Protein AF-A0A397UMQ7-F1 (afdb_monomer_lite)

Sequence (629 aa):
MADESGVLRRAVSSATINDVPNPTQEELSNIGLAVQKLWELDKNRLEAGVDYTLNVFIAHGKDNSTPKPLFNHVDNKVNQLPTYKYFYALLDNYIPQTGIPEVVNDGEKKENERFLKACLQTGPMLYAFKYLKAKGAVKGSITDFENELNKIWFHMYRRQGHEEDSSSFEHVFLGEVGNGKAMAFHNWITFYFYEKVGRITFESLIPLKEGHNKHKNPSGNEHVINLRFSFEGAKKPYSTSFVGTSPEFELAMYSMLFLLKHSDTHVVLDDANLNLKIYPFDQDGMRYIVEAEMARTQKNKATSYHLGTLKAKLAKLLGFDVAKTGVARIGFVGFPSVGKSTLMSKLTGTFSAVAAYEFTTLTTVPGVLQYKGAKIQILDLPGIVEGAKDGRGRGRQVIAVARTCSLIYLVLDVLKPLTHKKIIETELEGFGIRLNKKPPNIYFKKKEKGGINMTNTVPLTYLDLDQVKAVLSEYKIHNADVNFKCDATVDDLIDVIEGRIYIPAIYVLNKIDQISIEELDLVYKIPHAVPISAHHEWNFDELLEKMWEYLNLIRIYTKPKGQLPDYSAPVVLRSSLCTVEDFCNSIHRGIVKKFKYALVWGSSAKHQPQKVGLSHVLADEDVVQLVKQ

Foldseek 3Di:
DDDPPDPDDPDQQQADLVNADFDDPVCLVAVQVLLQQLVVQQPQFDAFPPQWFADAFADPDDDFFDPDDRTPDGHPCLCVHQLSVLVVVQQVQDDQAFPDARDDDPVNVVSLLSNLVSLCRGRLQSRLVSSCCVVVLDVDDSVVVSVVLCCAFPNFDDDDDDHGTDGQVCQQDQFHDDPLATGNHAEVSNVVVCVVVVQKGWGHWDFADDEPPDTHRDPRRDQWTWGWIDGNNHTDRIAIYGPRGTPSSVSSSLVSCVSVVNQWDFHDHPNFTKTWGWDWDDDPNDIYTNHIGIDGDHPYVVVCVVCVVVVVVCCVVVVCPPPDDWAFEEEEAFDPPLCRQLLLCVQQVHNPPPPNDQPPDPRWDWGWHQDQQTTYIYTYQPDLQPDLLVVPDDSVSSLVNVLRGQEYEYRAALVPRVVGVVRSCVSCVSSQEAEPDDQFPKDKDADPDDFEAEEEPDDAPADDPVLVCVLCVVVVGGGMYIYHDDNDHSVSSVSVVVVGHYHYYAHEHEDCVPDDPVVVVVQVVDPSYDYAYSVVGPCVVVVSVSVCVSQQKAWEWEDEVPGDTDSPNTQIHGQVQAFLLSVQVSVPNCLLVFFDWKFKADDLDPDRTDTHDRRRGDGHPIYIYTDGD

Radius of gyration: 32.79 Å; chains: 1; bounding box: 70×93×83 Å

InterPro domains:
  IPR004095 TGS [PF02824] (554-628)
  IPR004095 TGS [PS51880] (552-628)
  IPR005225 Small GTP-binding domain [TIGR00231] (328-479)
  IPR006073 GTP binding domain [PF01926] (329-446)
  IPR006073 GTP binding domain [PR00326] (330-350)
  IPR006073 GTP binding domain [PR00326] (351-369)
  IPR006073 GTP binding domain [PR00326] (378-393)
  IPR006073 GTP binding domain [PR00326] (395-413)
  IPR006074 GTP1/OBG, conserved site [PS00905] (380-393)
  IPR012675 Beta-grasp domain superfamily [G3DSA:3.10.20.30] (548-629)
  IPR012676 TGS-like [SSF81271] (548-628)
  IPR018998 EndoU ribonuclease, C-terminal [PF09412] (34-290)
  IPR018998 EndoU ribonuclease, C-terminal [PS51959] (27-298)
  IPR018998 EndoU ribonuclease, C-terminal [cd21159] (24-289)
  IPR027417 P-loop containing nucleoside triphosphate hydrolase [G3DSA:3.40.50.300] (319-457)
  IPR027417 P-loop containing nucleoside triphosphate hydrolase [G3DSA:3.40.50.300] (464-547)
  IPR027417 P-loop containing nucleoside triphosphate hydrolase [SSF52540] (329-566)
  IPR031167 OBG-type guanine nucleotide-binding (G) domain [PS51710] (328-552)
  IPR031662 GTP binding protein, second domain [PF16897] (449-553)
  IPR037227 Endoribonuclease EndoU-like [SSF142877] (34-284)

Structure (mmCIF, N/CA/C/O backbone):
data_AF-A0A397UMQ7-F1
#
_entry.id   AF-A0A397UMQ7-F1
#
loop_
_atom_site.group_PDB
_atom_site.id
_atom_site.type_symbol
_atom_site.label_atom_id
_atom_site.label_alt_id
_atom_site.label_comp_id
_atom_site.label_asym_id
_atom_site.label_entity_id
_atom_site.label_seq_id
_atom_site.pdbx_PDB_ins_code
_atom_site.Cartn_x
_atom_site.Cartn_y
_atom_site.Cartn_z
_atom_site.occupancy
_atom_site.B_iso_or_equiv
_atom_site.auth_seq_id
_atom_site.auth_comp_id
_atom_site.auth_asym_id
_atom_site.auth_atom_id
_atom_site.pdbx_PDB_model_num
ATOM 1 N N . MET A 1 1 ? 28.407 -9.306 -46.186 1.00 34.91 1 MET A N 1
ATOM 2 C CA . MET A 1 1 ? 28.919 -8.177 -45.382 1.00 34.91 1 MET A CA 1
ATOM 3 C C . MET A 1 1 ? 27.746 -7.259 -45.118 1.00 34.91 1 MET A C 1
ATOM 5 O O . MET A 1 1 ? 26.953 -7.063 -46.028 1.00 34.91 1 MET A O 1
ATOM 9 N N . ALA A 1 2 ? 27.558 -6.921 -43.847 1.00 31.64 2 ALA A N 1
ATOM 10 C CA . ALA A 1 2 ? 26.287 -6.539 -43.248 1.00 31.64 2 ALA A CA 1
ATOM 11 C C . ALA A 1 2 ? 25.788 -5.143 -43.655 1.00 31.64 2 ALA A C 1
ATOM 13 O O . ALA A 1 2 ? 26.565 -4.260 -43.998 1.00 31.64 2 ALA A O 1
ATOM 14 N N . ASP A 1 3 ? 24.468 -5.029 -43.598 1.00 27.86 3 ASP A N 1
ATOM 15 C CA . ASP A 1 3 ? 23.584 -3.922 -43.940 1.00 27.86 3 ASP A CA 1
ATOM 16 C C . ASP A 1 3 ? 23.689 -2.752 -42.933 1.00 27.86 3 ASP A C 1
ATOM 18 O O . ASP A 1 3 ? 23.314 -2.886 -41.768 1.00 27.86 3 ASP A O 1
ATOM 22 N N . GLU A 1 4 ? 24.199 -1.602 -43.392 1.00 31.45 4 GLU A N 1
ATOM 23 C CA . GLU A 1 4 ? 24.220 -0.305 -42.691 1.00 31.45 4 GLU A CA 1
ATOM 24 C C . GLU A 1 4 ? 22.930 0.512 -42.941 1.00 31.45 4 GLU A C 1
ATOM 26 O O . GLU A 1 4 ? 22.978 1.672 -43.347 1.00 31.45 4 GLU A O 1
ATOM 31 N N . SER A 1 5 ? 21.745 -0.060 -42.698 1.00 30.03 5 SER A N 1
ATOM 32 C CA . SER A 1 5 ? 20.465 0.682 -42.776 1.00 30.03 5 SER A CA 1
ATOM 33 C C . SER A 1 5 ? 19.663 0.745 -41.463 1.00 30.03 5 SER A C 1
ATOM 35 O O . SER A 1 5 ? 18.521 1.203 -41.439 1.00 30.03 5 SER A O 1
ATOM 37 N N . GLY A 1 6 ? 20.265 0.365 -40.330 1.00 30.19 6 GLY A N 1
ATOM 38 C CA . GLY A 1 6 ? 19.563 0.210 -39.046 1.00 30.19 6 GLY A CA 1
ATOM 39 C C . GLY A 1 6 ? 19.478 1.426 -38.108 1.00 30.19 6 GLY A C 1
ATOM 40 O O . GLY A 1 6 ? 18.840 1.320 -37.062 1.00 30.19 6 GLY A O 1
ATOM 41 N N . VAL A 1 7 ? 20.091 2.574 -38.416 1.00 35.97 7 VAL A N 1
ATOM 42 C CA . VAL A 1 7 ? 20.155 3.714 -37.476 1.00 35.97 7 VAL A CA 1
ATOM 43 C C . VAL A 1 7 ? 19.856 5.021 -38.202 1.00 35.97 7 VAL A C 1
ATOM 45 O O . VAL A 1 7 ? 20.783 5.681 -38.643 1.00 35.97 7 VAL A O 1
ATOM 48 N N . LEU A 1 8 ? 18.567 5.362 -38.366 1.00 34.19 8 LEU A N 1
ATOM 49 C CA . LEU A 1 8 ? 18.019 6.732 -38.536 1.00 34.19 8 LEU A CA 1
ATOM 50 C C . LEU A 1 8 ? 16.546 6.708 -39.004 1.00 34.19 8 LEU A C 1
ATOM 52 O O . LEU A 1 8 ? 16.217 7.249 -40.051 1.00 34.19 8 LEU A O 1
ATOM 56 N N . ARG A 1 9 ? 15.623 6.109 -38.233 1.00 32.09 9 ARG A N 1
ATOM 57 C CA . ARG A 1 9 ? 14.171 6.414 -38.305 1.00 32.09 9 ARG A CA 1
ATOM 58 C C . ARG A 1 9 ? 13.471 6.129 -36.966 1.00 32.09 9 ARG A C 1
ATOM 60 O O . ARG A 1 9 ? 12.688 5.192 -36.861 1.00 32.09 9 ARG A O 1
ATOM 67 N N . ARG A 1 10 ? 13.709 6.941 -35.929 1.00 35.47 10 ARG A N 1
ATOM 68 C CA . ARG A 1 10 ? 12.690 7.133 -34.876 1.00 35.47 10 ARG A CA 1
ATOM 69 C C . ARG A 1 10 ? 11.854 8.338 -35.292 1.00 35.47 10 ARG A C 1
ATOM 71 O O . ARG A 1 10 ? 12.347 9.458 -35.327 1.00 35.47 10 ARG A O 1
ATOM 78 N N . ALA A 1 11 ? 10.635 8.052 -35.736 1.00 37.91 11 ALA A N 1
ATOM 79 C CA . ALA A 1 11 ? 9.690 9.020 -36.266 1.00 37.91 11 ALA A CA 1
ATOM 80 C C . ALA A 1 11 ? 9.374 10.130 -35.251 1.00 37.91 11 ALA A C 1
ATOM 82 O O . ALA A 1 11 ? 9.219 9.871 -34.058 1.00 37.91 11 ALA A O 1
ATOM 83 N N . VAL A 1 12 ? 9.239 11.352 -35.768 1.00 48.34 12 VAL A N 1
ATOM 84 C CA . VAL A 1 12 ? 8.600 12.503 -35.117 1.00 48.34 12 VAL A CA 1
ATOM 85 C C . VAL A 1 12 ? 7.275 12.039 -34.494 1.00 48.34 12 VAL A C 1
ATOM 87 O O . VAL A 1 12 ? 6.451 11.451 -35.194 1.00 48.34 12 VAL A O 1
ATOM 90 N N . SER A 1 13 ? 7.072 12.252 -33.191 1.00 55.12 13 SER A N 1
ATOM 91 C CA . SER A 1 13 ? 5.941 11.699 -32.426 1.00 55.12 13 SER A CA 1
ATOM 92 C C . SER A 1 13 ? 4.626 12.468 -32.642 1.00 55.12 13 SER A C 1
ATOM 94 O O . SER A 1 13 ? 3.965 12.890 -31.700 1.00 55.12 13 SER A O 1
ATOM 96 N N . SER A 1 14 ? 4.214 12.645 -33.897 1.00 65.81 14 SER A N 1
ATOM 97 C CA . SER A 1 14 ? 2.853 13.099 -34.189 1.00 65.81 14 SER A CA 1
ATOM 98 C C . SER A 1 14 ? 1.881 11.957 -33.880 1.00 65.81 14 SER A C 1
ATOM 100 O O . SER A 1 14 ? 1.959 10.887 -34.483 1.00 65.81 14 SER A O 1
ATOM 102 N N . ALA A 1 15 ? 1.009 12.162 -32.897 1.00 74.94 15 ALA A N 1
ATOM 103 C CA . ALA A 1 15 ? -0.086 11.272 -32.544 1.00 74.94 15 ALA A CA 1
ATOM 104 C C . ALA A 1 15 ? -1.412 11.900 -32.979 1.00 74.94 15 ALA A C 1
ATOM 106 O O . ALA A 1 15 ? -1.620 13.109 -32.860 1.00 74.94 15 ALA A O 1
ATOM 107 N N . THR A 1 16 ? -2.339 11.073 -33.449 1.00 79.81 16 THR A N 1
ATOM 108 C CA . THR A 1 16 ? -3.726 11.480 -33.658 1.00 79.81 16 THR A CA 1
ATOM 109 C C . THR A 1 16 ? -4.563 11.159 -32.425 1.00 79.81 16 THR A C 1
ATOM 111 O O . THR A 1 16 ? -4.215 10.311 -31.602 1.00 79.81 16 THR A O 1
ATOM 114 N N . ILE A 1 17 ? -5.725 11.803 -32.298 1.00 76.31 17 ILE A N 1
ATOM 115 C CA . ILE A 1 17 ? -6.646 11.558 -31.178 1.00 76.31 17 ILE A CA 1
ATOM 116 C C . ILE A 1 17 ? -7.079 10.086 -31.063 1.00 76.31 17 ILE A C 1
ATOM 118 O O . ILE A 1 17 ? -7.433 9.636 -29.974 1.00 76.31 17 ILE A O 1
ATOM 122 N N . ASN A 1 18 ? -7.042 9.325 -32.159 1.00 80.38 18 ASN A N 1
ATOM 123 C CA . ASN A 1 18 ? -7.398 7.907 -32.171 1.00 80.38 18 ASN A CA 1
ATOM 124 C C . ASN A 1 18 ? -6.264 7.008 -31.658 1.00 80.38 18 ASN A C 1
ATOM 126 O O . ASN A 1 18 ? -6.546 5.927 -31.150 1.00 80.38 18 ASN A O 1
ATOM 130 N N . ASP A 1 19 ? -5.013 7.472 -31.721 1.00 82.06 19 ASP A N 1
ATOM 131 C CA . ASP A 1 19 ? -3.831 6.713 -31.286 1.00 82.06 19 ASP A CA 1
ATOM 132 C C . ASP A 1 19 ? -3.651 6.719 -29.762 1.00 82.06 19 ASP A C 1
ATOM 134 O O . ASP A 1 19 ? -2.894 5.923 -29.205 1.00 82.06 19 ASP A O 1
ATOM 138 N N . VAL A 1 20 ? -4.335 7.633 -29.070 1.00 89.75 20 VAL A N 1
ATOM 139 C CA . VAL A 1 20 ? -4.237 7.810 -27.619 1.00 89.75 20 VAL A CA 1
ATOM 140 C C . VAL A 1 20 ? -5.404 7.101 -26.935 1.00 89.75 20 VAL A C 1
ATOM 142 O O . VAL A 1 20 ? -6.551 7.303 -27.340 1.00 89.75 20 VAL A O 1
ATOM 145 N N . PRO A 1 21 ? -5.177 6.290 -25.888 1.00 89.50 21 PRO A N 1
ATOM 146 C CA . PRO A 1 21 ? -6.258 5.583 -25.209 1.00 89.50 21 PRO A CA 1
ATOM 147 C C . PRO A 1 21 ? -7.255 6.551 -24.558 1.00 89.50 21 PRO A C 1
ATOM 149 O O . PRO A 1 21 ? -6.918 7.673 -24.177 1.00 89.50 21 PRO A O 1
ATOM 152 N N . ASN A 1 22 ? -8.507 6.112 -24.430 1.00 94.12 22 ASN A N 1
ATOM 153 C CA . ASN A 1 22 ? -9.482 6.814 -23.599 1.00 94.12 22 ASN A CA 1
ATOM 154 C C . ASN A 1 22 ? -9.156 6.580 -22.113 1.00 94.12 22 ASN A C 1
ATOM 156 O O . ASN A 1 22 ? -8.700 5.485 -21.776 1.00 94.12 22 ASN A O 1
ATOM 160 N N . PRO A 1 23 ? -9.412 7.564 -21.233 1.00 94.50 23 PRO A N 1
ATOM 161 C CA . PRO A 1 23 ? -9.194 7.407 -19.801 1.00 94.50 23 PRO A CA 1
ATOM 162 C C . PRO A 1 23 ? -10.086 6.295 -19.240 1.00 94.50 23 PRO A C 1
ATOM 164 O O . PRO A 1 23 ? -11.286 6.222 -19.519 1.00 94.50 23 PRO A O 1
ATOM 167 N N . THR A 1 24 ? -9.492 5.428 -18.436 1.00 91.62 24 THR A N 1
ATOM 168 C CA . THR A 1 24 ? -10.178 4.361 -17.706 1.00 91.62 24 THR A CA 1
ATOM 169 C C . THR A 1 24 ? -10.982 4.924 -16.533 1.00 91.62 24 THR A C 1
ATOM 171 O O . THR A 1 24 ? -10.752 6.040 -16.065 1.00 91.62 24 THR A O 1
ATOM 174 N N . GLN A 1 25 ? -11.923 4.138 -15.999 1.00 87.00 25 GLN A N 1
ATOM 175 C CA . GLN A 1 25 ? -12.673 4.542 -14.802 1.00 87.00 25 GLN A CA 1
ATOM 176 C C . GLN A 1 25 ? -11.768 4.723 -13.575 1.00 87.00 25 GLN A C 1
ATOM 178 O O . GLN A 1 25 ? -12.017 5.607 -12.756 1.00 87.00 25 GLN A O 1
ATOM 183 N N . GLU A 1 26 ? -10.693 3.940 -13.466 1.00 78.50 26 GLU A N 1
ATOM 184 C CA . GLU A 1 26 ? -9.713 4.077 -12.387 1.00 78.50 26 GLU A CA 1
ATOM 185 C C . GLU A 1 26 ? -8.947 5.397 -12.490 1.00 78.50 26 GLU A C 1
ATOM 187 O O . GLU A 1 26 ? -8.896 6.144 -11.510 1.00 78.50 26 GLU A O 1
ATOM 192 N N . GLU A 1 27 ? -8.436 5.732 -13.679 1.00 86.75 27 GLU A N 1
ATOM 193 C CA . GLU A 1 27 ? -7.775 7.015 -13.939 1.00 86.75 27 GLU A CA 1
ATOM 194 C C . GLU A 1 27 ? -8.729 8.179 -13.670 1.00 86.75 27 GLU A C 1
ATOM 196 O O . GLU A 1 27 ? -8.354 9.130 -12.991 1.00 86.75 27 GLU A O 1
ATOM 201 N N . LEU A 1 28 ? -9.990 8.090 -14.115 1.00 91.06 28 LEU A N 1
ATOM 202 C CA . LEU A 1 28 ? -11.000 9.101 -13.802 1.00 91.06 28 LEU A CA 1
ATOM 203 C C . LEU A 1 28 ? -11.226 9.210 -12.286 1.00 91.06 28 LEU A C 1
ATOM 205 O O . LEU A 1 28 ? -11.394 10.308 -11.766 1.00 91.06 28 LEU A O 1
ATOM 209 N N . SER A 1 29 ? -11.238 8.114 -11.534 1.00 87.12 29 SER A N 1
ATOM 210 C CA . SER A 1 29 ? -11.448 8.161 -10.080 1.00 87.12 29 SER A CA 1
ATOM 211 C C . SER A 1 29 ? -10.240 8.688 -9.289 1.00 87.12 29 SER A C 1
ATOM 213 O O . SER A 1 29 ? -10.405 9.116 -8.146 1.00 87.12 29 SER A O 1
ATOM 215 N N . ASN A 1 30 ? -9.040 8.694 -9.882 1.00 86.50 30 ASN A N 1
ATOM 216 C CA . ASN A 1 30 ? -7.796 9.046 -9.209 1.00 86.50 30 ASN A CA 1
ATOM 217 C C . ASN A 1 30 ? -6.889 9.907 -10.098 1.00 86.50 30 ASN A C 1
ATOM 219 O O . ASN A 1 30 ? -6.161 9.408 -10.956 1.00 86.50 30 ASN A O 1
ATOM 223 N N . ILE A 1 31 ? -6.850 11.204 -9.791 1.00 89.12 31 ILE A N 1
ATOM 224 C CA . ILE A 1 31 ? -6.042 12.185 -10.520 1.00 89.12 31 ILE A CA 1
ATOM 225 C C . ILE A 1 31 ? -4.546 11.830 -10.564 1.00 89.12 31 ILE A C 1
ATOM 227 O O . ILE A 1 31 ? -3.884 12.119 -11.554 1.00 89.12 31 ILE A O 1
ATOM 231 N N . GLY A 1 32 ? -4.010 11.145 -9.547 1.00 86.69 32 GLY A N 1
ATOM 232 C CA . GLY A 1 32 ? -2.615 10.701 -9.539 1.00 86.69 32 GLY A CA 1
ATOM 233 C C . GLY A 1 32 ? -2.316 9.650 -10.610 1.00 86.69 32 GLY A C 1
ATOM 234 O O . GLY A 1 32 ? -1.253 9.703 -11.222 1.00 86.69 32 GLY A O 1
ATOM 235 N N . LEU A 1 33 ? -3.264 8.748 -10.892 1.00 87.75 33 LEU A N 1
ATOM 236 C CA . LEU A 1 33 ? -3.139 7.776 -11.987 1.00 87.75 33 LEU A CA 1
ATOM 237 C C . LEU A 1 33 ? -3.232 8.465 -13.348 1.00 87.75 33 LEU A C 1
ATOM 239 O O . LEU A 1 33 ? -2.486 8.123 -14.257 1.00 87.75 33 LEU A O 1
ATOM 243 N N . ALA A 1 34 ? -4.085 9.482 -13.480 1.00 91.38 34 ALA A N 1
ATOM 244 C CA . ALA A 1 34 ? -4.150 10.279 -14.700 1.00 91.38 34 ALA A CA 1
ATOM 245 C C . ALA A 1 34 ? -2.834 11.031 -14.971 1.00 91.38 34 ALA A C 1
ATOM 247 O O . ALA A 1 34 ? -2.367 11.052 -16.106 1.00 91.38 34 ALA A O 1
ATOM 248 N N . VAL A 1 35 ? -2.198 11.597 -13.936 1.00 92.25 35 VAL A N 1
ATOM 249 C CA . VAL A 1 35 ? -0.882 12.252 -14.060 1.00 92.25 35 VAL A CA 1
ATOM 250 C C . VAL A 1 35 ? 0.225 11.233 -14.370 1.00 92.25 35 VAL A C 1
ATOM 252 O O . VAL A 1 35 ? 1.080 11.500 -15.211 1.00 92.25 35 VAL A O 1
ATOM 255 N N . GLN A 1 36 ? 0.179 10.033 -13.781 1.00 89.94 36 GLN A N 1
ATOM 256 C CA . GLN A 1 36 ? 1.066 8.931 -14.169 1.00 89.94 36 GLN A CA 1
ATOM 257 C C . GLN A 1 36 ? 0.841 8.511 -15.631 1.00 89.94 36 GLN A C 1
ATOM 259 O O . GLN A 1 36 ? 1.794 8.213 -16.345 1.00 89.94 36 GLN A O 1
ATOM 264 N N . LYS A 1 37 ? -0.399 8.553 -16.126 1.00 93.81 37 LYS A N 1
ATOM 265 C CA . LYS A 1 37 ? -0.678 8.235 -17.526 1.00 93.81 37 LYS A CA 1
ATOM 266 C C . LYS A 1 37 ? -0.084 9.256 -18.492 1.00 93.81 37 LYS A C 1
ATOM 268 O O . LYS A 1 37 ? 0.455 8.871 -19.527 1.00 93.81 37 LYS A O 1
ATOM 273 N N . LEU A 1 38 ? -0.119 10.543 -18.137 1.00 94.94 38 LEU A N 1
ATOM 274 C CA . LEU A 1 38 ? 0.598 11.586 -18.880 1.00 94.94 38 LEU A CA 1
ATOM 275 C C . LEU A 1 38 ? 2.099 11.274 -18.961 1.00 94.94 38 LEU A C 1
ATOM 277 O O . LEU A 1 38 ? 2.689 11.425 -20.026 1.00 94.94 38 LEU A O 1
ATOM 281 N N . TRP A 1 39 ? 2.692 10.783 -17.867 1.00 93.00 39 TRP A N 1
ATOM 282 C CA . TRP A 1 39 ? 4.100 10.379 -17.815 1.00 93.00 39 TRP A CA 1
ATOM 283 C C . TRP A 1 39 ? 4.404 9.198 -18.744 1.00 93.00 39 TRP A C 1
ATOM 285 O O . TRP A 1 39 ? 5.382 9.223 -19.485 1.00 93.00 39 TRP A O 1
ATOM 295 N N . GLU A 1 40 ? 3.560 8.170 -18.771 1.00 92.12 40 GLU A N 1
ATOM 296 C CA . GLU A 1 40 ? 3.730 7.025 -19.680 1.00 92.12 40 GLU A CA 1
ATOM 297 C C . GLU A 1 40 ? 3.621 7.415 -21.161 1.00 92.12 40 GLU A C 1
ATOM 299 O O . GLU A 1 40 ? 4.275 6.819 -22.016 1.00 92.12 40 GLU A O 1
ATOM 304 N N . LEU A 1 41 ? 2.782 8.406 -21.472 1.00 94.94 41 LEU A N 1
ATOM 305 C CA . LEU A 1 41 ? 2.525 8.863 -22.839 1.00 94.94 41 LEU A CA 1
ATOM 306 C C . LEU A 1 41 ? 3.545 9.888 -23.351 1.00 94.94 41 LEU A C 1
ATOM 308 O O . LEU A 1 41 ? 3.544 10.196 -24.546 1.00 94.94 41 LEU A O 1
ATOM 312 N N . ASP A 1 42 ? 4.411 10.404 -22.481 1.00 94.81 42 ASP A N 1
ATOM 313 C CA . ASP A 1 42 ? 5.430 11.394 -22.816 1.00 94.81 42 ASP A CA 1
ATOM 314 C C . ASP A 1 42 ? 6.629 10.756 -23.543 1.00 94.81 42 ASP A C 1
ATOM 316 O O . ASP A 1 42 ? 7.684 10.485 -22.972 1.00 94.81 42 ASP A O 1
ATOM 320 N N . LYS A 1 43 ? 6.440 10.506 -24.843 1.00 92.38 43 LYS A N 1
ATOM 321 C CA . LYS A 1 43 ? 7.453 9.923 -25.742 1.00 92.38 43 LYS A CA 1
ATOM 322 C C . LYS A 1 43 ? 8.605 10.871 -26.081 1.00 92.38 43 LYS A C 1
ATOM 324 O O . LYS A 1 43 ? 9.611 10.412 -26.616 1.00 92.38 43 LYS A O 1
ATOM 329 N N . ASN A 1 44 ? 8.431 12.167 -25.837 1.00 93.00 44 ASN A N 1
ATOM 330 C CA . ASN A 1 44 ? 9.441 13.182 -26.118 1.00 93.00 44 ASN A CA 1
ATOM 331 C C . ASN A 1 44 ? 10.345 13.447 -24.906 1.00 93.00 44 ASN A C 1
ATOM 333 O O . ASN A 1 44 ? 11.344 14.146 -25.061 1.00 93.00 44 ASN A O 1
ATOM 337 N N . ARG A 1 45 ? 10.041 12.852 -23.739 1.00 93.44 45 ARG A N 1
ATOM 338 C CA . ARG A 1 45 ? 10.914 12.847 -22.561 1.00 93.44 45 ARG A CA 1
ATOM 339 C C . ARG A 1 45 ? 12.323 12.367 -22.914 1.00 93.44 45 ARG A C 1
ATOM 341 O O . ARG A 1 45 ? 12.505 11.385 -23.630 1.00 93.44 45 ARG A O 1
ATOM 348 N N . LEU A 1 46 ? 13.311 13.048 -22.352 1.00 91.50 46 LEU A N 1
ATOM 349 C CA . LEU A 1 46 ? 14.724 12.715 -22.448 1.00 91.50 46 LEU A CA 1
ATOM 350 C C . LEU A 1 46 ? 15.137 11.736 -21.351 1.00 91.50 46 LEU A C 1
ATOM 352 O O . LEU A 1 46 ? 14.769 11.916 -20.192 1.00 91.50 46 LEU A O 1
ATOM 356 N N . GLU A 1 47 ? 15.953 10.749 -21.700 1.00 89.12 47 GLU A N 1
ATOM 357 C CA . GLU A 1 47 ? 16.511 9.756 -20.782 1.00 89.12 47 GLU A CA 1
ATOM 358 C C . GLU A 1 47 ? 17.829 10.243 -20.155 1.00 89.12 47 GLU A C 1
ATOM 360 O O . GLU A 1 47 ? 18.764 10.656 -20.847 1.00 89.12 47 GLU A O 1
ATOM 365 N N . ALA A 1 48 ? 17.934 10.171 -18.825 1.00 88.12 48 ALA A N 1
ATOM 366 C CA . ALA A 1 48 ? 19.147 10.561 -18.111 1.00 88.12 48 ALA A CA 1
ATOM 367 C C . ALA A 1 48 ? 20.321 9.619 -18.430 1.00 88.12 48 ALA A C 1
ATOM 369 O O . ALA A 1 48 ? 20.165 8.400 -18.466 1.00 88.12 48 ALA A O 1
ATOM 370 N N . GLY A 1 49 ? 21.510 10.178 -18.651 1.00 84.31 49 GLY A N 1
ATOM 371 C CA . GLY A 1 49 ? 22.707 9.419 -19.026 1.00 84.31 49 GLY A CA 1
ATOM 372 C C . GLY A 1 49 ? 22.783 9.043 -20.509 1.00 84.31 49 GLY A C 1
ATOM 373 O O . GLY A 1 49 ? 23.850 8.634 -20.962 1.00 84.31 49 GLY A O 1
ATOM 374 N N . VAL A 1 50 ? 21.691 9.215 -21.259 1.00 87.44 50 VAL A N 1
ATOM 375 C CA . VAL A 1 50 ? 21.626 8.985 -22.710 1.00 87.44 50 VAL A CA 1
ATOM 376 C C . VAL A 1 50 ? 21.464 10.319 -23.426 1.00 87.44 50 VAL A C 1
ATOM 378 O O . VAL A 1 50 ? 22.346 10.742 -24.164 1.00 87.44 50 VAL A O 1
ATOM 381 N N . ASP A 1 51 ? 20.366 11.012 -23.141 1.00 90.44 51 ASP A N 1
ATOM 382 C CA . ASP A 1 51 ? 19.966 12.237 -23.825 1.00 90.44 51 ASP A CA 1
ATOM 383 C C . ASP A 1 51 ? 20.415 13.501 -23.095 1.00 90.44 51 ASP A C 1
ATOM 385 O O . ASP A 1 51 ? 20.435 14.585 -23.666 1.00 90.44 51 ASP A O 1
ATOM 389 N N . TYR A 1 52 ? 20.750 13.397 -21.811 1.00 93.19 52 TYR A N 1
ATOM 390 C CA . TYR A 1 52 ? 21.382 14.477 -21.065 1.00 93.19 52 TYR A CA 1
ATOM 391 C C . TYR A 1 52 ? 22.259 13.926 -19.946 1.00 93.19 52 TYR A C 1
ATOM 393 O O . TYR A 1 52 ? 22.032 12.831 -19.433 1.00 93.19 52 TYR A O 1
ATOM 401 N N . THR A 1 53 ? 23.257 14.703 -19.527 1.00 92.81 53 THR A N 1
ATOM 402 C CA . THR A 1 53 ? 24.063 14.399 -18.338 1.00 92.81 53 THR A CA 1
ATOM 403 C C . THR A 1 53 ? 24.174 15.620 -17.443 1.00 92.81 53 THR A C 1
ATOM 405 O O . THR A 1 53 ? 24.386 16.743 -17.910 1.00 92.81 53 THR A O 1
ATOM 408 N N . LEU A 1 54 ? 24.033 15.387 -16.138 1.00 93.62 54 LEU A N 1
ATOM 409 C CA . LEU A 1 54 ? 24.129 16.427 -15.124 1.00 93.62 54 LEU A CA 1
ATOM 410 C C . LEU A 1 54 ? 25.500 16.413 -14.458 1.00 93.62 54 LEU A C 1
ATOM 412 O O . LEU A 1 54 ? 26.063 15.365 -14.141 1.00 93.62 54 LEU A O 1
ATOM 416 N N . ASN A 1 55 ? 26.005 17.601 -14.174 1.00 91.31 55 ASN A N 1
ATOM 417 C CA . ASN A 1 55 ? 27.123 17.812 -13.284 1.00 91.31 55 ASN A CA 1
ATOM 418 C C . ASN A 1 55 ? 26.643 17.709 -11.829 1.00 91.31 55 ASN A C 1
ATOM 420 O O . ASN A 1 55 ? 26.056 18.637 -11.265 1.00 91.31 55 ASN A O 1
ATOM 424 N N . VAL A 1 56 ? 26.891 16.555 -11.213 1.00 89.31 56 VAL A N 1
ATOM 425 C CA . VAL A 1 56 ? 26.486 16.271 -9.834 1.00 89.31 56 VAL A CA 1
ATOM 426 C C . VAL A 1 56 ? 27.447 16.954 -8.858 1.00 89.31 56 VAL A C 1
ATOM 428 O O . VAL A 1 56 ? 28.406 16.358 -8.371 1.00 89.31 56 VAL A O 1
ATOM 431 N N . PHE A 1 57 ? 27.181 18.225 -8.562 1.00 89.19 57 PHE A N 1
ATOM 432 C CA . PHE A 1 57 ? 27.919 18.998 -7.564 1.00 89.19 57 PHE A CA 1
ATOM 433 C C . PHE A 1 57 ? 27.063 19.265 -6.325 1.00 89.19 57 PHE A C 1
ATOM 435 O O . PHE A 1 57 ? 25.939 19.752 -6.430 1.00 89.19 57 PHE A O 1
ATOM 442 N N . ILE A 1 58 ? 27.603 18.977 -5.140 1.00 86.00 58 ILE A N 1
ATOM 443 C CA . ILE A 1 58 ? 26.944 19.194 -3.847 1.00 86.00 58 ILE A CA 1
ATOM 444 C C . ILE A 1 58 ? 27.844 20.097 -3.005 1.00 86.00 58 ILE A C 1
ATOM 446 O O . ILE A 1 58 ? 28.980 19.740 -2.700 1.00 86.00 58 ILE A O 1
ATOM 450 N N . ALA A 1 59 ? 27.335 21.260 -2.601 1.00 81.06 59 ALA A N 1
ATOM 451 C CA . ALA A 1 59 ? 28.093 22.200 -1.785 1.00 81.06 59 ALA A CA 1
ATOM 452 C C . ALA A 1 59 ? 28.174 21.745 -0.315 1.00 81.06 59 ALA A C 1
ATOM 454 O O . ALA A 1 59 ? 27.156 21.517 0.345 1.00 81.06 59 ALA A O 1
ATOM 455 N N . HIS A 1 60 ? 29.389 21.691 0.236 1.00 66.69 60 HIS A N 1
ATOM 456 C CA . HIS A 1 60 ? 29.636 21.534 1.672 1.00 66.69 60 HIS A CA 1
ATOM 457 C C . HIS A 1 60 ? 29.750 22.915 2.345 1.00 66.69 60 HIS A C 1
ATOM 459 O O . HIS A 1 60 ? 30.847 23.422 2.542 1.00 66.69 60 HIS A O 1
ATOM 465 N N . GLY A 1 61 ? 28.617 23.554 2.657 1.00 57.19 61 GLY A N 1
ATOM 466 C CA . GLY A 1 61 ? 28.576 24.890 3.279 1.00 57.19 61 GLY A CA 1
ATOM 467 C C . GLY A 1 61 ? 27.591 25.845 2.597 1.00 57.19 61 GLY A C 1
ATOM 468 O O . GLY A 1 61 ? 26.845 25.435 1.708 1.00 57.19 61 GLY A O 1
ATOM 469 N N . LYS A 1 62 ? 27.536 27.111 3.042 1.00 51.41 62 LYS A N 1
ATOM 470 C CA . LYS A 1 62 ? 26.623 28.127 2.476 1.00 51.41 62 LYS A CA 1
ATOM 471 C C . LYS A 1 62 ? 27.177 28.871 1.250 1.00 51.41 62 LYS A C 1
ATOM 473 O O . LYS A 1 62 ? 26.359 29.415 0.520 1.00 51.41 62 LYS A O 1
ATOM 478 N N . ASP A 1 63 ? 28.487 28.815 0.987 1.00 52.44 63 ASP A N 1
ATOM 479 C CA . ASP A 1 63 ? 29.155 29.725 0.033 1.00 52.44 63 ASP A CA 1
ATOM 480 C C . ASP A 1 63 ? 30.023 29.041 -1.045 1.00 52.44 63 ASP A C 1
ATOM 482 O O . ASP A 1 63 ? 30.859 29.689 -1.665 1.00 52.44 63 ASP A O 1
ATOM 486 N N . ASN A 1 64 ? 29.824 27.747 -1.319 1.00 59.22 64 ASN A N 1
ATOM 487 C CA . ASN A 1 64 ? 30.542 27.071 -2.407 1.00 59.22 64 ASN A CA 1
ATOM 488 C C . ASN A 1 64 ? 29.665 27.010 -3.665 1.00 59.22 64 ASN A C 1
ATOM 490 O O . ASN A 1 64 ? 28.777 26.161 -3.747 1.00 59.22 64 ASN A O 1
ATOM 494 N N . SER A 1 65 ? 29.915 27.897 -4.631 1.00 62.97 65 SER A N 1
ATOM 495 C CA . SER A 1 65 ? 29.422 27.768 -6.007 1.00 62.97 65 SER A CA 1
ATOM 496 C C . SER A 1 65 ? 30.411 26.958 -6.848 1.00 62.97 65 SER A C 1
ATOM 498 O O . SER A 1 65 ? 31.611 26.916 -6.564 1.00 62.97 65 SER A O 1
ATOM 500 N N . THR A 1 66 ? 29.912 26.284 -7.881 1.00 72.88 66 THR A N 1
ATOM 501 C CA . THR A 1 66 ? 30.756 25.630 -8.883 1.00 72.88 66 THR A CA 1
ATOM 502 C C . THR A 1 66 ? 30.837 26.511 -10.130 1.00 72.88 66 THR A C 1
ATOM 504 O O . THR A 1 66 ? 29.823 27.077 -10.528 1.00 72.88 66 THR A O 1
ATOM 507 N N . PRO A 1 67 ? 32.006 26.645 -10.782 1.00 71.31 67 PRO A N 1
ATOM 508 C CA . PRO A 1 67 ? 32.105 27.360 -12.056 1.00 71.31 67 PRO A CA 1
ATOM 509 C C . PRO A 1 67 ? 31.549 26.541 -13.232 1.00 71.31 67 PRO A C 1
ATOM 511 O O . PRO A 1 67 ? 31.550 27.007 -14.367 1.00 71.31 67 PRO A O 1
ATOM 514 N N . LYS A 1 68 ? 31.143 25.289 -12.991 1.00 86.69 68 LYS A N 1
ATOM 515 C CA . LYS A 1 68 ? 30.650 24.381 -14.025 1.00 86.69 68 LYS A CA 1
ATOM 516 C C . LYS A 1 68 ? 29.122 24.459 -14.126 1.00 86.69 68 LYS A C 1
ATOM 518 O O . LYS A 1 68 ? 28.474 24.446 -13.080 1.00 86.69 68 LYS A O 1
ATOM 523 N N . PRO A 1 69 ? 28.548 24.433 -15.340 1.00 92.56 69 PRO A N 1
ATOM 524 C CA . PRO A 1 69 ? 27.099 24.364 -15.520 1.00 92.56 69 PRO A CA 1
ATOM 525 C C . PRO A 1 69 ? 26.513 23.083 -14.903 1.00 92.56 69 PRO A C 1
ATOM 527 O O . PRO A 1 69 ? 27.230 22.094 -14.703 1.00 92.56 69 PRO A O 1
ATOM 530 N N . LEU A 1 70 ? 25.215 23.101 -14.599 1.00 94.00 70 LEU A N 1
ATOM 531 C CA . LEU A 1 70 ? 24.423 21.937 -14.214 1.00 94.00 70 LEU A CA 1
ATOM 532 C C . LEU A 1 70 ? 24.351 20.942 -15.370 1.00 94.00 70 LEU A C 1
ATOM 534 O O . LEU A 1 70 ? 24.572 19.752 -15.159 1.00 94.00 70 LEU A O 1
ATOM 538 N N . PHE A 1 71 ? 24.049 21.406 -16.580 1.00 93.44 71 PHE A N 1
ATOM 539 C CA . PHE A 1 71 ? 23.963 20.538 -17.749 1.00 93.44 71 PHE A CA 1
ATOM 540 C C . PHE A 1 71 ? 25.332 20.411 -18.410 1.00 93.44 71 PHE A C 1
ATOM 542 O O . PHE A 1 71 ? 25.831 21.338 -19.043 1.00 93.44 71 PHE A O 1
ATOM 549 N N . ASN A 1 72 ? 25.937 19.230 -18.290 1.00 90.44 72 ASN A N 1
ATOM 550 C CA . ASN A 1 72 ? 27.179 18.918 -18.992 1.00 90.44 72 ASN A CA 1
ATOM 551 C C . ASN A 1 72 ? 26.908 18.589 -20.469 1.00 90.44 72 ASN A C 1
ATOM 553 O O . ASN A 1 72 ? 27.675 18.956 -21.355 1.00 90.44 72 ASN A O 1
ATOM 557 N N . HIS A 1 73 ? 25.789 17.913 -20.738 1.00 90.62 73 HIS A N 1
ATOM 558 C CA . HIS A 1 73 ? 25.336 17.586 -22.084 1.00 90.62 73 HIS A CA 1
ATOM 559 C C . HIS A 1 73 ? 23.808 17.542 -22.138 1.00 90.62 73 HIS A C 1
ATOM 561 O O . HIS A 1 73 ? 23.181 17.062 -21.196 1.00 90.62 73 HIS A O 1
ATOM 567 N N . VAL A 1 74 ? 23.240 17.994 -23.255 1.00 89.75 74 VAL A N 1
ATOM 568 C CA . VAL A 1 74 ? 21.859 17.726 -23.681 1.00 89.75 74 VAL A CA 1
ATOM 569 C C . VAL A 1 74 ? 21.929 17.422 -25.174 1.00 89.75 74 VAL A C 1
ATOM 571 O O . VAL A 1 74 ? 22.579 18.160 -25.919 1.00 89.75 74 VAL A O 1
ATOM 574 N N . ASP A 1 75 ? 21.300 16.332 -25.591 1.00 89.38 75 ASP A N 1
ATOM 575 C CA . ASP A 1 75 ? 21.338 15.823 -26.953 1.00 89.38 75 ASP A CA 1
ATOM 576 C C . ASP A 1 75 ? 20.671 16.809 -27.921 1.00 89.38 75 ASP A C 1
ATOM 578 O O . ASP A 1 75 ? 19.612 17.379 -27.649 1.00 89.38 75 ASP A O 1
ATOM 582 N N . ASN A 1 76 ? 21.284 16.996 -29.090 1.00 79.75 76 ASN A N 1
ATOM 583 C CA . ASN A 1 76 ? 20.821 17.942 -30.104 1.00 79.75 76 ASN A CA 1
ATOM 584 C C . ASN A 1 76 ? 19.450 17.592 -30.705 1.00 79.75 76 ASN A C 1
ATOM 586 O O . ASN A 1 76 ? 18.849 18.446 -31.364 1.00 79.75 76 ASN A O 1
ATOM 590 N N . LYS A 1 77 ? 18.924 16.384 -30.476 1.00 78.12 77 LYS A N 1
ATOM 591 C CA . LYS A 1 77 ? 17.579 15.975 -30.889 1.00 78.12 77 LYS A CA 1
ATOM 592 C C . LYS A 1 77 ? 16.489 16.888 -30.330 1.00 78.12 77 LYS A C 1
ATOM 594 O O . LYS A 1 77 ? 15.462 17.042 -30.985 1.00 78.12 77 LYS A O 1
ATOM 599 N N . VAL A 1 78 ? 16.717 17.561 -29.195 1.00 80.62 78 VAL A N 1
ATOM 600 C CA . VAL A 1 78 ? 15.769 18.562 -28.664 1.00 80.62 78 VAL A CA 1
ATOM 601 C C . VAL A 1 78 ? 15.486 19.675 -29.674 1.00 80.62 78 VAL A C 1
ATOM 603 O O . VAL A 1 78 ? 14.359 20.134 -29.781 1.00 80.62 78 VAL A O 1
ATOM 606 N N . ASN A 1 79 ? 16.463 20.046 -30.506 1.00 73.94 79 ASN A N 1
ATOM 607 C CA . ASN A 1 79 ? 16.282 21.072 -31.539 1.00 73.94 79 ASN A CA 1
ATOM 608 C C . ASN A 1 79 ? 15.481 20.565 -32.751 1.00 73.94 79 ASN A C 1
ATOM 610 O O . ASN A 1 79 ? 15.028 21.356 -33.579 1.00 73.94 79 ASN A O 1
ATOM 614 N N . GLN A 1 80 ? 15.342 19.245 -32.883 1.00 78.25 80 GLN A N 1
ATOM 615 C CA . GLN A 1 80 ? 14.642 18.585 -33.984 1.00 78.25 80 GLN A CA 1
ATOM 616 C C . GLN A 1 80 ? 13.184 18.267 -33.629 1.00 78.25 80 GLN A C 1
ATOM 618 O O . GLN A 1 80 ? 12.354 18.113 -34.525 1.00 78.25 80 GLN A O 1
ATOM 623 N N . LEU A 1 81 ? 12.858 18.188 -32.335 1.00 85.31 81 LEU A N 1
ATOM 624 C CA . LEU A 1 81 ? 11.503 17.951 -31.852 1.00 85.31 81 LEU A CA 1
ATOM 625 C C . LEU A 1 81 ? 10.682 19.255 -31.893 1.00 85.31 81 LEU A C 1
ATOM 627 O O . LEU A 1 81 ? 11.089 20.245 -31.281 1.00 85.31 81 LEU A O 1
ATOM 631 N N . PRO A 1 82 ? 9.516 19.282 -32.573 1.00 89.06 82 PRO A N 1
ATOM 632 C CA . PRO A 1 82 ? 8.724 20.502 -32.725 1.00 89.06 82 PRO A CA 1
ATOM 633 C C . PRO A 1 82 ? 8.335 21.176 -31.404 1.00 89.06 82 PRO A C 1
ATOM 635 O O . PRO A 1 82 ? 8.418 22.396 -31.312 1.00 89.06 82 PRO A O 1
ATOM 638 N N . THR A 1 83 ? 7.952 20.410 -30.377 1.00 92.44 83 THR A N 1
ATOM 639 C CA . THR A 1 83 ? 7.495 20.975 -29.097 1.00 92.44 83 THR A CA 1
ATOM 640 C C . THR A 1 83 ? 8.608 21.708 -28.354 1.00 92.44 83 THR A C 1
ATOM 642 O O . THR A 1 83 ? 8.402 22.837 -27.925 1.00 92.44 83 THR A O 1
ATOM 645 N N . TYR A 1 84 ? 9.813 21.137 -28.293 1.00 89.12 84 TYR A N 1
ATOM 646 C CA . TYR A 1 84 ? 11.002 21.797 -27.743 1.00 89.12 84 TYR A CA 1
ATOM 647 C C . TYR A 1 84 ? 11.435 23.005 -28.578 1.00 89.12 84 TYR A C 1
ATOM 649 O O . TYR A 1 84 ? 11.690 24.073 -28.028 1.00 89.12 84 TYR A O 1
ATOM 657 N N . LYS A 1 85 ? 11.481 22.859 -29.910 1.00 87.00 85 LYS A N 1
ATOM 658 C CA . LYS A 1 85 ? 11.842 23.951 -30.824 1.00 87.00 85 LYS A CA 1
ATOM 659 C C . LYS A 1 85 ? 10.932 25.164 -30.641 1.00 87.00 85 LYS A C 1
ATOM 661 O O . LYS A 1 85 ? 11.428 26.282 -30.562 1.00 87.00 85 LYS A O 1
ATOM 666 N N . TYR A 1 86 ? 9.617 24.950 -30.610 1.00 89.75 86 TYR A N 1
ATOM 667 C CA . TYR A 1 86 ? 8.671 26.045 -30.431 1.00 89.75 86 TYR A CA 1
ATOM 668 C C . TYR A 1 86 ? 8.684 26.580 -29.005 1.00 89.75 86 TYR A C 1
ATOM 670 O O . TYR A 1 86 ? 8.566 27.782 -28.852 1.00 89.75 86 TYR A O 1
ATOM 678 N N . PHE A 1 87 ? 8.917 25.744 -27.989 1.00 90.62 87 PHE A N 1
ATOM 679 C CA . PHE A 1 87 ? 9.106 26.225 -26.620 1.00 90.62 87 PHE A CA 1
ATOM 680 C C . PHE A 1 87 ? 10.312 27.168 -26.502 1.00 90.62 87 PHE A C 1
ATOM 682 O O . PHE A 1 87 ? 10.201 28.208 -25.867 1.00 90.62 87 PHE A O 1
ATOM 689 N N . TYR A 1 88 ? 11.448 26.861 -27.145 1.00 83.25 88 TYR A N 1
ATOM 690 C CA . TYR A 1 88 ? 12.608 27.764 -27.153 1.00 83.25 88 TYR A CA 1
ATOM 691 C C . TYR A 1 88 ? 12.306 29.121 -27.790 1.00 83.25 88 TYR A C 1
ATOM 693 O O . TYR A 1 88 ? 12.770 30.123 -27.264 1.00 83.25 88 TYR A O 1
ATOM 701 N N . ALA A 1 89 ? 11.513 29.140 -28.864 1.00 82.44 89 ALA A N 1
ATOM 702 C CA . ALA A 1 89 ? 11.052 30.364 -29.524 1.00 82.44 89 ALA A CA 1
ATOM 703 C C . ALA A 1 89 ? 9.984 31.133 -28.724 1.00 82.44 89 ALA A C 1
ATOM 705 O O . ALA A 1 89 ? 9.464 32.126 -29.203 1.00 82.44 89 ALA A O 1
ATOM 706 N N . LEU A 1 90 ? 9.575 30.628 -27.556 1.00 84.38 90 LEU A N 1
ATOM 707 C CA . LEU A 1 90 ? 8.799 31.410 -26.602 1.00 84.38 90 LEU A CA 1
ATOM 708 C C . LEU A 1 90 ? 9.709 32.070 -25.568 1.00 84.38 90 LEU A C 1
ATOM 710 O O . LEU A 1 90 ? 9.338 33.097 -25.028 1.00 84.38 90 LEU A O 1
ATOM 714 N N . LEU A 1 91 ? 10.884 31.507 -25.264 1.00 78.38 91 LEU A N 1
ATOM 715 C CA . LEU A 1 91 ? 11.749 32.006 -24.187 1.00 78.38 91 LEU A CA 1
ATOM 716 C C . LEU A 1 91 ? 12.418 33.348 -24.510 1.00 78.38 91 LEU A C 1
ATOM 718 O O . LEU A 1 91 ? 12.819 34.059 -23.593 1.00 78.38 91 LEU A O 1
ATOM 722 N N . ASP A 1 92 ? 12.572 33.675 -25.788 1.00 67.69 92 ASP A N 1
ATOM 723 C CA . ASP A 1 92 ? 13.132 34.932 -26.286 1.00 67.69 92 ASP A CA 1
ATOM 724 C C . ASP A 1 92 ? 12.111 36.078 -26.365 1.00 67.69 92 ASP A C 1
ATOM 726 O O . ASP A 1 92 ? 12.524 37.229 -26.514 1.00 67.69 92 ASP A O 1
ATOM 730 N N . ASN A 1 93 ? 10.818 35.788 -26.187 1.00 67.50 93 ASN A N 1
ATOM 731 C CA . ASN A 1 93 ? 9.735 36.773 -26.274 1.00 67.50 93 ASN A CA 1
ATOM 732 C C . ASN A 1 93 ? 9.468 37.540 -24.970 1.00 67.50 93 ASN A C 1
ATOM 734 O O . ASN A 1 93 ? 8.854 38.601 -25.007 1.00 67.50 93 ASN A O 1
ATOM 738 N N . TYR A 1 94 ? 9.915 37.026 -23.823 1.00 65.44 94 TYR A N 1
ATOM 739 C CA . TYR A 1 94 ? 9.538 37.558 -22.507 1.00 65.44 94 TYR A CA 1
ATOM 740 C C . TYR A 1 94 ? 10.686 38.291 -21.811 1.00 65.44 94 TYR A C 1
ATOM 742 O O . TYR A 1 94 ? 11.853 37.877 -21.870 1.00 65.44 94 TYR A O 1
ATOM 750 N N . ILE A 1 95 ? 10.347 39.351 -21.073 1.00 59.81 95 ILE A N 1
ATOM 751 C CA . ILE A 1 95 ? 11.285 40.074 -20.210 1.00 59.81 95 ILE A CA 1
ATOM 752 C C . ILE A 1 95 ? 11.106 39.549 -18.780 1.00 59.81 95 ILE A C 1
ATOM 754 O O . ILE A 1 95 ? 10.065 39.769 -18.182 1.00 59.81 95 ILE A O 1
ATOM 758 N N . PRO A 1 96 ? 12.120 38.923 -18.154 1.00 58.50 96 PRO A N 1
ATOM 759 C CA . PRO A 1 96 ? 11.985 38.324 -16.823 1.00 58.50 96 PRO A CA 1
ATOM 760 C C . PRO A 1 96 ? 12.044 39.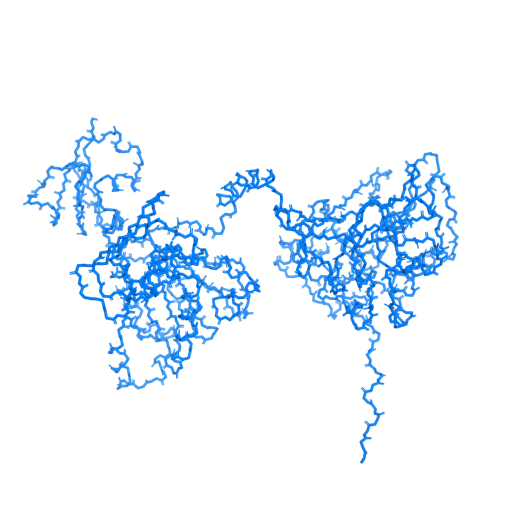378 -15.695 1.00 58.50 96 PRO A C 1
ATOM 762 O O . PRO A 1 96 ? 12.890 39.303 -14.798 1.00 58.50 96 PRO A O 1
ATOM 765 N N . GLN A 1 97 ? 11.182 40.399 -15.749 1.00 56.91 97 GLN A N 1
ATOM 766 C CA . GLN A 1 97 ? 11.055 41.479 -14.767 1.00 56.91 97 GLN A CA 1
ATOM 767 C C . GLN A 1 97 ? 9.582 41.829 -14.527 1.00 56.91 97 GLN A C 1
ATOM 769 O O . GLN A 1 97 ? 8.858 42.191 -15.445 1.00 56.91 97 GLN A O 1
ATOM 774 N N . THR A 1 98 ? 9.157 41.800 -13.262 1.00 50.28 98 THR A N 1
ATOM 775 C CA . THR A 1 98 ? 7.764 42.069 -12.873 1.00 50.28 98 THR A CA 1
ATOM 776 C C . THR A 1 98 ? 7.381 43.542 -13.012 1.00 50.28 98 THR A C 1
ATOM 778 O O . THR A 1 98 ? 8.126 44.404 -12.537 1.00 50.28 98 THR A O 1
ATOM 781 N N . GLY A 1 99 ? 6.180 43.826 -13.529 1.00 49.16 99 GLY A N 1
ATOM 782 C CA . GLY A 1 99 ? 5.591 45.172 -13.549 1.00 49.16 99 GLY A CA 1
ATOM 783 C C . GLY A 1 99 ? 6.024 46.054 -14.724 1.00 49.16 99 GLY A C 1
ATOM 784 O O . GLY A 1 99 ? 5.800 47.266 -14.689 1.00 49.16 99 GLY A O 1
ATOM 785 N N . ILE A 1 100 ? 6.649 45.467 -15.750 1.00 56.97 100 ILE A N 1
ATOM 786 C CA . ILE A 1 100 ? 6.890 46.112 -17.043 1.00 56.97 100 ILE A CA 1
ATOM 787 C C . ILE A 1 100 ? 5.821 45.593 -18.016 1.00 56.97 100 ILE A C 1
ATOM 789 O O . ILE A 1 100 ? 5.766 44.388 -18.237 1.00 56.97 100 ILE A O 1
ATOM 793 N N . PRO A 1 101 ? 4.974 46.464 -18.594 1.00 56.28 101 PRO A N 1
ATOM 794 C CA . PRO A 1 101 ? 3.992 46.048 -19.590 1.00 56.28 101 PRO A CA 1
ATOM 795 C C . PRO A 1 101 ? 4.669 45.392 -20.799 1.00 56.28 101 PRO A C 1
ATOM 797 O O . PRO A 1 101 ? 5.575 45.976 -21.403 1.00 56.28 101 PRO A O 1
ATOM 800 N N . GLU A 1 102 ? 4.207 44.202 -21.175 1.00 62.03 102 GLU A N 1
ATOM 801 C CA . GLU A 1 102 ? 4.681 43.492 -22.362 1.00 62.03 102 GLU A CA 1
ATOM 802 C C . GLU A 1 102 ? 3.746 43.765 -23.548 1.00 62.03 102 GLU A C 1
ATOM 804 O O . GLU A 1 102 ? 2.529 43.584 -23.472 1.00 62.03 102 GLU A O 1
ATOM 809 N N . VAL A 1 103 ? 4.303 44.207 -24.679 1.00 64.19 103 VAL A N 1
ATOM 810 C CA . VAL A 1 103 ? 3.525 44.424 -25.907 1.00 64.19 103 VAL A CA 1
ATOM 811 C C . VAL A 1 103 ? 3.623 43.183 -26.779 1.00 64.19 103 VAL A C 1
ATOM 813 O O . VAL A 1 103 ? 4.596 43.022 -27.510 1.00 64.19 103 VAL A O 1
ATOM 816 N N . VAL A 1 104 ? 2.581 42.347 -26.746 1.00 68.31 104 VAL A N 1
ATOM 817 C CA . VAL A 1 104 ? 2.545 41.122 -27.553 1.00 68.31 104 VAL A CA 1
ATOM 818 C C . VAL A 1 104 ? 2.331 41.441 -29.035 1.00 68.31 104 VAL A C 1
ATOM 820 O O . VAL A 1 104 ? 1.247 41.889 -29.435 1.00 68.31 104 VAL A O 1
ATOM 823 N N . ASN A 1 105 ? 3.329 41.170 -29.872 1.00 77.62 105 ASN A N 1
ATOM 824 C CA . ASN A 1 105 ? 3.258 41.383 -31.316 1.00 77.62 105 ASN A CA 1
ATOM 825 C C . ASN A 1 105 ? 2.618 40.189 -32.064 1.00 77.62 105 ASN A C 1
ATOM 827 O O . ASN A 1 105 ? 2.451 39.085 -31.544 1.00 77.62 105 ASN A O 1
ATOM 831 N N . ASP A 1 106 ? 2.225 40.398 -33.325 1.00 78.06 106 ASP A N 1
ATOM 832 C CA . ASP A 1 106 ? 1.558 39.359 -34.130 1.00 78.06 106 ASP A CA 1
ATOM 833 C C . ASP A 1 106 ? 2.463 38.158 -34.473 1.00 78.06 106 ASP A C 1
ATOM 835 O O . ASP A 1 106 ? 1.965 37.097 -34.859 1.00 78.06 106 ASP A O 1
ATOM 839 N N . GLY A 1 107 ? 3.785 38.314 -34.374 1.00 78.94 107 GLY A N 1
ATOM 840 C CA . GLY A 1 107 ? 4.757 37.225 -34.475 1.00 78.94 107 GLY A CA 1
ATOM 841 C C . GLY A 1 107 ? 4.696 36.304 -33.257 1.00 78.94 107 GLY A C 1
ATOM 842 O O . GLY A 1 107 ? 4.506 35.101 -33.423 1.00 78.94 107 GLY A O 1
ATOM 843 N N . GLU A 1 108 ? 4.718 36.880 -32.058 1.00 80.50 108 GLU A N 1
ATOM 844 C CA . GLU A 1 108 ? 4.654 36.159 -30.777 1.00 80.50 108 GLU A CA 1
ATOM 845 C C . GLU A 1 108 ? 3.333 35.392 -30.630 1.00 80.50 108 GLU A C 1
ATOM 847 O O . GLU A 1 108 ? 3.309 34.222 -30.247 1.00 80.50 108 GLU A O 1
ATOM 852 N N . LYS A 1 109 ? 2.207 35.984 -31.059 1.00 84.44 109 LYS A N 1
ATOM 853 C CA . LYS A 1 109 ? 0.916 35.267 -31.108 1.00 84.44 109 LY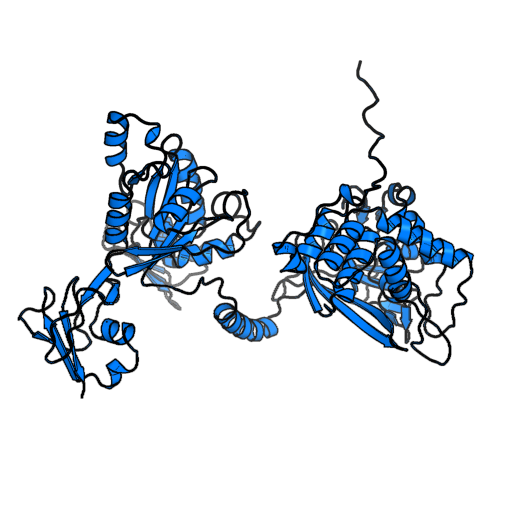S A CA 1
ATOM 854 C C . LYS A 1 109 ? 0.981 34.023 -31.997 1.00 84.44 109 LYS A C 1
ATOM 856 O O . LYS A 1 109 ? 0.453 32.972 -31.632 1.00 84.44 109 LYS A O 1
ATOM 861 N N . LYS A 1 110 ? 1.653 34.113 -33.150 1.00 86.06 110 LYS A N 1
ATOM 862 C CA . LYS A 1 110 ? 1.839 32.966 -34.057 1.00 86.06 110 LYS A CA 1
ATOM 863 C C . LYS A 1 110 ? 2.771 31.914 -33.464 1.00 86.06 110 LYS A C 1
ATOM 865 O O . LYS A 1 110 ? 2.617 30.735 -33.781 1.00 86.06 110 LYS A O 1
ATOM 870 N N . GLU A 1 111 ? 3.732 32.304 -32.639 1.00 86.81 111 GLU A N 1
ATOM 871 C CA . GLU A 1 111 ? 4.610 31.373 -31.927 1.00 86.81 111 GLU A CA 1
ATOM 872 C C . GLU A 1 111 ? 3.851 30.622 -30.833 1.00 86.81 111 GLU A C 1
ATOM 874 O O . GLU A 1 111 ? 3.913 29.389 -30.813 1.00 86.81 111 GLU A O 1
ATOM 879 N N . ASN A 1 112 ? 3.019 31.318 -30.050 1.00 89.88 112 ASN A N 1
ATOM 880 C CA . ASN A 1 112 ? 2.108 30.710 -29.073 1.00 89.88 112 ASN A CA 1
ATOM 881 C C . ASN A 1 112 ? 1.195 29.664 -29.734 1.00 89.88 112 ASN A C 1
ATOM 883 O O . ASN A 1 112 ? 1.073 28.532 -29.260 1.00 89.88 112 ASN A O 1
ATOM 887 N N . GLU A 1 113 ? 0.587 30.011 -30.874 1.00 90.44 113 GLU A N 1
ATOM 888 C CA . GLU A 1 113 ? -0.248 29.083 -31.643 1.00 90.44 113 GLU A CA 1
ATOM 889 C C . GLU A 1 113 ? 0.533 27.866 -32.154 1.00 90.44 113 GLU A C 1
ATOM 891 O O . GLU A 1 113 ? 0.046 26.738 -32.072 1.00 90.44 113 GLU A O 1
ATOM 896 N N . ARG A 1 114 ? 1.739 28.064 -32.703 1.00 91.75 114 ARG A N 1
ATOM 897 C CA . ARG A 1 114 ? 2.569 26.957 -33.211 1.00 91.75 114 ARG A CA 1
ATOM 898 C C . ARG A 1 114 ? 2.961 26.001 -32.095 1.00 91.75 114 ARG A C 1
ATOM 900 O O . ARG A 1 114 ? 2.890 24.788 -32.297 1.00 91.75 114 ARG A O 1
ATOM 907 N N . PHE A 1 115 ? 3.343 26.537 -30.939 1.00 93.81 115 PHE A N 1
ATOM 908 C CA . PHE A 1 115 ? 3.670 25.744 -29.764 1.00 93.81 115 PHE A CA 1
ATOM 909 C C . PHE A 1 115 ? 2.467 24.909 -29.307 1.00 93.81 115 PHE A C 1
ATOM 911 O O . PHE A 1 115 ? 2.572 23.684 -29.241 1.00 93.81 115 PHE A O 1
ATOM 918 N N . LEU A 1 116 ? 1.300 25.532 -29.100 1.00 94.94 116 LEU A N 1
ATOM 919 C CA . LEU A 1 116 ? 0.091 24.814 -28.681 1.00 94.94 116 LEU A CA 1
ATOM 920 C C . LEU A 1 116 ? -0.338 23.747 -29.688 1.00 94.94 116 LEU A C 1
ATOM 922 O O . LEU A 1 116 ? -0.629 22.618 -29.290 1.00 94.94 116 LEU A O 1
ATOM 926 N N . LYS A 1 117 ? -0.326 24.062 -30.988 1.00 93.50 117 LYS A N 1
ATOM 927 C CA . LYS A 1 117 ? -0.658 23.095 -32.046 1.00 93.50 117 LYS A CA 1
ATOM 928 C C . LYS A 1 117 ? 0.297 21.909 -32.049 1.00 93.50 117 LYS A C 1
ATOM 930 O O . LYS A 1 117 ? -0.155 20.778 -32.207 1.00 93.50 117 LYS A O 1
ATOM 935 N N . ALA A 1 118 ? 1.595 22.142 -31.852 1.00 93.38 118 ALA A N 1
ATOM 936 C CA . ALA A 1 118 ? 2.570 21.063 -31.747 1.00 93.38 118 ALA A CA 1
ATOM 937 C C . ALA A 1 118 ? 2.319 20.199 -30.504 1.00 93.38 118 ALA A C 1
ATOM 939 O O . ALA A 1 118 ? 2.288 18.975 -30.614 1.00 93.38 118 ALA A O 1
ATOM 940 N N . CYS A 1 119 ? 2.064 20.810 -29.344 1.00 95.75 119 CYS A N 1
ATOM 941 C CA . CYS A 1 119 ? 1.739 20.082 -28.119 1.00 95.75 119 CYS A CA 1
ATOM 942 C C . CYS A 1 119 ? 0.447 19.264 -28.270 1.00 95.75 119 CYS A C 1
ATOM 944 O O . CYS A 1 119 ? 0.409 18.111 -27.853 1.00 95.75 119 CYS A O 1
ATOM 946 N N . LEU A 1 120 ? -0.596 19.789 -28.917 1.00 95.25 120 LEU A N 1
ATOM 947 C CA . LEU A 1 120 ? -1.869 19.085 -29.141 1.00 95.25 120 LEU A CA 1
ATOM 948 C C . LEU A 1 120 ? -1.778 17.893 -30.107 1.00 95.25 120 LEU A C 1
ATOM 950 O O . LEU A 1 120 ? -2.744 17.146 -30.240 1.00 95.25 120 LEU A O 1
ATOM 954 N N . GLN A 1 121 ? -0.625 17.674 -30.739 1.00 93.38 121 GLN A N 1
ATOM 955 C CA . GLN A 1 121 ? -0.332 16.481 -31.537 1.00 93.38 121 GLN A CA 1
ATOM 956 C C . GLN A 1 121 ? 0.430 15.411 -30.742 1.00 93.38 121 GLN A C 1
ATOM 958 O O . GLN A 1 121 ? 0.983 14.486 -31.330 1.00 93.38 121 GLN A O 1
ATOM 963 N N . THR A 1 122 ? 0.488 15.522 -29.413 1.00 95.88 122 THR A N 1
ATOM 964 C CA . THR A 1 122 ? 1.251 14.607 -28.553 1.00 95.88 122 THR A CA 1
ATOM 965 C C . THR A 1 122 ? 0.348 13.764 -27.658 1.00 95.88 122 THR A C 1
ATOM 967 O O . THR A 1 122 ? -0.780 14.140 -27.326 1.00 95.88 122 THR A O 1
ATOM 970 N N . GLY A 1 123 ? 0.871 12.612 -27.229 1.00 96.25 123 GLY A N 1
ATOM 971 C CA . GLY A 1 123 ? 0.192 11.696 -26.311 1.00 96.25 123 GLY A CA 1
ATOM 972 C C . GLY A 1 123 ? -0.334 12.362 -25.029 1.00 96.25 123 GLY A C 1
ATOM 973 O O . GLY A 1 123 ? -1.526 12.213 -24.747 1.00 96.25 123 GLY A O 1
ATOM 974 N N . PRO A 1 124 ? 0.493 13.117 -24.273 1.00 97.44 124 PRO A N 1
ATOM 975 C CA . PRO A 1 124 ? 0.067 13.754 -23.028 1.00 97.44 124 PRO A CA 1
ATOM 976 C C . PRO A 1 124 ? -1.107 14.722 -23.219 1.00 97.44 124 PRO A C 1
ATOM 978 O O . PRO A 1 124 ? -2.115 14.619 -22.522 1.00 97.44 124 PRO A O 1
ATOM 981 N N . MET A 1 125 ? -1.035 15.620 -24.204 1.00 97.00 125 MET A N 1
ATOM 982 C CA . MET A 1 125 ? -2.081 16.628 -24.417 1.00 97.00 125 MET A CA 1
ATOM 983 C C . MET A 1 125 ? -3.392 16.032 -24.923 1.00 97.00 125 MET A C 1
ATOM 985 O O . MET A 1 125 ? -4.469 16.407 -24.457 1.00 97.00 125 MET A O 1
ATOM 989 N N . LEU A 1 126 ? -3.319 15.073 -25.848 1.00 97.12 126 LEU A N 1
ATOM 990 C CA . LEU A 1 126 ? -4.504 14.377 -26.347 1.00 97.12 126 LEU A CA 1
ATOM 991 C C . LEU A 1 126 ? -5.179 13.555 -25.243 1.00 97.12 126 LEU A C 1
ATOM 993 O O . LEU A 1 126 ? -6.409 13.514 -25.168 1.00 97.12 126 LEU A O 1
ATOM 997 N N . TYR A 1 127 ? -4.396 12.935 -24.356 1.00 97.75 127 TYR A N 1
ATOM 998 C CA . TYR A 1 127 ? -4.939 12.240 -23.193 1.00 97.75 127 TYR A CA 1
ATOM 999 C C . TYR A 1 127 ? -5.577 13.218 -22.205 1.00 97.75 127 TYR A C 1
ATOM 1001 O O . TYR A 1 127 ? -6.705 12.981 -21.777 1.00 97.75 127 TYR A O 1
ATOM 1009 N N . ALA A 1 128 ? -4.921 14.344 -21.898 1.00 97.88 128 ALA A N 1
ATOM 1010 C CA . ALA A 1 128 ? -5.484 15.387 -21.040 1.00 97.88 128 ALA A CA 1
ATOM 1011 C C . ALA A 1 128 ? -6.826 15.903 -21.580 1.00 97.88 128 ALA A C 1
ATOM 1013 O O . ALA A 1 128 ? -7.792 15.992 -20.822 1.00 97.88 128 ALA A O 1
ATOM 1014 N N . PHE A 1 129 ? -6.934 16.145 -22.892 1.00 97.50 129 PHE A N 1
ATOM 1015 C CA . PHE A 1 129 ? -8.200 16.508 -23.532 1.00 97.50 129 PHE A CA 1
ATOM 1016 C C . PHE A 1 129 ? -9.285 15.447 -23.303 1.00 97.50 129 PHE A C 1
ATOM 1018 O O . PHE A 1 129 ? -10.381 15.764 -22.836 1.00 97.50 129 PHE A O 1
ATOM 1025 N N . LYS A 1 130 ? -8.987 14.172 -23.591 1.00 96.69 130 LYS A N 1
ATOM 1026 C CA . LYS A 1 130 ? -9.937 13.065 -23.390 1.00 96.69 130 LYS A CA 1
ATOM 1027 C C . LYS A 1 130 ? -10.352 12.921 -21.927 1.00 96.69 130 LYS A C 1
ATOM 1029 O O . LYS A 1 130 ? -11.532 12.715 -21.647 1.00 96.69 130 LYS A O 1
ATOM 1034 N N . TYR A 1 131 ? -9.402 13.064 -21.008 1.00 97.44 131 TYR A N 1
ATOM 1035 C CA . TYR A 1 131 ? -9.621 13.018 -19.568 1.00 97.44 131 TYR A CA 1
ATOM 1036 C C . TYR A 1 131 ? -10.559 14.130 -19.096 1.00 97.44 131 TYR A C 1
ATOM 1038 O O . TYR A 1 131 ? -11.581 13.865 -18.459 1.00 97.44 131 TYR A O 1
ATOM 1046 N N . LEU A 1 132 ? -10.259 15.375 -19.463 1.00 97.25 132 LEU A N 1
ATOM 1047 C CA . LEU A 1 132 ? -11.065 16.540 -19.110 1.00 97.25 132 LEU A CA 1
ATOM 1048 C C . LEU A 1 132 ? -12.466 16.474 -19.721 1.00 97.25 132 LEU A C 1
ATOM 1050 O O . LEU A 1 132 ? -13.444 16.839 -19.062 1.00 97.25 132 LEU A O 1
ATOM 1054 N N . LYS A 1 133 ? -12.580 15.942 -20.941 1.00 95.75 133 LYS A N 1
ATOM 1055 C CA . LYS A 1 133 ? -13.866 15.708 -21.600 1.00 95.75 133 LYS A CA 1
ATOM 1056 C C . LYS A 1 133 ? -14.700 14.652 -20.883 1.00 95.75 133 LYS A C 1
ATOM 1058 O O . LYS A 1 133 ? -15.872 14.887 -20.602 1.00 95.75 133 LYS A O 1
ATOM 1063 N N . ALA A 1 134 ? -14.093 13.527 -20.508 1.00 95.62 134 ALA A N 1
ATOM 1064 C CA . ALA A 1 134 ? -14.758 12.483 -19.730 1.00 95.62 134 ALA A CA 1
ATOM 1065 C C . ALA A 1 134 ? -15.178 12.962 -18.326 1.00 95.62 134 ALA A C 1
ATOM 1067 O O . ALA A 1 134 ? -16.195 12.517 -17.799 1.00 95.62 134 ALA A O 1
ATOM 1068 N N . LYS A 1 135 ? -14.441 13.910 -17.735 1.00 95.56 135 LYS A N 1
ATOM 1069 C CA . LYS A 1 135 ? -14.806 14.582 -16.477 1.00 95.56 135 LYS A CA 1
ATOM 1070 C C . LYS A 1 135 ? -15.854 15.684 -16.617 1.00 95.56 135 LYS A C 1
ATOM 1072 O O . LYS A 1 135 ? -16.296 16.217 -15.602 1.00 95.56 135 LYS A O 1
ATOM 1077 N N . GLY A 1 136 ? -16.246 16.033 -17.841 1.00 94.12 136 GLY A N 1
ATOM 1078 C CA . GLY A 1 136 ? -17.165 17.137 -18.112 1.00 94.12 136 GLY A CA 1
ATOM 1079 C C . GLY A 1 136 ? -16.576 18.525 -17.838 1.00 94.12 136 GLY A C 1
ATOM 1080 O O . GLY A 1 136 ? -17.331 19.497 -17.828 1.00 94.12 136 GLY A O 1
ATOM 1081 N N . ALA A 1 137 ? -15.258 18.621 -17.624 1.00 91.38 137 ALA A N 1
ATOM 1082 C CA . ALA A 1 137 ? -14.543 19.884 -17.448 1.00 91.38 137 ALA A CA 1
ATOM 1083 C C . ALA A 1 137 ? -14.371 20.620 -18.785 1.00 91.38 137 ALA A C 1
ATOM 1085 O O . ALA A 1 137 ? -14.457 21.840 -18.823 1.00 91.38 137 ALA A O 1
ATOM 1086 N N . VAL A 1 138 ? -14.228 19.870 -19.883 1.00 92.06 138 VAL A N 1
ATOM 1087 C CA . VAL A 1 138 ? -14.191 20.387 -21.259 1.00 92.06 138 VAL A CA 1
ATOM 1088 C C . VAL A 1 138 ? -15.362 19.787 -22.036 1.00 92.06 138 VAL A C 1
ATOM 1090 O O . VAL A 1 138 ? -15.571 18.576 -22.014 1.00 92.06 138 VAL A O 1
ATOM 1093 N N . LYS A 1 139 ? -16.151 20.614 -22.728 1.00 83.38 139 LYS A N 1
ATOM 1094 C CA . LYS A 1 139 ? -17.348 20.155 -23.470 1.00 83.38 139 LYS A CA 1
ATOM 1095 C C . LYS A 1 139 ? -17.181 20.175 -24.993 1.00 83.38 139 LYS A C 1
ATOM 1097 O O . LYS A 1 139 ? -17.945 19.512 -25.690 1.00 83.38 139 LYS A O 1
ATOM 1102 N N . GLY A 1 140 ? -16.189 20.905 -25.500 1.00 87.19 140 GLY A N 1
ATOM 1103 C CA . GLY A 1 140 ? -16.008 21.170 -26.925 1.00 87.19 140 GLY A CA 1
ATOM 1104 C C . GLY A 1 140 ? -15.190 20.134 -27.707 1.00 87.19 140 GLY A C 1
ATOM 1105 O O . GLY A 1 140 ? -14.944 18.992 -27.287 1.00 87.19 140 GLY A O 1
ATOM 1106 N N . SER A 1 141 ? -14.812 20.555 -28.907 1.00 93.00 141 SER A N 1
ATOM 1107 C CA . SER A 1 141 ? -13.841 19.926 -29.797 1.00 93.00 141 SER A CA 1
ATOM 1108 C C . SER A 1 141 ? -12.403 20.139 -29.307 1.00 93.00 141 SER A C 1
ATOM 1110 O O . SER A 1 141 ? -12.153 20.889 -28.364 1.00 93.00 141 SER A O 1
ATOM 1112 N N . ILE A 1 142 ? -11.440 19.487 -29.963 1.00 90.94 142 ILE A N 1
ATOM 1113 C CA . ILE A 1 142 ? -10.015 19.727 -29.692 1.00 90.94 142 ILE A CA 1
ATOM 1114 C C . ILE A 1 142 ? -9.620 21.181 -30.004 1.00 90.94 142 ILE A C 1
ATOM 1116 O O . ILE A 1 142 ? -8.782 21.742 -29.313 1.00 90.94 142 ILE A O 1
ATOM 1120 N N . THR A 1 143 ? -10.279 21.814 -30.980 1.00 92.06 143 THR A N 1
ATOM 1121 C CA . THR A 1 143 ? -10.096 23.232 -31.318 1.00 92.06 143 THR A CA 1
ATOM 1122 C C . THR A 1 143 ? -10.630 24.147 -30.217 1.00 92.06 143 THR A C 1
ATOM 1124 O O . THR A 1 143 ? -10.011 25.155 -29.894 1.00 92.06 143 THR A O 1
ATOM 1127 N N . ASP A 1 144 ? -11.744 23.787 -29.577 1.00 93.00 144 ASP A N 1
ATOM 1128 C CA . ASP A 1 144 ? -12.244 24.545 -28.423 1.00 93.00 144 ASP A CA 1
ATOM 1129 C C . ASP A 1 144 ? -11.290 24.430 -27.231 1.00 93.00 144 ASP A C 1
ATOM 1131 O O . ASP A 1 144 ? -11.051 25.412 -26.532 1.00 93.00 144 ASP A O 1
ATOM 1135 N N . PHE A 1 145 ? -10.702 23.246 -27.037 1.00 94.62 145 PHE A N 1
ATOM 1136 C CA . PHE A 1 145 ? -9.684 23.027 -26.014 1.00 94.62 145 PHE A CA 1
ATOM 1137 C C . PHE A 1 145 ? -8.388 23.797 -26.304 1.00 94.62 145 PHE A C 1
ATOM 1139 O O . PHE A 1 145 ? -7.809 24.366 -25.387 1.00 94.62 145 PHE A O 1
ATOM 1146 N N . GLU A 1 146 ? -7.959 23.885 -27.567 1.00 94.69 146 GLU A N 1
ATOM 1147 C CA . GLU A 1 146 ? -6.843 24.743 -27.989 1.00 94.69 146 GLU A CA 1
ATOM 1148 C C . GLU A 1 146 ? -7.092 26.208 -27.617 1.00 94.69 146 GLU A C 1
ATOM 1150 O O . GLU A 1 146 ? -6.235 26.846 -27.007 1.00 94.69 146 GLU A O 1
ATOM 1155 N N . ASN A 1 147 ? -8.288 26.721 -27.917 1.00 92.50 147 ASN A N 1
ATOM 1156 C CA . ASN A 1 147 ? -8.682 28.086 -27.572 1.00 92.50 147 ASN A CA 1
ATOM 1157 C C . ASN A 1 147 ? -8.722 28.311 -26.051 1.00 92.50 147 ASN A C 1
ATOM 1159 O O . ASN A 1 147 ? -8.355 29.383 -25.572 1.00 92.50 147 ASN A O 1
ATOM 1163 N N . GLU A 1 148 ? -9.174 27.321 -25.280 1.00 92.62 148 GLU A N 1
ATOM 1164 C CA . GLU A 1 148 ? -9.194 27.380 -23.815 1.00 92.62 148 GLU A CA 1
ATOM 1165 C C . GLU A 1 148 ? -7.777 27.385 -23.230 1.00 92.62 148 GLU A C 1
ATOM 1167 O O . GLU A 1 148 ? -7.469 28.215 -22.378 1.00 92.62 148 GLU A O 1
ATOM 1172 N N . LEU A 1 149 ? -6.881 26.537 -23.740 1.00 94.50 149 LEU A N 1
ATOM 1173 C CA . LEU A 1 149 ? -5.469 26.537 -23.359 1.00 94.50 149 LEU A CA 1
ATOM 1174 C C . LEU A 1 149 ? -4.782 27.849 -23.724 1.00 94.50 149 LEU A C 1
ATOM 1176 O O . LEU A 1 149 ? -4.020 28.374 -22.917 1.00 94.50 149 LEU A O 1
ATOM 1180 N N . ASN A 1 150 ? -5.070 28.402 -24.903 1.00 93.12 150 ASN A N 1
ATOM 1181 C CA . ASN A 1 150 ? -4.533 29.693 -25.310 1.00 93.12 150 ASN A CA 1
ATOM 1182 C C . ASN A 1 150 ? -4.932 30.796 -24.320 1.00 93.12 150 ASN A C 1
ATOM 1184 O O . ASN A 1 150 ? -4.075 31.555 -23.872 1.00 93.12 150 ASN A O 1
ATOM 1188 N N . LYS A 1 151 ? -6.198 30.809 -23.886 1.00 90.75 151 LYS A N 1
ATOM 1189 C CA . LYS A 1 151 ? -6.682 31.743 -22.862 1.00 90.75 151 LYS A CA 1
ATOM 1190 C C . LYS A 1 151 ? -6.039 31.525 -21.495 1.00 90.75 151 LYS A C 1
ATOM 1192 O O . LYS A 1 151 ? -5.733 32.496 -20.821 1.00 90.75 151 LYS A O 1
ATOM 1197 N N . ILE A 1 152 ? -5.852 30.279 -21.067 1.00 91.56 152 ILE A N 1
ATOM 1198 C CA . ILE A 1 152 ? -5.265 29.987 -19.750 1.00 91.56 152 ILE A CA 1
ATOM 1199 C C . ILE A 1 152 ? -3.789 30.374 -19.717 1.00 91.56 152 ILE A C 1
ATOM 1201 O O . ILE A 1 152 ? -3.348 30.958 -18.737 1.00 91.56 152 ILE A O 1
ATOM 1205 N N . TRP A 1 153 ? -3.034 30.033 -20.762 1.00 92.31 153 TRP A N 1
ATOM 1206 C CA . TRP A 1 153 ? -1.575 30.116 -20.743 1.00 92.31 153 TRP A CA 1
ATOM 1207 C C . TRP A 1 153 ? -1.014 31.428 -21.287 1.00 92.31 153 TRP A C 1
ATOM 1209 O O . TRP A 1 153 ? -0.016 31.904 -20.756 1.00 92.31 153 TRP A O 1
ATOM 1219 N N . PHE A 1 154 ? -1.643 32.018 -22.306 1.00 89.88 154 PHE A N 1
ATOM 1220 C CA . PHE A 1 154 ? -1.070 33.135 -23.069 1.00 89.88 154 PHE A CA 1
ATOM 1221 C C . PHE A 1 154 ? -1.898 34.422 -23.031 1.00 89.88 154 PHE A C 1
ATOM 1223 O O . PHE A 1 154 ? -1.444 35.444 -23.540 1.00 89.88 154 PHE A O 1
ATOM 1230 N N . HIS A 1 155 ? -3.105 34.402 -22.458 1.00 88.25 155 HIS A N 1
ATOM 1231 C CA . HIS A 1 155 ? -3.849 35.639 -22.236 1.00 88.25 155 HIS A CA 1
ATOM 1232 C C . HIS A 1 155 ? -3.156 36.466 -21.154 1.00 88.25 155 HIS A C 1
ATOM 1234 O O . HIS A 1 155 ? -2.828 35.944 -20.085 1.00 88.25 155 HIS A O 1
ATOM 1240 N N . MET A 1 156 ? -2.975 37.754 -21.428 1.00 83.69 156 MET A N 1
ATOM 1241 C CA . MET A 1 156 ? -2.366 38.671 -20.478 1.00 83.69 156 MET A CA 1
ATOM 1242 C C . MET A 1 156 ? -3.369 39.078 -19.395 1.00 83.69 156 MET A C 1
ATOM 1244 O O . MET A 1 156 ? -4.556 39.267 -19.659 1.00 83.69 156 MET A O 1
ATOM 1248 N N . TYR A 1 157 ? -2.918 39.187 -18.154 1.00 79.00 157 TYR A N 1
ATOM 1249 C CA . TYR A 1 157 ? -3.714 39.681 -17.030 1.00 79.00 157 TYR A CA 1
ATOM 1250 C C . TYR A 1 157 ? -2.899 40.672 -16.199 1.00 79.00 157 TYR A C 1
ATOM 1252 O O . TYR A 1 157 ? -1.711 40.868 -16.442 1.00 79.00 157 TYR A O 1
ATOM 1260 N N . ARG A 1 158 ? -3.554 41.342 -15.242 1.00 78.25 158 ARG A N 1
ATOM 1261 C CA . ARG A 1 158 ? -2.949 42.415 -14.442 1.00 78.25 158 ARG A CA 1
ATOM 1262 C C . ARG A 1 158 ? -2.643 41.902 -13.046 1.00 78.25 158 ARG A C 1
ATOM 1264 O O . ARG A 1 158 ? -3.566 41.571 -12.299 1.00 78.25 158 ARG A O 1
ATOM 1271 N N . ARG A 1 159 ? -1.366 41.862 -12.663 1.00 65.62 159 ARG A N 1
ATOM 1272 C CA . ARG A 1 159 ? -0.962 41.431 -11.312 1.00 65.62 159 ARG A CA 1
ATOM 1273 C C . ARG A 1 159 ? -0.505 42.599 -10.440 1.00 65.62 159 ARG A C 1
ATOM 1275 O O . ARG A 1 159 ? -0.847 42.621 -9.255 1.00 65.62 159 ARG A O 1
ATOM 1282 N N . GLN A 1 160 ? 0.229 43.569 -10.995 1.00 57.06 160 GLN A N 1
ATOM 1283 C CA . GLN A 1 160 ? 0.653 44.788 -10.292 1.00 57.06 160 GLN A CA 1
ATOM 1284 C C . GLN A 1 160 ? 0.536 46.026 -11.200 1.00 57.06 160 GLN A C 1
ATOM 1286 O O . GLN A 1 160 ? 1.101 46.072 -12.281 1.00 57.06 160 GLN A O 1
ATOM 1291 N N . GLY A 1 161 ? -0.162 47.073 -10.745 1.00 54.56 161 GLY A N 1
ATOM 1292 C CA . GLY A 1 161 ? -0.319 48.321 -11.509 1.00 54.56 161 GLY A CA 1
ATOM 1293 C C . GLY A 1 161 ? -1.613 48.400 -12.332 1.00 54.56 161 GLY A C 1
ATOM 1294 O O . GLY A 1 161 ? -2.622 47.796 -11.970 1.00 54.56 161 GLY A O 1
ATOM 1295 N N . HIS A 1 162 ? -1.614 49.224 -13.388 1.00 48.94 162 HIS A N 1
ATOM 1296 C CA . HIS A 1 162 ? -2.814 49.567 -14.171 1.00 48.94 162 HIS A CA 1
ATOM 1297 C C . HIS A 1 162 ? -2.899 48.890 -15.555 1.00 48.94 162 HIS A C 1
ATOM 1299 O O . HIS A 1 162 ? -3.978 48.916 -16.153 1.00 48.94 162 HIS A O 1
ATOM 1305 N N . GLU A 1 163 ? -1.823 48.265 -16.041 1.00 58.34 163 GLU A N 1
ATOM 1306 C CA . GLU A 1 163 ? -1.713 47.659 -17.381 1.00 58.34 163 GLU A CA 1
ATOM 1307 C C . GLU A 1 163 ? -1.518 46.134 -17.307 1.00 58.34 163 GLU A C 1
ATOM 1309 O O . GLU A 1 163 ? -1.216 45.602 -16.243 1.00 58.34 163 GLU A O 1
ATOM 1314 N N . GLU A 1 164 ? -1.784 45.432 -18.413 1.00 63.50 164 GLU A N 1
ATOM 1315 C CA . GLU A 1 164 ? -1.588 43.978 -18.537 1.00 63.50 164 GLU A CA 1
ATOM 1316 C C . GLU A 1 164 ? -0.095 43.663 -18.657 1.00 63.50 164 GLU A C 1
ATOM 1318 O O . GLU A 1 164 ? 0.573 44.162 -19.559 1.00 63.50 164 GLU A O 1
ATOM 1323 N N . ASP A 1 165 ? 0.422 42.881 -17.709 1.00 67.81 165 ASP A N 1
ATOM 1324 C CA . ASP A 1 165 ? 1.858 42.772 -17.435 1.00 67.81 165 ASP A CA 1
ATOM 1325 C C . ASP A 1 165 ? 2.340 41.326 -17.257 1.00 67.81 165 ASP A C 1
ATOM 1327 O O . ASP A 1 165 ? 3.460 41.109 -16.807 1.00 67.81 165 ASP A O 1
ATOM 1331 N N . SER A 1 166 ? 1.485 40.324 -17.489 1.00 72.81 166 SER A N 1
ATOM 1332 C CA . SER A 1 166 ? 1.786 38.942 -17.102 1.00 72.81 166 SER A CA 1
ATOM 1333 C C . SER A 1 166 ? 0.942 37.893 -17.817 1.00 72.81 166 SER A C 1
ATOM 1335 O O . SER A 1 166 ? -0.265 38.075 -17.985 1.00 72.81 166 SER A O 1
ATOM 1337 N N . SER A 1 167 ? 1.543 36.733 -18.110 1.00 85.12 167 SER A N 1
ATOM 1338 C CA . SER A 1 167 ? 0.837 35.528 -18.588 1.00 85.12 167 SER A CA 1
ATOM 1339 C C . SER A 1 167 ? 1.166 34.279 -17.762 1.00 85.12 167 SER A C 1
ATOM 1341 O O . SER A 1 167 ? 2.254 34.143 -17.208 1.00 85.12 167 SER A O 1
ATOM 1343 N N . SER A 1 168 ? 0.256 33.304 -17.695 1.00 87.25 168 SER A N 1
ATOM 1344 C CA . SER A 1 168 ? 0.507 32.071 -16.928 1.00 87.25 168 SER A CA 1
ATOM 1345 C C . SER A 1 168 ? 1.696 31.262 -17.449 1.00 87.25 168 SER A C 1
ATOM 1347 O O . SER A 1 168 ? 2.360 30.584 -16.665 1.00 87.25 168 SER A O 1
ATOM 1349 N N . PHE A 1 169 ? 1.973 31.317 -18.756 1.00 87.69 169 PHE A N 1
ATOM 1350 C CA . PHE A 1 169 ? 3.137 30.664 -19.348 1.00 87.69 169 PHE A CA 1
ATOM 1351 C C . PHE A 1 169 ? 4.439 31.239 -18.785 1.00 87.69 169 PHE A C 1
ATOM 1353 O O . PHE A 1 169 ? 5.285 30.483 -18.311 1.00 87.69 169 PHE A O 1
ATOM 1360 N N . GLU A 1 170 ? 4.553 32.564 -18.752 1.00 80.88 170 GLU A N 1
ATOM 1361 C CA . GLU A 1 170 ? 5.690 33.281 -18.177 1.00 80.88 170 GLU A CA 1
ATOM 1362 C C . GLU A 1 170 ? 5.926 32.888 -16.708 1.00 80.88 170 GLU A C 1
ATOM 1364 O O . GLU A 1 170 ? 7.009 32.420 -16.344 1.00 80.88 170 GLU A O 1
ATOM 1369 N N . HIS A 1 171 ? 4.882 32.955 -15.877 1.00 77.94 171 HIS A N 1
ATOM 1370 C CA . HIS A 1 171 ? 4.993 32.670 -14.442 1.00 77.94 171 HIS A CA 1
ATOM 1371 C C . HIS A 1 171 ? 5.377 31.223 -14.139 1.00 77.94 171 HIS A C 1
ATOM 1373 O O . HIS A 1 171 ? 6.169 30.964 -13.237 1.00 77.94 171 HIS A O 1
ATOM 1379 N N . VAL A 1 172 ? 4.818 30.258 -14.868 1.00 85.00 172 VAL A N 1
ATOM 1380 C CA . VAL A 1 172 ? 5.038 28.833 -14.582 1.00 85.00 172 VAL A CA 1
ATOM 1381 C C . VAL A 1 172 ? 6.333 28.312 -15.204 1.00 85.00 172 VAL A C 1
ATOM 1383 O O . VAL A 1 172 ? 7.011 27.478 -14.598 1.00 85.00 172 VAL A O 1
ATOM 1386 N N . PHE A 1 173 ? 6.675 28.766 -16.412 1.00 86.94 173 PHE A N 1
ATOM 1387 C CA . PHE A 1 173 ? 7.771 28.191 -17.189 1.00 86.94 173 PHE A CA 1
ATOM 1388 C C . PHE A 1 173 ? 9.028 29.057 -17.233 1.00 86.94 173 PHE A C 1
ATOM 1390 O O . PHE A 1 173 ? 10.121 28.489 -17.295 1.00 86.94 173 PHE A O 1
ATOM 1397 N N . LEU A 1 174 ? 8.919 30.386 -17.187 1.00 80.25 174 LEU A N 1
ATOM 1398 C CA . LEU A 1 174 ? 10.072 31.277 -17.336 1.00 80.25 174 LEU A CA 1
ATOM 1399 C C . LEU A 1 174 ? 10.644 31.726 -15.997 1.00 80.25 174 LEU A C 1
ATOM 1401 O O . LEU A 1 174 ? 11.864 31.808 -15.868 1.00 80.25 174 LEU A O 1
ATOM 1405 N N . GLY A 1 175 ? 9.785 31.916 -14.996 1.00 76.81 175 GLY A N 1
ATOM 1406 C CA . GLY A 1 175 ? 10.180 32.468 -13.706 1.00 76.81 175 GLY A CA 1
ATOM 1407 C C . GLY A 1 175 ? 10.466 33.970 -13.781 1.00 76.81 175 GLY A C 1
ATOM 1408 O O . GLY A 1 175 ? 10.684 34.539 -14.845 1.00 76.81 175 GLY A O 1
ATOM 1409 N N . GLU A 1 176 ? 10.471 34.623 -12.623 1.00 75.19 176 GLU A N 1
ATOM 1410 C CA . GLU A 1 176 ? 10.537 36.085 -12.515 1.00 75.19 176 GLU A CA 1
ATOM 1411 C C . GLU A 1 176 ? 11.556 36.523 -11.454 1.00 75.19 176 GLU A C 1
ATOM 1413 O O . GLU A 1 176 ? 11.889 35.766 -10.532 1.00 75.19 176 GLU A O 1
ATOM 1418 N N . VAL A 1 177 ? 12.056 37.757 -11.553 1.00 74.12 177 VAL A N 1
ATOM 1419 C CA . VAL A 1 177 ? 12.814 38.397 -10.469 1.00 74.12 177 VAL A CA 1
ATOM 1420 C C . VAL A 1 177 ? 11.928 39.420 -9.773 1.00 74.12 177 VAL A C 1
ATOM 1422 O O . VAL A 1 177 ? 11.555 40.432 -10.357 1.00 74.12 177 VAL A O 1
ATOM 1425 N N . GLY A 1 178 ? 11.650 39.182 -8.492 1.00 67.12 178 GLY A N 1
ATOM 1426 C CA . GLY A 1 178 ? 10.886 40.085 -7.634 1.00 67.12 178 GLY A CA 1
ATOM 1427 C C . GLY A 1 178 ? 11.645 40.385 -6.344 1.00 67.12 178 GLY A C 1
ATOM 1428 O O . GLY A 1 178 ? 12.184 39.481 -5.703 1.00 67.12 178 GLY A O 1
ATOM 1429 N N . ASN A 1 179 ? 11.711 41.659 -5.937 1.00 67.69 179 ASN A N 1
ATOM 1430 C CA . ASN A 1 179 ? 12.369 42.093 -4.691 1.00 67.69 179 ASN A CA 1
ATOM 1431 C C . ASN A 1 179 ? 13.812 41.553 -4.514 1.00 67.69 179 ASN A C 1
ATOM 1433 O O . ASN A 1 179 ? 14.213 41.162 -3.413 1.00 67.69 179 ASN A O 1
ATOM 1437 N N . GLY A 1 180 ? 14.584 41.483 -5.607 1.00 71.88 180 GLY A N 1
ATOM 1438 C CA . GLY A 1 180 ? 15.970 40.991 -5.607 1.00 71.88 180 GLY A CA 1
ATOM 1439 C C . GLY A 1 180 ? 16.121 39.471 -5.446 1.00 71.88 180 GLY A C 1
ATOM 1440 O O . GLY A 1 180 ? 17.208 38.993 -5.116 1.00 71.88 180 GLY A O 1
ATOM 1441 N N . LYS A 1 181 ? 15.047 38.696 -5.646 1.00 76.69 181 LYS A N 1
ATOM 1442 C CA . LYS A 1 181 ? 15.048 37.228 -5.584 1.00 76.69 181 LYS A CA 1
ATOM 1443 C C . LYS A 1 181 ? 14.470 36.634 -6.860 1.00 76.69 181 LYS A C 1
ATOM 1445 O O . LYS A 1 181 ? 13.482 37.131 -7.383 1.00 76.69 181 LYS A O 1
ATOM 1450 N N . ALA A 1 182 ? 15.058 35.529 -7.302 1.00 80.00 182 ALA A N 1
ATOM 1451 C CA . ALA A 1 182 ? 14.498 34.716 -8.370 1.00 80.00 182 ALA A CA 1
ATOM 1452 C C . ALA A 1 182 ? 13.320 33.884 -7.825 1.00 80.00 182 ALA A C 1
ATOM 1454 O O . ALA A 1 182 ? 13.433 33.248 -6.770 1.00 80.00 182 ALA A O 1
ATOM 1455 N N . MET A 1 183 ? 12.197 33.874 -8.537 1.00 74.94 183 MET A N 1
ATOM 1456 C CA . MET A 1 183 ? 10.928 33.233 -8.179 1.00 74.94 183 MET A CA 1
ATOM 1457 C C . MET A 1 183 ? 10.427 32.358 -9.334 1.00 74.94 183 MET A C 1
ATOM 1459 O O . MET A 1 183 ? 10.846 32.535 -10.469 1.00 74.94 183 MET A O 1
ATOM 1463 N N . ALA A 1 184 ? 9.629 31.334 -9.021 1.00 71.56 184 ALA A N 1
ATOM 1464 C CA . ALA A 1 184 ? 8.975 30.439 -9.990 1.00 71.56 184 ALA A CA 1
ATOM 1465 C C . ALA A 1 184 ? 9.841 29.725 -11.073 1.00 71.56 184 ALA A C 1
ATOM 1467 O O . ALA A 1 184 ? 9.327 28.973 -11.889 1.00 71.56 184 ALA A O 1
ATOM 1468 N N . PHE A 1 185 ? 11.175 29.827 -11.032 1.00 79.81 185 PHE A N 1
ATOM 1469 C CA . PHE A 1 185 ? 12.070 29.018 -11.875 1.00 79.81 185 PHE A CA 1
ATOM 1470 C C . PHE A 1 185 ? 12.053 27.525 -11.488 1.00 79.81 185 PHE A C 1
ATOM 1472 O O . PHE A 1 185 ? 12.779 27.105 -10.572 1.00 79.81 185 PHE A O 1
ATOM 1479 N N . HIS A 1 186 ? 11.233 26.734 -12.186 1.00 84.25 186 HIS A N 1
ATOM 1480 C CA . HIS A 1 186 ? 11.076 25.289 -11.968 1.00 84.25 186 HIS A CA 1
ATOM 1481 C C . HIS A 1 186 ? 11.291 24.437 -13.227 1.00 84.25 186 HIS A C 1
ATOM 1483 O O . HIS A 1 186 ? 11.634 23.261 -13.087 1.00 84.25 186 HIS A O 1
ATOM 1489 N N . ASN A 1 187 ? 11.161 25.013 -14.426 1.00 91.12 187 ASN A N 1
ATOM 1490 C CA . ASN A 1 187 ? 11.298 24.293 -15.688 1.00 91.12 187 ASN A CA 1
ATOM 1491 C C . ASN A 1 187 ? 12.768 24.122 -16.118 1.00 91.12 187 ASN A C 1
ATOM 1493 O O . ASN A 1 187 ? 13.552 25.074 -16.139 1.00 91.12 187 ASN A O 1
ATOM 1497 N N . TRP A 1 188 ? 13.150 22.897 -16.481 1.00 92.62 188 TRP A N 1
ATOM 1498 C CA . TRP A 1 188 ? 14.541 22.575 -16.806 1.00 92.62 188 TRP A CA 1
ATOM 1499 C C . TRP A 1 188 ? 14.991 23.076 -18.180 1.00 92.62 188 TRP A C 1
ATOM 1501 O O . TRP A 1 188 ? 16.179 23.330 -18.362 1.00 92.62 188 TRP A O 1
ATOM 1511 N N . ILE A 1 189 ? 14.066 23.229 -19.132 1.00 91.31 189 ILE A N 1
ATOM 1512 C CA . ILE A 1 189 ? 14.362 23.703 -20.491 1.00 91.31 189 ILE A CA 1
ATOM 1513 C C . ILE A 1 189 ? 14.741 25.180 -20.420 1.00 91.31 189 ILE A C 1
ATOM 1515 O O . ILE A 1 189 ? 15.788 25.573 -20.934 1.00 91.31 189 ILE A O 1
ATOM 1519 N N . THR A 1 190 ? 13.944 25.964 -19.691 1.00 89.50 190 THR A N 1
ATOM 1520 C CA . THR A 1 190 ? 14.246 27.355 -19.335 1.00 89.50 190 THR A CA 1
ATOM 1521 C C . THR A 1 190 ? 15.568 27.461 -18.584 1.00 89.50 190 THR A C 1
ATOM 1523 O O . THR A 1 190 ? 16.411 28.291 -18.926 1.00 89.50 190 THR A O 1
ATOM 1526 N N . PHE A 1 191 ? 15.788 26.593 -17.588 1.00 91.88 191 PHE A N 1
ATOM 1527 C CA . PHE A 1 191 ? 17.043 26.579 -16.839 1.00 91.88 191 PHE A CA 1
ATOM 1528 C C . PHE A 1 191 ? 18.244 26.373 -17.770 1.00 91.88 191 PHE A C 1
ATOM 1530 O O . PHE A 1 191 ? 19.198 27.146 -17.738 1.00 91.88 191 PHE A O 1
ATOM 1537 N N . TYR A 1 192 ? 18.188 25.348 -18.620 1.00 91.00 192 TYR A N 1
ATOM 1538 C CA . TYR A 1 192 ? 19.247 25.016 -19.567 1.00 91.00 192 TYR A CA 1
ATOM 1539 C C . TYR A 1 192 ? 19.511 26.144 -20.571 1.00 91.00 192 TYR A C 1
ATOM 1541 O O . TYR A 1 192 ? 20.667 26.467 -20.853 1.00 91.00 192 TYR A O 1
ATOM 1549 N N . PHE A 1 193 ? 18.449 26.763 -21.091 1.00 88.00 193 PHE A N 1
ATOM 1550 C CA . PHE A 1 193 ? 18.545 27.895 -22.005 1.00 88.00 193 PHE A CA 1
ATOM 1551 C C . PHE A 1 193 ? 19.292 29.067 -21.356 1.00 88.00 193 PHE A C 1
ATOM 1553 O O . PHE A 1 193 ? 20.299 29.532 -21.894 1.00 88.00 193 PHE A O 1
ATOM 1560 N N . TYR A 1 194 ? 18.864 29.493 -20.164 1.00 86.31 194 TYR A N 1
ATOM 1561 C CA . TYR A 1 194 ? 19.486 30.618 -19.466 1.00 86.31 194 TYR A CA 1
ATOM 1562 C C . TYR A 1 194 ? 20.869 30.312 -18.892 1.00 86.31 194 TYR A C 1
ATOM 1564 O O . TYR A 1 194 ? 21.697 31.217 -18.790 1.00 86.31 194 TYR A O 1
ATOM 1572 N N . GLU A 1 195 ? 21.159 29.057 -18.567 1.00 89.88 195 GLU A N 1
ATOM 1573 C CA . GLU A 1 195 ? 22.508 28.618 -18.213 1.00 89.88 195 GLU A CA 1
ATOM 1574 C C . GLU A 1 195 ? 23.462 28.740 -19.412 1.00 89.88 195 GLU A C 1
ATOM 1576 O O . GLU A 1 195 ? 24.564 29.269 -19.269 1.00 89.88 195 GLU A O 1
ATOM 1581 N N . LYS A 1 196 ? 23.025 28.350 -20.618 1.00 85.44 196 LYS A N 1
ATOM 1582 C CA . LYS A 1 196 ? 23.829 28.469 -21.847 1.00 85.44 196 LYS A CA 1
ATOM 1583 C C . LYS A 1 196 ? 24.195 29.903 -22.210 1.00 85.44 196 LYS A C 1
ATOM 1585 O O . LYS A 1 196 ? 25.296 30.134 -22.704 1.00 85.44 196 LYS A O 1
ATOM 1590 N N . VAL A 1 197 ? 23.287 30.850 -21.983 1.00 82.44 197 VAL A N 1
ATOM 1591 C CA . VAL A 1 197 ? 23.535 32.278 -22.242 1.00 82.44 197 VAL A CA 1
ATOM 1592 C C . VAL A 1 197 ? 24.132 33.013 -21.035 1.00 82.44 197 VAL A C 1
ATOM 1594 O O . VAL A 1 197 ? 24.250 34.234 -21.058 1.00 82.44 197 VAL A O 1
ATOM 1597 N N . GLY A 1 198 ? 24.517 32.290 -19.975 1.00 85.69 198 GLY A N 1
ATOM 1598 C CA . GLY A 1 198 ? 25.212 32.850 -18.812 1.00 85.69 198 GLY A CA 1
ATOM 1599 C C . GLY A 1 198 ? 24.340 33.687 -17.871 1.00 85.69 198 GLY A C 1
ATOM 1600 O O . GLY A 1 198 ? 24.873 34.398 -17.022 1.00 85.69 198 GLY A O 1
ATOM 1601 N N . ARG A 1 199 ? 23.010 33.613 -17.997 1.00 86.69 199 ARG A N 1
ATOM 1602 C CA . ARG A 1 199 ? 22.056 34.316 -17.120 1.00 86.69 199 ARG A CA 1
ATOM 1603 C C . ARG A 1 199 ? 21.758 33.533 -15.843 1.00 86.69 199 ARG A C 1
ATOM 1605 O O . ARG A 1 199 ? 21.467 34.139 -14.815 1.00 86.69 199 ARG A O 1
ATOM 1612 N N . ILE A 1 200 ? 21.873 32.203 -15.879 1.00 89.81 200 ILE A N 1
ATOM 1613 C CA . ILE A 1 200 ? 21.823 31.342 -14.690 1.00 89.81 200 ILE A CA 1
ATOM 1614 C C . ILE A 1 200 ? 23.226 30.917 -14.282 1.00 89.81 200 ILE A C 1
ATOM 1616 O O . ILE A 1 200 ? 24.006 30.432 -15.096 1.00 89.81 200 ILE A O 1
ATOM 1620 N N . THR A 1 201 ? 23.515 31.035 -12.988 1.00 90.81 201 THR A N 1
ATOM 1621 C CA . THR A 1 201 ? 24.691 30.431 -12.358 1.00 90.81 201 THR A CA 1
ATOM 1622 C C . THR A 1 201 ? 24.242 29.302 -11.438 1.00 90.81 201 THR A C 1
ATOM 1624 O O . THR A 1 201 ? 23.676 29.550 -10.368 1.00 90.81 201 THR A O 1
ATOM 1627 N N . PHE A 1 202 ? 24.488 28.057 -11.852 1.00 91.88 202 PHE A N 1
ATOM 1628 C CA . PHE A 1 202 ? 24.268 26.877 -11.021 1.00 91.88 202 PHE A CA 1
ATOM 1629 C C . PHE A 1 202 ? 25.213 26.877 -9.813 1.00 91.88 202 PHE A C 1
ATOM 1631 O O . PHE A 1 202 ? 26.427 27.012 -9.948 1.00 91.88 202 PHE A O 1
ATOM 1638 N N . GLU A 1 203 ? 24.659 26.714 -8.610 1.00 90.25 203 GLU A N 1
ATOM 1639 C CA . GLU A 1 203 ? 25.456 26.702 -7.383 1.00 90.25 203 GLU A CA 1
ATOM 1640 C C . GLU A 1 203 ? 25.682 25.279 -6.875 1.00 90.25 203 GLU A C 1
ATOM 1642 O O . GLU A 1 203 ? 26.821 24.892 -6.639 1.00 90.25 203 GLU A O 1
ATOM 1647 N N . SER A 1 204 ? 24.611 24.503 -6.658 1.00 89.62 204 SER A N 1
ATOM 1648 C CA . SER A 1 204 ? 24.706 23.109 -6.197 1.00 89.62 204 SER A CA 1
ATOM 1649 C C . SER A 1 204 ? 23.381 22.355 -6.262 1.00 89.62 204 SER A C 1
ATOM 1651 O O . SER A 1 204 ? 22.303 22.940 -6.154 1.00 89.62 204 SER A O 1
ATOM 1653 N N . LEU A 1 205 ? 23.460 21.027 -6.355 1.00 90.75 205 LEU A N 1
ATOM 1654 C CA . LEU A 1 205 ? 22.354 20.141 -6.026 1.00 90.75 205 LEU A CA 1
ATOM 1655 C C . LEU A 1 205 ? 22.217 20.004 -4.506 1.00 90.75 205 LEU A C 1
ATOM 1657 O O . LEU A 1 205 ? 23.193 20.019 -3.752 1.00 90.75 205 LEU A O 1
ATOM 1661 N N . ILE A 1 206 ? 20.981 19.827 -4.053 1.00 87.88 206 ILE A N 1
ATOM 1662 C CA . ILE A 1 206 ? 20.631 19.721 -2.640 1.00 87.88 206 ILE A CA 1
ATOM 1663 C C . ILE A 1 206 ? 20.279 18.262 -2.322 1.00 87.88 206 ILE A C 1
ATOM 1665 O O . ILE A 1 206 ? 19.259 17.763 -2.810 1.00 87.88 206 ILE A O 1
ATOM 1669 N N . PRO A 1 207 ? 21.061 17.581 -1.463 1.00 85.06 207 PRO A N 1
ATOM 1670 C CA . PRO A 1 207 ? 20.758 16.225 -1.028 1.00 85.06 207 PRO A CA 1
ATOM 1671 C C . PRO A 1 207 ? 19.377 16.107 -0.384 1.00 85.06 207 PRO A C 1
ATOM 1673 O O . PRO A 1 207 ? 18.946 16.962 0.399 1.00 85.06 207 PRO A O 1
ATOM 1676 N N . LEU A 1 208 ? 18.690 15.004 -0.665 1.00 72.56 208 LEU A N 1
ATOM 1677 C CA . LEU A 1 208 ? 17.385 14.714 -0.083 1.00 72.56 208 LEU A CA 1
ATOM 1678 C C . LEU A 1 208 ? 17.536 14.289 1.369 1.00 72.56 208 LEU A C 1
ATOM 1680 O O . LEU A 1 208 ? 18.383 13.471 1.702 1.00 72.56 208 LEU A O 1
ATOM 1684 N N . LYS A 1 209 ? 16.689 14.812 2.250 1.00 62.66 209 LYS A N 1
ATOM 1685 C CA . LYS A 1 209 ? 16.696 14.436 3.664 1.00 62.66 209 LYS A CA 1
ATOM 1686 C C . LYS A 1 209 ? 15.905 13.141 3.881 1.00 62.66 209 LYS A C 1
ATOM 1688 O O . LYS A 1 209 ? 14.693 13.122 3.676 1.00 62.66 209 LYS A O 1
ATOM 1693 N N . GLU A 1 210 ? 16.566 12.090 4.361 1.00 55.84 210 GLU A N 1
ATOM 1694 C CA . GLU A 1 210 ? 15.955 10.805 4.723 1.00 55.84 210 GLU A CA 1
ATOM 1695 C C . GLU A 1 210 ? 15.997 10.587 6.246 1.00 55.84 210 GLU A C 1
ATOM 1697 O O . GLU A 1 210 ? 16.894 9.959 6.800 1.00 55.84 210 GLU A O 1
ATOM 1702 N N . GLY A 1 211 ? 14.999 11.101 6.968 1.00 48.09 211 GLY A N 1
ATOM 1703 C CA . GLY A 1 211 ? 14.903 10.914 8.421 1.00 48.09 211 GLY A CA 1
ATOM 1704 C C . GLY A 1 211 ? 15.862 11.802 9.228 1.00 48.09 211 GLY A C 1
ATOM 1705 O O . GLY A 1 211 ? 16.126 12.950 8.867 1.00 48.09 211 GLY A O 1
ATOM 1706 N N . HIS A 1 212 ? 16.331 11.312 10.383 1.00 40.00 212 HIS A N 1
ATOM 1707 C CA . HIS A 1 212 ? 17.250 12.067 11.243 1.00 40.00 212 HIS A CA 1
ATOM 1708 C C . HIS A 1 212 ? 18.694 11.908 10.770 1.00 40.00 212 HIS A C 1
ATOM 1710 O O . HIS A 1 212 ? 19.261 10.826 10.881 1.00 40.00 212 HIS A O 1
ATOM 1716 N N . ASN A 1 213 ? 19.279 13.009 10.296 1.00 44.16 213 ASN A N 1
ATOM 1717 C CA . ASN A 1 213 ? 20.696 13.157 9.947 1.00 44.16 213 ASN A CA 1
ATOM 1718 C C . ASN A 1 213 ? 21.221 12.260 8.810 1.00 44.16 213 ASN A C 1
ATOM 1720 O O . ASN A 1 213 ? 22.433 12.127 8.672 1.00 44.16 213 ASN A O 1
ATOM 1724 N N . LYS A 1 214 ? 20.353 11.681 7.969 1.00 53.47 214 LYS A N 1
ATOM 1725 C CA . LYS A 1 214 ? 20.776 11.039 6.716 1.00 53.47 214 LYS A CA 1
ATOM 1726 C C . LYS A 1 214 ? 20.337 11.870 5.518 1.00 53.47 214 LYS A C 1
ATOM 1728 O O . LYS A 1 214 ? 19.195 12.330 5.449 1.00 53.47 214 LYS A O 1
ATOM 1733 N N . HIS A 1 215 ? 21.264 12.049 4.587 1.00 66.25 215 HIS A N 1
ATOM 1734 C CA . HIS A 1 215 ? 21.040 12.708 3.314 1.00 66.25 215 HIS A CA 1
ATOM 1735 C C . HIS A 1 215 ? 21.299 11.706 2.188 1.00 66.25 215 HIS A C 1
ATOM 1737 O O . HIS A 1 215 ? 22.333 11.041 2.190 1.00 66.25 215 HIS A O 1
ATOM 1743 N N . LYS A 1 216 ? 20.364 11.585 1.245 1.00 75.31 216 LYS A N 1
ATOM 1744 C CA . LYS A 1 216 ? 20.562 10.862 -0.010 1.00 75.31 216 LYS A CA 1
ATOM 1745 C C . LYS A 1 216 ? 21.099 11.853 -1.036 1.00 75.31 216 LYS A C 1
ATOM 1747 O O . LYS A 1 216 ? 20.409 12.810 -1.397 1.00 75.31 216 LYS A O 1
ATOM 1752 N N . ASN A 1 217 ? 22.337 11.637 -1.463 1.00 81.88 217 ASN A N 1
ATOM 1753 C CA . ASN A 1 217 ? 22.947 12.437 -2.516 1.00 81.88 217 ASN A CA 1
ATOM 1754 C C . ASN A 1 217 ? 22.277 12.119 -3.865 1.00 81.88 217 ASN A C 1
ATOM 1756 O O . ASN A 1 217 ? 21.955 10.953 -4.105 1.00 81.88 217 ASN A O 1
ATOM 1760 N N . PRO A 1 218 ? 22.042 13.129 -4.720 1.00 82.19 218 PRO A N 1
ATOM 1761 C CA . PRO A 1 218 ? 21.585 12.911 -6.088 1.00 82.19 218 PRO A CA 1
ATOM 1762 C C . PRO A 1 218 ? 22.623 12.114 -6.880 1.00 82.19 218 PRO A C 1
ATOM 1764 O O . PRO A 1 218 ? 23.825 12.330 -6.731 1.00 82.19 218 PRO A O 1
ATOM 1767 N N . SER A 1 219 ? 22.142 11.196 -7.710 1.00 81.25 219 SER A N 1
ATOM 1768 C CA . SER A 1 219 ? 22.955 10.385 -8.618 1.00 81.25 219 SER A CA 1
ATOM 1769 C C . SER A 1 219 ? 23.154 11.047 -9.981 1.00 81.25 219 SER A C 1
ATOM 1771 O O . SER A 1 219 ? 24.092 10.692 -10.685 1.00 81.25 219 SER A O 1
ATOM 1773 N N . GLY A 1 220 ? 22.295 12.007 -10.345 1.00 80.25 220 GLY A N 1
ATOM 1774 C CA . GLY A 1 220 ? 22.283 12.643 -11.666 1.00 80.25 220 GLY A CA 1
ATOM 1775 C C . GLY A 1 220 ? 21.375 11.937 -12.674 1.00 80.25 220 GLY A C 1
ATOM 1776 O O . GLY A 1 220 ? 21.143 12.479 -13.751 1.00 80.25 220 GLY A O 1
ATOM 1777 N N . ASN A 1 221 ? 20.816 10.781 -12.300 1.00 84.69 221 ASN A N 1
ATOM 1778 C CA . ASN A 1 221 ? 19.892 10.000 -13.123 1.00 84.69 221 ASN A CA 1
ATOM 1779 C C . ASN A 1 221 ? 18.421 10.212 -12.731 1.00 84.69 221 ASN A C 1
ATOM 1781 O O . ASN A 1 221 ? 17.535 9.525 -13.230 1.00 84.69 221 ASN A O 1
ATOM 1785 N N . GLU A 1 222 ? 18.139 11.123 -11.798 1.00 82.50 222 GLU A N 1
ATOM 1786 C CA . GLU A 1 222 ? 16.775 11.418 -11.377 1.00 82.50 222 GLU A CA 1
ATOM 1787 C C . GLU A 1 222 ? 16.077 12.410 -12.317 1.00 82.50 222 GLU A C 1
ATOM 1789 O O . GLU A 1 222 ? 16.634 13.452 -12.660 1.00 82.50 222 GLU A O 1
ATOM 1794 N N . HIS A 1 223 ? 14.795 12.170 -12.601 1.00 88.31 223 HIS A N 1
ATOM 1795 C CA . HIS A 1 223 ? 13.929 13.142 -13.278 1.00 88.31 223 HIS A CA 1
ATOM 1796 C C . HIS A 1 223 ? 13.376 14.239 -12.364 1.00 88.31 223 HIS A C 1
ATOM 1798 O O . HIS A 1 223 ? 12.651 15.116 -12.821 1.00 88.31 223 HIS A O 1
ATOM 1804 N N . VAL A 1 224 ? 13.682 14.199 -11.064 1.00 89.69 224 VAL A N 1
ATOM 1805 C CA . VAL A 1 224 ? 13.358 15.282 -10.131 1.00 89.69 224 VAL A CA 1
ATOM 1806 C C . VAL A 1 224 ? 14.573 15.572 -9.270 1.00 89.69 224 VAL A C 1
ATOM 1808 O O . VAL A 1 224 ? 15.102 14.677 -8.599 1.00 89.69 224 VAL A O 1
ATOM 1811 N N . ILE A 1 225 ? 14.975 16.836 -9.230 1.00 89.19 225 ILE A N 1
ATOM 1812 C CA . ILE A 1 225 ? 16.144 17.304 -8.487 1.00 89.19 225 ILE A CA 1
ATOM 1813 C C . ILE A 1 225 ? 15.782 18.487 -7.594 1.00 89.19 225 ILE A C 1
ATOM 1815 O O . ILE A 1 225 ? 14.827 19.215 -7.857 1.00 89.19 225 ILE A O 1
ATOM 1819 N N . ASN A 1 226 ? 16.569 18.673 -6.535 1.00 90.31 226 ASN A N 1
ATOM 1820 C CA . ASN A 1 226 ? 16.556 19.900 -5.749 1.00 90.31 226 ASN A CA 1
ATOM 1821 C C . ASN A 1 226 ? 17.864 20.642 -6.018 1.00 90.31 226 ASN A C 1
ATOM 1823 O O . ASN A 1 226 ? 18.925 20.020 -5.946 1.00 90.31 226 ASN A O 1
ATOM 1827 N N . LEU A 1 227 ? 17.809 21.944 -6.270 1.00 90.31 227 LEU A N 1
ATOM 1828 C CA . LEU A 1 227 ? 18.979 22.732 -6.645 1.00 90.31 227 LEU A CA 1
ATOM 1829 C C . LEU A 1 227 ? 18.967 24.146 -6.052 1.00 90.31 227 LEU A C 1
ATOM 1831 O O . LEU A 1 227 ? 17.929 24.657 -5.624 1.00 90.31 227 LEU A O 1
ATOM 1835 N N . ARG A 1 228 ? 20.156 24.752 -6.031 1.00 90.19 228 ARG A N 1
ATOM 1836 C CA . ARG A 1 228 ? 20.419 26.168 -5.759 1.00 90.19 228 ARG A CA 1
ATOM 1837 C C . ARG A 1 228 ? 21.083 26.793 -6.970 1.00 90.19 228 ARG A C 1
ATOM 1839 O O . ARG A 1 228 ? 21.935 26.163 -7.600 1.00 90.19 228 ARG A O 1
ATOM 1846 N N . PHE A 1 229 ? 20.704 28.023 -7.261 1.00 90.81 229 PHE A N 1
ATOM 1847 C CA . PHE A 1 229 ? 21.269 28.808 -8.347 1.00 90.81 229 PHE A CA 1
ATOM 1848 C C . PHE A 1 229 ? 20.964 30.287 -8.129 1.00 90.81 229 PHE A C 1
ATOM 1850 O O . PHE A 1 229 ? 20.148 30.652 -7.275 1.00 90.81 229 PHE A O 1
ATOM 1857 N N . SER A 1 230 ? 21.587 31.131 -8.937 1.00 90.38 230 SER A N 1
ATOM 1858 C CA . SER A 1 230 ? 21.171 32.517 -9.110 1.00 90.38 230 SER A CA 1
ATOM 1859 C C . SER A 1 230 ? 20.795 32.784 -10.562 1.00 90.38 230 SER A C 1
ATOM 1861 O O . SER A 1 230 ? 21.361 32.181 -11.472 1.00 90.38 230 SER A O 1
ATOM 1863 N N . PHE A 1 231 ? 19.818 33.661 -10.760 1.00 88.06 231 PHE A N 1
ATOM 1864 C CA . PHE A 1 231 ? 19.445 34.209 -12.059 1.00 88.06 231 PHE A CA 1
ATOM 1865 C C . PHE A 1 231 ? 19.797 35.695 -12.039 1.00 88.06 231 PHE A C 1
ATOM 1867 O O . PHE A 1 231 ? 19.294 36.419 -11.184 1.00 88.06 231 PHE A O 1
ATOM 1874 N N . GLU A 1 232 ? 20.724 36.125 -12.894 1.00 87.56 232 GLU A N 1
ATOM 1875 C CA . GLU A 1 232 ? 21.208 37.515 -12.965 1.00 87.56 232 GLU A CA 1
ATOM 1876 C C . GLU A 1 232 ? 21.613 38.097 -11.595 1.00 87.56 232 GLU A C 1
ATOM 1878 O O . GLU A 1 232 ? 21.333 39.242 -11.250 1.00 87.56 232 GLU A O 1
ATOM 1883 N N . GLY A 1 233 ? 22.258 37.271 -10.764 1.00 84.81 233 GLY A N 1
ATOM 1884 C CA . GLY A 1 233 ? 22.682 37.635 -9.407 1.00 84.81 233 GLY A CA 1
ATOM 1885 C C . GLY A 1 233 ? 21.592 37.523 -8.330 1.00 84.81 233 GLY A C 1
ATOM 1886 O O . GLY A 1 233 ? 21.919 37.483 -7.141 1.00 84.81 233 GLY A O 1
ATOM 1887 N N . ALA A 1 234 ? 20.317 37.381 -8.701 1.00 87.50 234 ALA A N 1
ATOM 1888 C CA . ALA A 1 234 ? 19.225 37.131 -7.764 1.00 87.50 234 ALA A CA 1
ATOM 1889 C C . ALA A 1 234 ? 19.214 35.656 -7.323 1.00 87.50 234 ALA A C 1
ATOM 1891 O O . ALA A 1 234 ? 19.089 34.739 -8.135 1.00 87.50 234 ALA A O 1
ATOM 1892 N N . LYS A 1 235 ? 19.340 35.398 -6.015 1.00 87.25 235 LYS A N 1
ATOM 1893 C CA . LYS A 1 235 ? 19.471 34.029 -5.480 1.00 87.25 235 LYS A CA 1
ATOM 1894 C C . LYS A 1 235 ? 18.132 33.278 -5.434 1.00 87.25 235 LYS A C 1
ATOM 1896 O O . LYS A 1 235 ? 17.152 33.799 -4.902 1.00 87.25 235 LYS A O 1
ATOM 1901 N N . LYS A 1 236 ? 18.137 32.004 -5.851 1.00 85.94 236 LYS A N 1
ATOM 1902 C CA . LYS A 1 236 ? 17.099 30.988 -5.587 1.00 85.94 236 LYS A CA 1
ATOM 1903 C C . LYS A 1 236 ? 17.690 29.906 -4.660 1.00 85.94 236 LYS A C 1
ATOM 1905 O O . LYS A 1 236 ? 18.305 28.945 -5.125 1.00 85.94 236 LYS A O 1
ATOM 1910 N N . PRO A 1 237 ? 17.523 30.028 -3.328 1.00 83.12 237 PRO A N 1
ATOM 1911 C CA . PRO A 1 237 ? 18.197 29.156 -2.356 1.00 83.12 237 PRO A CA 1
ATOM 1912 C C . PRO A 1 237 ? 17.638 27.725 -2.296 1.00 83.12 237 PRO A C 1
ATOM 1914 O O . PRO A 1 237 ? 18.235 26.857 -1.654 1.00 83.12 237 PRO A O 1
ATOM 1917 N N . TYR A 1 238 ? 16.475 27.486 -2.901 1.00 84.94 238 TYR A N 1
ATOM 1918 C CA . TYR A 1 238 ? 15.859 26.172 -3.021 1.00 84.94 238 TYR A CA 1
ATOM 1919 C C . TYR A 1 238 ? 14.899 26.172 -4.212 1.00 84.94 238 TYR A C 1
ATOM 1921 O O . TYR A 1 238 ? 13.973 26.982 -4.257 1.00 84.94 238 TYR A O 1
ATOM 1929 N N . SER A 1 239 ? 15.100 25.256 -5.154 1.00 86.31 239 SER A N 1
ATOM 1930 C CA . SER A 1 239 ? 14.118 24.921 -6.184 1.00 86.31 239 SER A CA 1
ATOM 1931 C C . SER A 1 239 ? 14.025 23.409 -6.332 1.00 86.31 239 SER A C 1
ATOM 1933 O O . SER A 1 239 ? 15.046 22.724 -6.265 1.00 86.31 239 SER A O 1
ATOM 1935 N N . THR A 1 240 ? 12.808 22.895 -6.499 1.00 88.69 240 THR A N 1
ATOM 1936 C CA . THR A 1 240 ? 12.568 21.519 -6.953 1.00 88.69 240 THR A CA 1
ATOM 1937 C C . THR A 1 240 ? 12.139 21.602 -8.411 1.00 88.69 240 THR A C 1
ATOM 1939 O O . THR A 1 240 ? 11.223 22.362 -8.723 1.00 88.69 240 THR A O 1
ATOM 1942 N N . SER A 1 241 ? 12.780 20.827 -9.277 1.00 89.62 241 SER A N 1
ATOM 1943 C CA . SER A 1 241 ? 12.546 20.860 -10.723 1.00 89.62 241 SER A CA 1
ATOM 1944 C C . SER A 1 241 ? 12.414 19.450 -11.271 1.00 89.62 241 SER A C 1
ATOM 1946 O O . SER A 1 241 ? 13.105 18.539 -10.800 1.00 89.62 241 SER A O 1
ATOM 1948 N N . PHE A 1 242 ? 11.549 19.280 -12.273 1.00 91.88 242 PHE A N 1
ATOM 1949 C CA . PHE A 1 242 ? 11.674 18.143 -13.182 1.00 91.88 242 PHE A CA 1
ATOM 1950 C C . PHE A 1 242 ? 12.958 18.282 -14.000 1.00 91.88 242 PHE A C 1
ATOM 1952 O O . PHE A 1 242 ? 13.485 19.382 -14.118 1.00 91.88 242 PHE A O 1
ATOM 1959 N N . VAL A 1 243 ? 13.467 17.186 -14.556 1.00 91.94 243 VAL A N 1
ATOM 1960 C CA . VAL A 1 243 ? 14.558 17.192 -15.537 1.00 91.94 243 VAL A CA 1
ATOM 1961 C C . VAL A 1 243 ? 14.267 16.145 -16.598 1.00 91.94 243 VAL A C 1
ATOM 1963 O O . VAL A 1 243 ? 13.901 15.016 -16.274 1.00 91.94 243 VAL A O 1
ATOM 1966 N N . GLY A 1 244 ? 14.430 16.524 -17.862 1.00 92.00 244 GLY A N 1
ATOM 1967 C CA . GLY A 1 244 ? 14.237 15.647 -19.013 1.00 92.00 244 GLY A CA 1
ATOM 1968 C C . GLY A 1 244 ? 12.789 15.528 -19.491 1.00 92.00 244 GLY A C 1
ATOM 1969 O O . GLY A 1 244 ? 12.578 15.085 -20.611 1.00 92.00 244 GLY A O 1
ATOM 1970 N N . THR A 1 245 ? 11.794 15.963 -18.715 1.00 94.62 245 THR A N 1
ATOM 1971 C CA . THR A 1 245 ? 10.378 16.046 -19.129 1.00 94.62 245 THR A CA 1
ATOM 1972 C C . THR A 1 245 ? 10.189 16.854 -20.415 1.00 94.62 245 THR A C 1
ATOM 1974 O O . THR A 1 245 ? 10.965 17.770 -20.702 1.00 94.62 245 THR A O 1
ATOM 1977 N N . SER A 1 246 ? 9.161 16.535 -21.202 1.00 95.56 246 SER A N 1
ATOM 1978 C CA . SER A 1 246 ? 8.801 17.356 -22.364 1.00 95.56 246 SER A CA 1
ATOM 1979 C C . SER A 1 246 ? 7.933 18.568 -21.990 1.00 95.56 246 SER A C 1
ATOM 1981 O O . SER A 1 246 ? 7.234 18.529 -20.969 1.00 95.56 246 SER A O 1
ATOM 1983 N N . PRO A 1 247 ? 7.940 19.648 -22.803 1.00 94.94 247 PRO A N 1
ATOM 1984 C CA . PRO A 1 247 ? 7.054 20.796 -22.601 1.00 94.94 247 PRO A CA 1
ATOM 1985 C C . PRO A 1 247 ? 5.577 20.399 -22.497 1.00 94.94 247 PRO A C 1
ATOM 1987 O O . PRO A 1 247 ? 4.852 20.863 -21.620 1.00 94.94 247 PRO A O 1
ATOM 1990 N N . GLU A 1 248 ? 5.131 19.508 -23.380 1.00 96.00 248 GLU A N 1
ATOM 1991 C CA . GLU A 1 248 ? 3.750 19.045 -23.463 1.00 96.00 248 GLU A CA 1
ATOM 1992 C C . GLU A 1 248 ? 3.313 18.224 -22.245 1.00 96.00 248 GLU A C 1
ATOM 1994 O O . GLU A 1 248 ? 2.135 18.265 -21.897 1.00 96.00 248 GLU A O 1
ATOM 1999 N N . PHE A 1 249 ? 4.221 17.506 -21.573 1.00 96.75 249 PHE A N 1
ATOM 2000 C CA . PHE A 1 249 ? 3.895 16.786 -20.341 1.00 96.75 249 PHE A CA 1
ATOM 2001 C C . PHE A 1 249 ? 3.560 17.755 -19.204 1.00 96.75 249 PHE A C 1
ATOM 2003 O O . PHE A 1 249 ? 2.500 17.634 -18.585 1.00 96.75 249 PHE A O 1
ATOM 2010 N N . GLU A 1 250 ? 4.438 18.729 -18.945 1.00 95.06 250 GLU A N 1
ATOM 2011 C CA . GLU A 1 250 ? 4.224 19.723 -17.887 1.00 95.06 250 GLU A CA 1
ATOM 2012 C C . GLU A 1 250 ? 2.995 20.590 -18.197 1.00 95.06 250 GLU A C 1
ATOM 2014 O O . GLU A 1 250 ? 2.139 20.777 -17.328 1.00 95.06 250 GLU A O 1
ATOM 2019 N N . LEU A 1 251 ? 2.840 21.023 -19.457 1.00 96.44 251 LEU A N 1
ATOM 2020 C CA . LEU A 1 251 ? 1.674 21.777 -19.919 1.00 96.44 251 LEU A CA 1
ATOM 2021 C C . LEU A 1 251 ? 0.372 20.982 -19.723 1.00 96.44 251 LEU A C 1
ATOM 2023 O O . LEU A 1 251 ? -0.594 21.515 -19.170 1.00 96.44 251 LEU A O 1
ATOM 2027 N N . ALA A 1 252 ? 0.339 19.702 -20.116 1.00 97.44 252 ALA A N 1
ATOM 2028 C CA . ALA A 1 252 ? -0.824 18.830 -19.948 1.00 97.44 252 ALA A CA 1
ATOM 2029 C C . ALA A 1 252 ? -1.176 18.630 -18.470 1.00 97.44 252 ALA A C 1
ATOM 2031 O O . ALA A 1 252 ? -2.342 18.739 -18.085 1.00 97.44 252 ALA A O 1
ATOM 2032 N N . MET A 1 253 ? -0.170 18.360 -17.635 1.00 96.81 253 MET A N 1
ATOM 2033 C CA . MET A 1 253 ? -0.344 18.105 -16.209 1.00 96.81 253 MET A CA 1
ATOM 2034 C C . MET A 1 253 ? -0.914 19.329 -15.488 1.00 96.81 253 MET A C 1
ATOM 2036 O O . MET A 1 253 ? -1.937 19.210 -14.809 1.00 96.81 253 MET A O 1
ATOM 2040 N N . TYR A 1 254 ? -0.298 20.504 -15.650 1.00 95.69 254 TYR A N 1
ATOM 2041 C CA . TYR A 1 254 ? -0.768 21.721 -14.990 1.00 95.69 254 TYR A CA 1
ATOM 2042 C C . TYR A 1 254 ? -2.147 22.149 -15.501 1.00 95.69 254 TYR A C 1
ATOM 2044 O O . TYR A 1 254 ? -3.013 22.466 -14.687 1.00 95.69 254 TYR A O 1
ATOM 2052 N N . SER A 1 255 ? -2.405 22.055 -16.812 1.00 96.06 255 SER A N 1
ATOM 2053 C CA . SER A 1 255 ? -3.725 22.359 -17.390 1.00 96.06 255 SER A CA 1
ATOM 2054 C C . SER A 1 255 ? -4.815 21.443 -16.834 1.00 96.06 255 SER A C 1
ATOM 2056 O O . SER A 1 255 ? -5.888 21.906 -16.445 1.00 96.06 255 SER A O 1
ATOM 2058 N N . MET A 1 256 ? -4.536 20.137 -16.762 1.00 96.25 256 MET A N 1
ATOM 2059 C CA . MET A 1 256 ? -5.486 19.145 -16.267 1.00 96.25 256 MET A CA 1
ATOM 2060 C C . MET A 1 256 ? -5.836 19.393 -14.798 1.00 96.25 256 MET A C 1
ATOM 2062 O O . MET A 1 256 ? -7.014 19.443 -14.441 1.00 96.25 256 MET A O 1
ATOM 2066 N N . LEU A 1 257 ? -4.829 19.579 -13.944 1.00 95.56 257 LEU A N 1
ATOM 2067 C CA . LEU A 1 257 ? -5.037 19.844 -12.521 1.00 95.56 257 LEU A CA 1
ATOM 2068 C C . LEU A 1 257 ? -5.765 21.178 -12.291 1.00 95.56 257 LEU A C 1
ATOM 2070 O O . LEU A 1 257 ? -6.693 21.242 -11.481 1.00 95.56 257 LEU A O 1
ATOM 2074 N N . PHE A 1 258 ? -5.404 22.221 -13.039 1.00 94.88 258 PHE A N 1
ATOM 2075 C CA . PHE A 1 258 ? -6.023 23.539 -12.947 1.00 94.88 258 PHE A CA 1
ATOM 2076 C C . PHE A 1 258 ? -7.515 23.520 -13.309 1.00 94.88 258 PHE A C 1
ATOM 2078 O O . PHE A 1 258 ? -8.350 23.965 -12.513 1.00 94.88 258 PHE A O 1
ATOM 2085 N N . LEU A 1 259 ? -7.867 22.945 -14.464 1.00 93.88 259 LEU A N 1
ATOM 2086 C CA . LEU A 1 259 ? -9.249 22.878 -14.954 1.00 93.88 259 LEU A CA 1
ATOM 2087 C C . LEU A 1 259 ? -10.157 22.035 -14.050 1.00 93.88 259 LEU A C 1
ATOM 2089 O O . LEU A 1 259 ? -11.341 22.329 -13.892 1.00 93.88 259 LEU A O 1
ATOM 2093 N N . LEU A 1 260 ? -9.594 21.025 -13.385 1.00 94.12 260 LEU A N 1
ATOM 2094 C CA . LEU A 1 260 ? -10.307 20.206 -12.402 1.00 94.12 260 LEU A CA 1
ATOM 2095 C C . LEU A 1 260 ? -10.302 20.807 -10.990 1.00 94.12 260 LEU A C 1
ATOM 2097 O O . LEU A 1 260 ? -10.859 20.210 -10.070 1.00 94.12 260 LEU A O 1
ATOM 2101 N N . LYS A 1 261 ? -9.698 21.988 -10.809 1.00 92.50 261 LYS A N 1
ATOM 2102 C CA . LYS A 1 261 ? -9.583 22.706 -9.530 1.00 92.50 261 LYS A CA 1
ATOM 2103 C C . LYS A 1 261 ? -8.809 21.935 -8.450 1.00 92.50 261 LYS A C 1
ATOM 2105 O O . LYS A 1 261 ? -9.091 22.077 -7.262 1.00 92.50 261 LYS A O 1
ATOM 2110 N N . HIS A 1 262 ? -7.810 21.158 -8.854 1.00 88.06 262 HIS A N 1
ATOM 2111 C CA . HIS A 1 262 ? -6.892 20.450 -7.967 1.00 88.06 262 HIS A CA 1
ATOM 2112 C C . HIS A 1 262 ? -5.664 21.320 -7.641 1.00 88.06 262 HIS A C 1
ATOM 2114 O O . HIS A 1 262 ? -4.663 21.289 -8.351 1.00 88.06 262 HIS A O 1
ATOM 2120 N N . SER A 1 263 ? -5.742 22.106 -6.562 1.00 85.06 263 SER A N 1
ATOM 2121 C CA . SER A 1 263 ? -4.692 23.065 -6.172 1.00 85.06 263 SER A CA 1
ATOM 2122 C C . SER A 1 263 ? -3.577 22.503 -5.280 1.00 85.06 263 SER A C 1
ATOM 2124 O O . SER A 1 263 ? -2.516 23.110 -5.215 1.00 85.06 263 SER A O 1
ATOM 2126 N N . ASP A 1 264 ? -3.786 21.371 -4.601 1.00 86.44 264 ASP A N 1
ATOM 2127 C CA . ASP A 1 264 ? -2.770 20.657 -3.803 1.00 86.44 264 ASP A CA 1
ATOM 2128 C C . ASP A 1 264 ? -2.923 19.157 -4.081 1.00 86.44 264 ASP A C 1
ATOM 2130 O O . ASP A 1 264 ? -3.895 18.521 -3.658 1.00 86.44 264 ASP A O 1
ATOM 2134 N N . THR A 1 265 ? -2.009 18.611 -4.883 1.00 83.56 265 THR A N 1
ATOM 2135 C CA . THR A 1 265 ? -2.122 17.258 -5.430 1.00 83.56 265 THR A CA 1
ATOM 2136 C C . THR A 1 265 ? -0.868 16.459 -5.153 1.00 83.56 265 THR A C 1
ATOM 2138 O O . THR A 1 265 ? 0.222 16.770 -5.627 1.00 83.56 265 THR A O 1
ATOM 2141 N N . HIS A 1 266 ? -1.040 15.362 -4.424 1.00 82.69 266 HIS A N 1
ATOM 2142 C CA . HIS A 1 266 ? 0.039 14.425 -4.163 1.00 82.69 266 HIS A CA 1
ATOM 2143 C C . HIS A 1 266 ? 0.097 13.391 -5.286 1.00 82.69 266 HIS A C 1
ATOM 2145 O O . HIS A 1 266 ? -0.854 12.631 -5.478 1.00 82.69 266 HIS A O 1
ATOM 2151 N N . VAL A 1 267 ? 1.215 13.353 -6.006 1.00 81.62 267 VAL A N 1
ATOM 2152 C CA . VAL A 1 267 ? 1.456 12.404 -7.096 1.00 81.62 267 VAL A CA 1
ATOM 2153 C C . VAL A 1 267 ? 2.743 11.625 -6.862 1.00 81.62 267 VAL A C 1
ATOM 2155 O O . VAL A 1 267 ? 3.646 12.055 -6.137 1.00 81.62 267 VAL A O 1
ATOM 2158 N N . VAL A 1 268 ? 2.814 10.454 -7.486 1.00 76.56 268 VAL A N 1
ATOM 2159 C CA . VAL A 1 268 ? 4.022 9.636 -7.538 1.00 76.56 268 VAL A CA 1
ATOM 2160 C C . VAL A 1 268 ? 4.402 9.502 -9.004 1.00 76.56 268 VAL A C 1
ATOM 2162 O O . VAL A 1 268 ? 3.617 8.971 -9.784 1.00 76.56 268 VAL A O 1
ATOM 2165 N N . LEU A 1 269 ? 5.571 10.025 -9.365 1.00 75.69 269 LEU A N 1
ATOM 2166 C CA . LEU A 1 269 ? 6.141 9.937 -10.710 1.00 75.69 269 LEU A CA 1
ATOM 2167 C C . LEU A 1 269 ? 7.477 9.206 -10.605 1.00 75.69 269 LEU A C 1
ATOM 2169 O O . LEU A 1 269 ? 8.366 9.662 -9.880 1.00 75.69 269 LEU A O 1
ATOM 2173 N N . ASP A 1 270 ? 7.576 8.045 -11.256 1.00 71.31 270 ASP A N 1
ATOM 2174 C CA . ASP A 1 270 ? 8.600 7.026 -10.988 1.00 71.31 270 ASP A CA 1
ATOM 2175 C C . ASP A 1 270 ? 8.767 6.781 -9.471 1.00 71.31 270 ASP A C 1
ATOM 2177 O O . ASP A 1 270 ? 7.830 6.361 -8.788 1.00 71.31 270 ASP A O 1
ATOM 2181 N N . ASP A 1 271 ? 9.941 7.103 -8.921 1.00 61.88 271 ASP A N 1
ATOM 2182 C CA . ASP A 1 271 ? 10.294 6.952 -7.505 1.00 61.88 271 ASP A CA 1
ATOM 2183 C C . ASP A 1 271 ? 10.143 8.258 -6.694 1.00 61.88 271 ASP A C 1
ATOM 2185 O O . ASP A 1 271 ? 10.493 8.326 -5.506 1.00 61.88 271 ASP A O 1
ATOM 2189 N N . ALA A 1 272 ? 9.647 9.335 -7.312 1.00 67.62 272 ALA A N 1
ATOM 2190 C CA . ALA A 1 272 ? 9.518 10.643 -6.684 1.00 67.62 272 ALA A CA 1
ATOM 2191 C C . ALA A 1 272 ? 8.104 10.868 -6.126 1.00 67.62 272 ALA A C 1
ATOM 2193 O O . ALA A 1 272 ? 7.118 10.881 -6.855 1.00 67.62 272 ALA A O 1
ATOM 2194 N N . ASN A 1 273 ? 8.018 11.115 -4.813 1.00 75.69 273 ASN A N 1
ATOM 2195 C CA . ASN A 1 273 ? 6.792 11.599 -4.172 1.00 75.69 273 ASN A CA 1
ATOM 2196 C C . ASN A 1 273 ? 6.768 13.124 -4.230 1.00 75.69 273 ASN A C 1
ATOM 2198 O O . ASN A 1 273 ? 7.641 13.784 -3.651 1.00 75.69 273 ASN A O 1
ATOM 2202 N N . LEU A 1 274 ? 5.767 13.663 -4.911 1.00 81.44 274 LEU A N 1
ATOM 2203 C CA . LEU A 1 274 ? 5.662 15.078 -5.223 1.00 81.44 274 LEU A CA 1
ATOM 2204 C C . LEU A 1 274 ? 4.347 15.607 -4.671 1.00 81.44 274 LEU A C 1
ATOM 2206 O O . LEU A 1 274 ? 3.301 14.984 -4.836 1.00 81.44 274 LEU A O 1
ATOM 2210 N N . ASN A 1 275 ? 4.410 16.760 -4.015 1.00 85.12 275 ASN A N 1
ATOM 2211 C CA . ASN A 1 275 ? 3.240 17.603 -3.855 1.00 85.12 275 ASN A CA 1
ATOM 2212 C C . ASN A 1 275 ? 3.299 18.682 -4.941 1.00 85.12 275 ASN A C 1
ATOM 2214 O O . ASN A 1 275 ? 4.244 19.475 -4.958 1.00 85.12 275 ASN A O 1
ATOM 2218 N N . LEU A 1 276 ? 2.321 18.655 -5.842 1.00 86.00 276 LEU A N 1
ATOM 2219 C CA . LEU A 1 276 ? 2.096 19.647 -6.881 1.00 86.00 276 LEU A CA 1
ATOM 2220 C C . LEU A 1 276 ? 1.085 20.664 -6.369 1.00 86.00 276 LEU A C 1
ATOM 2222 O O . LEU A 1 276 ? -0.052 20.310 -6.047 1.00 86.00 276 LEU A O 1
ATOM 2226 N N . LYS A 1 277 ? 1.494 21.926 -6.326 1.00 85.62 277 LYS A N 1
ATOM 2227 C CA . LYS A 1 277 ? 0.642 23.040 -5.941 1.00 85.62 277 LYS A CA 1
ATOM 2228 C C . LYS A 1 277 ? 0.390 23.941 -7.128 1.00 85.62 277 LYS A C 1
ATOM 2230 O O . LYS A 1 277 ? 1.329 24.334 -7.808 1.00 85.62 277 LYS A O 1
ATOM 2235 N N . ILE A 1 278 ? -0.873 24.278 -7.340 1.00 87.25 278 ILE A N 1
ATOM 2236 C CA . ILE A 1 278 ? -1.307 25.218 -8.371 1.00 87.25 278 ILE A CA 1
ATOM 2237 C C . ILE A 1 278 ? -2.010 26.364 -7.672 1.00 87.25 278 ILE A C 1
ATOM 2239 O O . ILE A 1 278 ? -2.989 26.152 -6.950 1.00 87.25 278 ILE A O 1
ATOM 2243 N N . TYR A 1 279 ? -1.517 27.571 -7.913 1.00 84.31 279 TYR A N 1
ATOM 2244 C CA . TYR A 1 279 ? -2.070 28.796 -7.368 1.00 84.31 279 TYR A CA 1
ATOM 2245 C C . TYR A 1 279 ? -2.911 29.475 -8.452 1.00 84.31 279 TYR A C 1
ATOM 2247 O O . TYR A 1 279 ? -2.361 29.994 -9.427 1.00 84.31 279 TYR A O 1
ATOM 2255 N N . PRO A 1 280 ? -4.250 29.421 -8.338 1.00 87.69 280 PRO A N 1
ATOM 2256 C CA . PRO A 1 280 ? -5.135 30.094 -9.270 1.00 87.69 280 PRO A CA 1
ATOM 2257 C C . PRO A 1 280 ? -5.244 31.587 -8.942 1.00 87.69 280 PRO A C 1
ATOM 2259 O O . PRO A 1 280 ? -5.170 31.982 -7.777 1.00 87.69 280 PRO A O 1
ATOM 2262 N N . PHE A 1 281 ? -5.511 32.392 -9.962 1.00 83.56 281 PHE A N 1
ATOM 2263 C CA . PHE A 1 281 ? -5.836 33.808 -9.845 1.00 83.56 281 PHE A CA 1
ATOM 2264 C C . PHE A 1 281 ? -7.079 34.115 -10.671 1.00 83.56 281 PHE A C 1
ATOM 2266 O O . PHE A 1 281 ? -7.165 33.705 -11.824 1.00 83.56 281 PHE A O 1
ATOM 2273 N N . ASP A 1 282 ? -8.049 34.795 -10.072 1.00 85.69 282 ASP A N 1
ATOM 2274 C CA . ASP A 1 282 ? -9.319 35.125 -10.709 1.00 85.69 282 ASP A CA 1
ATOM 2275 C C . ASP A 1 282 ? -9.360 36.640 -10.986 1.00 85.69 282 ASP A C 1
ATOM 2277 O O . ASP A 1 282 ? -9.237 37.442 -10.059 1.00 85.69 282 ASP A O 1
ATOM 2281 N N . GLN A 1 283 ? -9.544 37.033 -12.249 1.00 81.06 283 GLN A N 1
ATOM 2282 C CA . GLN A 1 283 ? -9.679 38.428 -12.682 1.00 81.06 283 GLN A CA 1
ATOM 2283 C C . GLN A 1 283 ? -10.686 38.520 -13.836 1.00 81.06 283 GLN A C 1
ATOM 2285 O O . GLN A 1 283 ? -10.643 37.717 -14.764 1.00 81.06 283 GLN A O 1
ATOM 2290 N N . ASP A 1 284 ? -11.596 39.499 -13.781 1.00 83.00 284 ASP A N 1
ATOM 2291 C CA . ASP A 1 284 ? -12.559 39.806 -14.853 1.00 83.00 284 ASP A CA 1
ATOM 2292 C C . ASP A 1 284 ? -13.393 38.592 -15.320 1.00 83.00 284 ASP A C 1
ATOM 2294 O O . ASP A 1 284 ? -13.733 38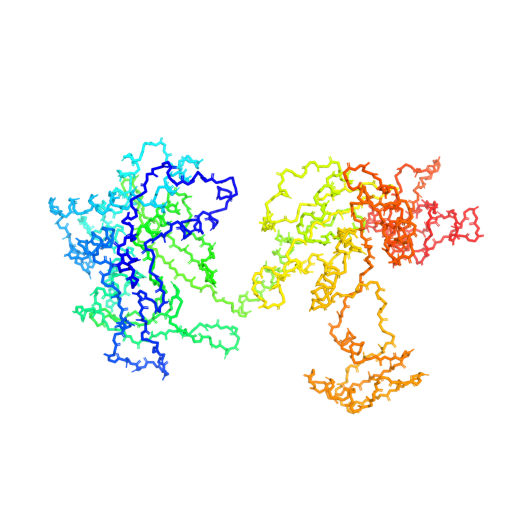.438 -16.490 1.00 83.00 284 ASP A O 1
ATOM 2298 N N . GLY A 1 285 ? -13.734 37.701 -14.380 1.00 79.25 285 GLY A N 1
ATOM 2299 C CA . GLY A 1 285 ? -14.503 36.477 -14.649 1.00 79.25 285 GLY A CA 1
ATOM 2300 C C . GLY A 1 285 ? -13.695 35.344 -15.293 1.00 79.25 285 GLY A C 1
ATOM 2301 O O . GLY A 1 285 ? -14.255 34.284 -15.576 1.00 79.25 285 GLY A O 1
ATOM 2302 N N . MET A 1 286 ? -12.394 35.547 -15.485 1.00 82.62 286 MET A N 1
ATOM 2303 C CA . MET A 1 286 ? -11.438 34.565 -15.981 1.00 82.62 286 MET A CA 1
ATOM 2304 C C . MET A 1 286 ? -10.554 34.051 -14.844 1.00 82.62 286 MET A C 1
ATOM 2306 O O . MET A 1 286 ? -10.338 34.738 -13.846 1.00 82.62 286 MET A O 1
ATOM 2310 N N . ARG A 1 287 ? -10.037 32.831 -15.007 1.00 85.06 287 ARG A N 1
ATOM 2311 C CA . ARG A 1 287 ? -9.152 32.178 -14.042 1.00 85.06 287 ARG A CA 1
ATOM 2312 C C . ARG A 1 287 ? -7.841 31.805 -14.721 1.00 85.06 287 ARG A C 1
ATOM 2314 O O . ARG A 1 287 ? -7.867 31.174 -15.775 1.00 85.06 287 ARG A O 1
ATOM 2321 N N . TYR A 1 288 ? -6.730 32.116 -14.069 1.00 86.00 288 TYR A N 1
ATOM 2322 C CA . TYR A 1 288 ? -5.362 31.949 -14.557 1.00 86.00 288 TYR A CA 1
ATOM 2323 C C . TYR A 1 288 ? -4.515 31.148 -13.563 1.00 86.00 288 TYR A C 1
ATOM 2325 O O . TYR A 1 288 ? -4.886 31.009 -12.394 1.00 86.00 288 TYR A O 1
ATOM 2333 N N . ILE A 1 289 ? -3.372 30.628 -14.013 1.00 84.50 289 ILE A N 1
ATOM 2334 C CA . ILE A 1 289 ? -2.355 30.000 -13.158 1.00 84.50 289 ILE A CA 1
ATOM 2335 C C . ILE A 1 289 ? -1.264 31.039 -12.890 1.00 84.50 289 ILE A C 1
ATOM 2337 O O . ILE A 1 289 ? -0.558 31.429 -13.813 1.00 84.50 289 ILE A O 1
ATOM 2341 N N . VAL A 1 290 ? -1.112 31.492 -11.647 1.00 77.25 290 VAL A N 1
ATOM 2342 C CA . VAL A 1 290 ? -0.060 32.469 -11.294 1.00 77.25 290 VAL A CA 1
ATOM 2343 C C . VAL A 1 290 ? 1.206 31.819 -10.766 1.00 77.25 290 VAL A C 1
ATOM 2345 O O . VAL A 1 290 ? 2.250 32.452 -10.763 1.00 77.25 290 VAL A O 1
ATOM 2348 N N . GLU A 1 291 ? 1.128 30.577 -10.293 1.00 76.19 291 GLU A N 1
ATOM 2349 C CA . GLU A 1 291 ? 2.302 29.833 -9.851 1.00 76.19 291 GLU A CA 1
ATOM 2350 C C . GLU A 1 291 ? 1.993 28.331 -9.837 1.00 76.19 291 GLU A C 1
ATOM 2352 O O . GLU A 1 291 ? 0.894 27.905 -9.456 1.00 76.19 291 GLU A O 1
ATOM 2357 N N . ALA A 1 292 ? 2.973 27.524 -10.242 1.00 73.81 292 ALA A N 1
ATOM 2358 C CA . ALA A 1 292 ? 2.947 26.080 -10.077 1.00 73.81 292 ALA A CA 1
ATOM 2359 C C . ALA A 1 292 ? 4.217 25.647 -9.341 1.00 73.81 292 ALA A C 1
ATOM 2361 O O . ALA A 1 292 ? 5.323 25.713 -9.874 1.00 73.81 292 ALA A O 1
ATOM 2362 N N . GLU A 1 293 ? 4.057 25.212 -8.094 1.00 74.88 293 GLU A N 1
ATOM 2363 C CA . GLU A 1 293 ? 5.171 24.757 -7.272 1.00 74.88 293 GLU A CA 1
ATOM 2364 C C . GLU A 1 293 ? 5.166 23.241 -7.162 1.00 74.88 293 GLU A C 1
ATOM 2366 O O . GLU A 1 293 ? 4.133 22.594 -6.975 1.00 74.88 293 GLU A O 1
ATOM 2371 N N . MET A 1 294 ? 6.363 22.673 -7.163 1.00 76.06 294 MET A N 1
ATOM 2372 C CA . MET A 1 294 ? 6.567 21.285 -6.804 1.00 76.06 294 MET A 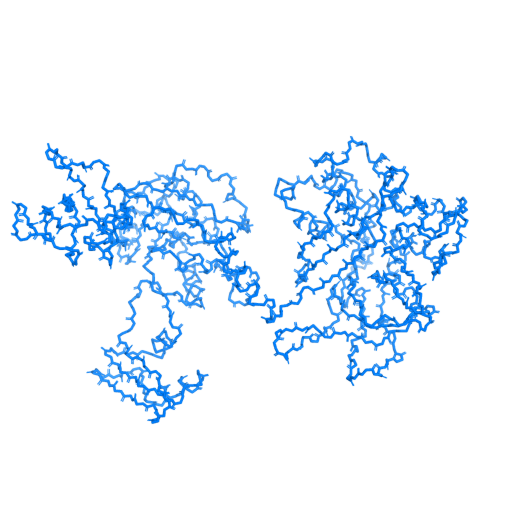CA 1
ATOM 2373 C C . MET A 1 294 ? 7.428 21.210 -5.552 1.00 76.06 294 MET A C 1
ATOM 2375 O O . MET A 1 294 ? 8.478 21.841 -5.455 1.00 76.06 294 MET A O 1
ATOM 2379 N N . ALA A 1 295 ? 7.005 20.399 -4.589 1.00 66.75 295 ALA A N 1
ATOM 2380 C CA . ALA A 1 295 ? 7.802 20.102 -3.413 1.00 66.75 295 ALA A CA 1
ATOM 2381 C C . ALA A 1 295 ? 7.914 18.593 -3.222 1.00 66.75 295 ALA A C 1
ATOM 2383 O O . ALA A 1 295 ? 6.913 17.880 -3.109 1.00 66.75 295 ALA A O 1
ATOM 2384 N N . ARG A 1 296 ? 9.147 18.096 -3.098 1.00 56.53 296 ARG A N 1
ATOM 2385 C CA . ARG A 1 296 ? 9.368 16.738 -2.595 1.00 56.53 296 ARG A CA 1
ATOM 2386 C C . ARG A 1 296 ? 8.968 16.672 -1.126 1.00 56.53 296 ARG A C 1
ATOM 2388 O O . ARG A 1 296 ? 9.527 17.370 -0.278 1.00 56.53 296 ARG A O 1
ATOM 2395 N N . THR A 1 297 ? 8.004 15.818 -0.799 1.00 44.38 297 THR A N 1
ATOM 2396 C CA . THR A 1 297 ? 7.492 15.716 0.572 1.00 44.38 297 THR A CA 1
ATOM 2397 C C . THR A 1 297 ? 8.533 15.052 1.489 1.00 44.38 297 THR A C 1
ATOM 2399 O O . THR A 1 297 ? 8.836 13.867 1.351 1.00 44.38 297 THR A O 1
ATOM 2402 N N . GLN A 1 298 ? 9.084 15.791 2.461 1.00 38.00 298 GLN A N 1
ATOM 2403 C CA . GLN A 1 298 ? 10.014 15.234 3.457 1.00 38.00 298 GLN A CA 1
ATOM 2404 C C . GLN A 1 298 ? 9.280 14.442 4.554 1.00 38.00 298 GLN A C 1
ATOM 2406 O O . GLN A 1 298 ? 8.343 14.935 5.186 1.00 38.00 298 GLN A O 1
ATOM 2411 N N . LYS A 1 299 ? 9.773 13.240 4.885 1.00 38.25 299 LYS A N 1
ATOM 2412 C CA . LYS A 1 299 ? 9.387 12.521 6.115 1.00 38.25 299 LYS A CA 1
ATOM 2413 C C . LYS A 1 299 ? 10.116 13.124 7.326 1.00 38.25 299 LYS A C 1
ATOM 2415 O O . LYS A 1 299 ? 11.223 12.697 7.642 1.00 38.25 299 LYS A O 1
ATOM 2420 N N . ASN A 1 300 ? 9.497 14.071 8.036 1.00 29.56 300 ASN A N 1
ATOM 2421 C CA . ASN A 1 300 ? 10.071 14.668 9.257 1.00 29.56 300 ASN A CA 1
ATOM 2422 C C . ASN A 1 300 ? 9.398 14.164 10.549 1.00 29.56 300 ASN A C 1
ATOM 2424 O O . ASN A 1 300 ? 8.253 13.723 10.531 1.00 29.56 300 ASN A O 1
ATOM 2428 N N . LYS A 1 301 ? 10.118 14.214 11.689 1.00 32.97 301 LYS A N 1
ATOM 2429 C CA . LYS A 1 301 ? 9.714 13.581 12.965 1.00 32.97 301 LYS A CA 1
ATOM 2430 C C . LYS A 1 301 ? 8.561 14.284 13.704 1.00 32.97 301 LYS A C 1
ATOM 2432 O O . LYS A 1 301 ? 7.736 13.609 14.314 1.00 32.97 301 LYS A O 1
ATOM 2437 N N . ALA A 1 302 ? 8.442 15.610 13.596 1.00 29.97 302 ALA A N 1
ATOM 2438 C CA . ALA A 1 302 ? 7.300 16.368 14.134 1.00 29.97 302 ALA A CA 1
ATOM 2439 C C . ALA A 1 302 ? 6.028 16.120 13.305 1.00 29.97 302 ALA A C 1
ATOM 2441 O O . ALA A 1 302 ? 4.954 15.848 13.843 1.00 29.97 302 ALA A O 1
ATOM 2442 N N . THR A 1 303 ? 6.187 16.033 11.984 1.00 33.44 303 THR A N 1
ATOM 2443 C CA . THR A 1 303 ? 5.181 15.441 11.114 1.00 33.44 303 THR A CA 1
ATOM 2444 C C . THR A 1 303 ? 5.055 13.943 11.331 1.00 33.44 303 THR A C 1
ATOM 2446 O O . THR A 1 303 ? 4.020 13.442 10.996 1.00 33.44 303 THR A O 1
ATOM 2449 N N . SER A 1 304 ? 5.974 13.194 11.942 1.00 32.25 304 SER A N 1
ATOM 2450 C CA . SER A 1 304 ? 5.781 11.758 12.220 1.00 32.25 304 SER A CA 1
ATOM 2451 C C . SER A 1 304 ? 5.019 11.463 13.511 1.00 32.25 304 SER A C 1
ATOM 2453 O O . SER A 1 304 ? 4.587 10.333 13.687 1.00 32.25 304 SER A O 1
ATOM 2455 N N . TYR A 1 305 ? 4.803 12.464 14.375 1.00 33.59 305 TYR A N 1
ATOM 2456 C CA . TYR A 1 305 ? 3.847 12.389 15.482 1.00 33.59 305 TYR A CA 1
ATOM 2457 C C . TYR A 1 305 ? 2.475 12.909 15.050 1.00 33.59 305 TYR A C 1
ATOM 2459 O O . TYR A 1 305 ? 1.481 12.254 15.340 1.00 33.59 305 TYR A O 1
ATOM 2467 N N . HIS A 1 306 ? 2.392 13.987 14.252 1.00 33.22 306 HIS A N 1
ATOM 2468 C CA . HIS A 1 306 ? 1.114 14.391 13.652 1.00 33.22 306 HIS A CA 1
ATOM 2469 C C . HIS A 1 306 ? 0.675 13.442 12.525 1.00 33.22 306 HIS A C 1
ATOM 2471 O O . HIS A 1 306 ? -0.464 13.040 12.578 1.00 33.22 306 HIS A O 1
ATOM 2477 N N . LEU A 1 307 ? 1.549 12.952 11.625 1.00 34.50 307 LEU A N 1
ATOM 2478 C CA . LEU A 1 307 ? 1.395 11.738 10.778 1.00 34.50 307 LEU A CA 1
ATOM 2479 C C . LEU A 1 307 ? 1.481 10.460 11.604 1.00 34.50 307 LEU A C 1
ATOM 2481 O O . LEU A 1 307 ? 1.109 9.430 11.097 1.00 34.50 307 LEU A O 1
ATOM 2485 N N . GLY A 1 308 ? 1.966 10.437 12.835 1.00 31.94 308 GLY A N 1
ATOM 2486 C CA . GLY A 1 308 ? 1.870 9.238 13.681 1.00 31.94 308 GLY A CA 1
ATOM 2487 C C . GLY A 1 308 ? 0.445 9.084 14.173 1.00 31.94 308 GLY A C 1
ATOM 2488 O O . GLY A 1 308 ? -0.126 8.010 14.110 1.00 31.94 308 GLY A O 1
ATOM 2489 N N . THR A 1 309 ? -0.164 10.209 14.538 1.00 31.62 309 THR A N 1
ATOM 2490 C CA . THR A 1 309 ? -1.541 10.351 15.001 1.00 31.62 309 THR A CA 1
ATOM 2491 C C . THR A 1 309 ? -2.516 10.433 13.830 1.00 31.62 309 THR A C 1
ATOM 2493 O O . THR A 1 309 ? -3.600 9.889 13.943 1.00 31.62 309 THR A O 1
ATOM 2496 N N . LEU A 1 310 ? -2.131 11.021 12.691 1.00 30.39 310 LEU A N 1
ATOM 2497 C CA . LEU A 1 310 ? -2.842 11.030 11.411 1.00 30.39 310 LEU A CA 1
ATOM 2498 C C . LEU A 1 310 ? -2.562 9.776 10.611 1.00 30.39 310 LEU A C 1
ATOM 2500 O O . LEU A 1 310 ? -3.435 9.467 9.854 1.00 30.39 310 LEU A O 1
ATOM 2504 N N . LYS A 1 311 ? -1.472 9.011 10.753 1.00 31.53 311 LYS A N 1
ATOM 2505 C CA . LYS A 1 311 ? -1.346 7.633 10.218 1.00 31.53 311 LYS A CA 1
ATOM 2506 C C . LYS A 1 311 ? -1.840 6.601 11.205 1.00 31.53 311 LYS A C 1
ATOM 2508 O O . LYS A 1 311 ? -2.116 5.511 10.769 1.00 31.53 311 LYS A O 1
ATOM 2513 N N . ALA A 1 312 ? -2.005 6.891 12.491 1.00 30.64 312 ALA A N 1
ATOM 2514 C CA . ALA A 1 312 ? -2.802 6.049 13.381 1.00 30.64 312 ALA A CA 1
ATOM 2515 C C . ALA A 1 312 ? -4.292 6.344 13.184 1.00 30.64 312 ALA A C 1
ATOM 2517 O O . ALA A 1 312 ? -5.087 5.414 13.177 1.00 30.64 312 ALA A O 1
ATOM 2518 N N . LYS A 1 313 ? -4.675 7.610 12.939 1.00 28.83 313 LYS A N 1
ATOM 2519 C CA . LYS A 1 313 ? -6.025 8.001 12.506 1.00 28.83 313 LYS A CA 1
ATOM 2520 C C . LYS A 1 313 ? -6.287 7.651 11.043 1.00 28.83 313 LYS A C 1
ATOM 2522 O O . LYS A 1 313 ? -7.385 7.213 10.808 1.00 28.83 313 LYS A O 1
ATOM 2527 N N . LEU A 1 314 ? -5.329 7.737 10.112 1.00 28.72 314 LEU A N 1
ATOM 2528 C CA . LEU A 1 314 ? -5.376 7.260 8.711 1.00 28.72 314 LEU A CA 1
ATOM 2529 C C . LEU A 1 314 ? -5.029 5.773 8.619 1.00 28.72 314 LEU A C 1
ATOM 2531 O O . LEU A 1 314 ? -5.369 5.189 7.631 1.00 28.72 314 LEU A O 1
ATOM 2535 N N . ALA A 1 315 ? -4.448 5.078 9.589 1.00 30.08 315 ALA A N 1
ATOM 2536 C CA . ALA A 1 315 ? -4.512 3.605 9.604 1.00 30.08 315 ALA A CA 1
ATOM 2537 C C . ALA A 1 315 ? -5.852 3.151 10.191 1.00 30.08 315 ALA A C 1
ATOM 2539 O O . ALA A 1 315 ? -6.347 2.092 9.831 1.00 30.08 315 ALA A O 1
ATOM 2540 N N . LYS A 1 316 ? -6.475 3.982 11.044 1.00 29.34 316 LYS A N 1
ATOM 2541 C CA . LYS A 1 316 ? -7.889 3.863 11.431 1.00 29.34 316 LYS A CA 1
ATOM 2542 C C . LYS A 1 316 ? -8.884 4.390 10.374 1.00 29.34 316 LYS A C 1
ATOM 2544 O O . LYS A 1 316 ? -10.044 4.017 10.478 1.00 29.34 316 LYS A O 1
ATOM 2549 N N . LEU A 1 317 ? -8.480 5.241 9.414 1.00 27.09 317 LEU A N 1
ATOM 2550 C CA . LEU A 1 317 ? -9.349 5.909 8.410 1.00 27.09 317 LEU A CA 1
ATOM 2551 C C . LEU A 1 317 ? -9.010 5.514 6.952 1.00 27.09 317 LEU A C 1
ATOM 2553 O O . LEU A 1 317 ? -9.925 5.260 6.189 1.00 27.09 317 LEU A O 1
ATOM 2557 N N . LEU A 1 318 ? -7.734 5.394 6.564 1.00 28.45 318 LEU A N 1
ATOM 2558 C CA . LEU A 1 318 ? -7.209 4.629 5.406 1.00 28.45 318 LEU A CA 1
ATOM 2559 C C . LEU A 1 318 ? -6.769 3.230 5.865 1.00 28.45 318 LEU A C 1
ATOM 2561 O O . LEU A 1 318 ? -5.600 2.835 5.758 1.00 28.45 318 LEU A O 1
ATOM 2565 N N . GLY A 1 319 ? -7.713 2.467 6.402 1.00 28.58 319 GLY A N 1
ATOM 2566 C CA . GLY A 1 319 ? -7.520 1.032 6.485 1.00 28.58 319 GLY A CA 1
ATOM 2567 C C . GLY A 1 319 ? -7.263 0.477 5.078 1.00 28.58 319 GLY A C 1
ATOM 2568 O O . GLY A 1 319 ? -8.194 0.259 4.320 1.00 28.58 319 GLY A O 1
ATOM 2569 N N . PHE A 1 320 ? -6.001 0.173 4.767 1.00 38.44 320 PHE A N 1
ATOM 2570 C CA . PHE A 1 320 ? -5.682 -1.098 4.102 1.00 38.44 320 PHE A CA 1
ATOM 2571 C C . PHE A 1 320 ? -5.826 -2.276 5.083 1.00 38.44 320 PHE A C 1
ATOM 2573 O O . PHE A 1 320 ? -5.454 -3.406 4.787 1.00 38.44 320 PHE A O 1
ATOM 2580 N N . ASP A 1 321 ? -6.392 -2.028 6.263 1.00 40.53 321 ASP A N 1
ATOM 2581 C CA . ASP A 1 321 ? -7.206 -3.014 6.941 1.00 40.53 321 ASP A CA 1
ATOM 2582 C C . ASP A 1 321 ? -8.521 -3.077 6.167 1.00 40.53 321 ASP A C 1
ATOM 2584 O O . ASP A 1 321 ? -9.405 -2.235 6.335 1.00 40.53 321 ASP A O 1
ATOM 2588 N N . VAL A 1 322 ? -8.633 -4.053 5.267 1.00 48.19 322 VAL A N 1
ATOM 2589 C CA . VAL A 1 322 ? -9.951 -4.461 4.792 1.00 48.19 322 VAL A CA 1
ATOM 2590 C C . VAL A 1 322 ? -10.780 -4.680 6.047 1.00 48.19 322 VAL A C 1
ATOM 2592 O O . VAL A 1 322 ? -10.415 -5.541 6.850 1.00 48.19 322 VAL A O 1
ATOM 2595 N N . ALA A 1 323 ? -11.821 -3.867 6.260 1.00 52.75 323 ALA A N 1
ATOM 2596 C CA . ALA A 1 323 ? -12.588 -3.878 7.503 1.00 52.75 323 ALA A CA 1
ATOM 2597 C C . ALA A 1 323 ? -12.843 -5.328 7.915 1.00 52.75 323 ALA A C 1
ATOM 2599 O O . ALA A 1 323 ? -13.288 -6.126 7.083 1.00 52.75 323 ALA A O 1
ATOM 2600 N N . LYS A 1 324 ? -12.452 -5.706 9.144 1.00 64.88 324 LYS A N 1
ATOM 2601 C CA . LYS A 1 324 ? -12.620 -7.091 9.592 1.00 64.88 324 LYS A CA 1
ATOM 2602 C C . LYS A 1 324 ? -14.102 -7.403 9.513 1.00 64.88 324 LYS A C 1
ATOM 2604 O O . LYS A 1 324 ? -14.890 -6.872 10.292 1.00 64.88 324 LYS A O 1
ATOM 2609 N N . THR A 1 325 ? -14.465 -8.245 8.562 1.00 65.25 325 THR A N 1
ATOM 2610 C CA . THR A 1 325 ? -15.825 -8.741 8.432 1.00 65.25 325 THR A CA 1
ATOM 2611 C C . THR A 1 325 ? -15.814 -10.194 8.858 1.00 65.25 325 THR A C 1
ATOM 2613 O O . THR A 1 325 ? -14.941 -10.969 8.477 1.00 65.25 325 THR A O 1
ATOM 2616 N N . GLY A 1 326 ? -16.747 -10.548 9.735 1.00 77.56 326 GLY A N 1
ATOM 2617 C CA . GLY A 1 326 ? -16.809 -11.898 10.269 1.00 77.56 326 GLY A CA 1
ATOM 2618 C C . GLY A 1 326 ? -15.708 -12.245 11.276 1.00 77.56 326 GLY A C 1
ATOM 2619 O O . GLY A 1 326 ? -15.032 -11.386 11.852 1.00 77.56 326 GLY A O 1
ATOM 2620 N N . VAL A 1 327 ? -15.584 -13.541 11.548 1.00 83.25 327 VAL A N 1
ATOM 2621 C CA . VAL A 1 327 ? -14.809 -14.068 12.682 1.00 83.25 327 VAL A CA 1
ATOM 2622 C C . VAL A 1 327 ? -13.361 -14.390 12.317 1.00 83.25 327 VAL A C 1
ATOM 2624 O O . VAL A 1 327 ? -12.464 -14.202 13.150 1.00 83.25 327 VAL A O 1
ATOM 2627 N N . ALA A 1 328 ? -13.123 -14.748 11.053 1.00 88.88 328 ALA A N 1
ATOM 2628 C CA . ALA A 1 328 ? -11.838 -15.171 10.505 1.00 88.88 328 ALA A CA 1
ATOM 2629 C C . ALA A 1 328 ? -11.558 -14.544 9.128 1.00 88.88 328 ALA A C 1
ATOM 2631 O O . ALA A 1 328 ? -12.480 -14.121 8.429 1.00 88.88 328 ALA A O 1
ATOM 2632 N N . ARG A 1 329 ? -10.273 -14.503 8.755 1.00 90.25 329 ARG A N 1
ATOM 2633 C CA . ARG A 1 329 ? -9.774 -14.032 7.453 1.00 90.25 329 ARG A CA 1
ATOM 2634 C C . ARG A 1 329 ? -8.938 -15.115 6.779 1.00 90.25 329 ARG A C 1
ATOM 2636 O O . ARG A 1 329 ? -8.065 -15.678 7.439 1.00 90.25 329 ARG A O 1
ATOM 2643 N N . ILE A 1 330 ? -9.153 -15.345 5.490 1.00 92.44 330 ILE A N 1
ATOM 2644 C CA . ILE A 1 330 ? -8.399 -16.302 4.676 1.00 92.44 330 ILE A CA 1
ATOM 2645 C C . ILE A 1 330 ? -7.699 -15.552 3.554 1.00 92.44 330 ILE A C 1
ATOM 2647 O O . ILE A 1 330 ? -8.363 -14.891 2.762 1.00 92.44 330 ILE A O 1
ATOM 2651 N N . GLY A 1 331 ? -6.373 -15.647 3.494 1.00 90.88 331 GLY A N 1
ATOM 2652 C CA . GLY A 1 331 ? -5.566 -15.035 2.439 1.00 90.88 331 GLY A CA 1
ATOM 2653 C C . GLY A 1 331 ? -5.265 -16.022 1.316 1.00 90.88 331 GLY A C 1
ATOM 2654 O O . GLY A 1 331 ? -4.754 -17.100 1.591 1.00 90.88 331 GLY A O 1
ATOM 2655 N N . PHE A 1 332 ? -5.542 -15.667 0.066 1.00 89.25 332 PHE A N 1
ATOM 2656 C CA . PHE A 1 332 ? -5.237 -16.479 -1.110 1.00 89.25 332 PHE A CA 1
ATOM 2657 C C . PHE A 1 332 ? -3.905 -16.034 -1.706 1.00 89.25 332 PHE A C 1
ATOM 2659 O O . PHE A 1 332 ? -3.754 -14.877 -2.089 1.00 89.25 332 PHE A O 1
ATOM 2666 N N . VAL A 1 333 ? -2.953 -16.957 -1.812 1.00 88.00 333 VAL A N 1
ATOM 2667 C CA . VAL A 1 333 ? -1.629 -16.725 -2.399 1.00 88.00 333 VAL A CA 1
ATOM 2668 C C . VAL A 1 333 ? -1.402 -17.752 -3.500 1.00 88.00 333 VAL A C 1
ATOM 2670 O O . VAL A 1 333 ? -1.611 -18.941 -3.292 1.00 88.00 333 VAL A O 1
ATOM 2673 N N . GLY A 1 334 ? -0.973 -17.311 -4.675 1.00 84.69 334 GLY A N 1
ATOM 2674 C CA . GLY A 1 334 ? -0.687 -18.187 -5.807 1.00 84.69 334 GLY A CA 1
ATOM 2675 C C . GLY A 1 334 ? -0.222 -17.379 -7.011 1.00 84.69 334 GLY A C 1
ATOM 2676 O O . GLY A 1 334 ? -0.523 -16.187 -7.109 1.00 84.69 334 GLY A O 1
ATOM 2677 N N . PHE A 1 335 ? 0.509 -18.021 -7.920 1.00 80.06 335 PHE A N 1
ATOM 2678 C CA . PHE A 1 335 ? 0.887 -17.413 -9.197 1.00 80.06 335 PHE A CA 1
ATOM 2679 C C . PHE A 1 335 ? -0.355 -17.083 -10.044 1.00 80.06 335 PHE A C 1
ATOM 2681 O O . PHE A 1 335 ? -1.424 -17.669 -9.837 1.00 80.06 335 PHE A O 1
ATOM 2688 N N . PRO A 1 336 ? -0.242 -16.179 -11.030 1.00 75.31 336 PRO A N 1
ATOM 2689 C CA . PRO A 1 336 ? -1.263 -16.037 -12.060 1.00 75.31 336 PRO A CA 1
ATOM 2690 C C . PRO A 1 336 ? -1.603 -17.384 -12.718 1.00 75.31 336 PRO A C 1
ATOM 2692 O O . PRO A 1 336 ? -0.793 -18.310 -12.749 1.00 75.31 336 PRO A O 1
ATOM 2695 N N . SER A 1 337 ? -2.827 -17.510 -13.233 1.00 77.69 337 SER A N 1
ATOM 2696 C CA . SER A 1 337 ? -3.257 -18.662 -14.049 1.00 77.69 337 SER A CA 1
ATOM 2697 C C . SER A 1 337 ? -3.329 -20.037 -13.349 1.00 77.69 337 SER A C 1
ATOM 2699 O O . SER A 1 337 ? -3.683 -21.038 -13.978 1.00 77.69 337 SER A O 1
ATOM 2701 N N . VAL A 1 338 ? -3.112 -20.106 -12.027 1.00 86.31 338 VAL A N 1
ATOM 2702 C CA . VAL A 1 338 ? -3.352 -21.324 -11.215 1.00 86.31 338 VAL A CA 1
ATOM 2703 C C . VAL A 1 338 ? -4.833 -21.548 -10.874 1.00 86.31 338 VAL A C 1
ATOM 2705 O O . VAL A 1 338 ? -5.180 -22.540 -10.246 1.00 86.31 338 VAL A O 1
ATOM 2708 N N . GLY A 1 339 ? -5.727 -20.633 -11.268 1.00 84.12 339 GLY A N 1
ATOM 2709 C CA . GLY A 1 339 ? -7.174 -20.711 -11.003 1.00 84.12 339 GLY A CA 1
ATOM 2710 C C . GLY A 1 339 ? -7.638 -20.068 -9.688 1.00 84.12 339 GLY A C 1
ATOM 2711 O O . GLY A 1 339 ? -8.772 -20.287 -9.268 1.00 84.12 339 GLY A O 1
ATOM 2712 N N . LYS A 1 340 ? -6.794 -19.234 -9.062 1.00 84.44 340 LYS A N 1
ATOM 2713 C CA . LYS A 1 340 ? -7.104 -18.468 -7.839 1.00 84.44 340 LYS A CA 1
ATOM 2714 C C . LYS A 1 340 ? -8.408 -17.664 -7.951 1.00 84.44 340 LYS A C 1
ATOM 2716 O O . LYS A 1 340 ? -9.277 -17.795 -7.095 1.00 84.44 340 LYS A O 1
ATOM 2721 N N . SER A 1 341 ? -8.560 -16.863 -9.010 1.00 78.44 341 SER A N 1
ATOM 2722 C CA . SER A 1 341 ? -9.740 -16.007 -9.214 1.00 78.44 341 SER A CA 1
ATOM 2723 C C . SER A 1 341 ? -11.024 -16.826 -9.392 1.00 78.44 341 SER A C 1
ATOM 2725 O O . SER A 1 341 ? -12.049 -16.491 -8.806 1.00 78.44 341 SER A O 1
ATOM 2727 N N . THR A 1 342 ? -10.957 -17.935 -10.139 1.00 85.69 342 THR A N 1
ATOM 2728 C CA . THR A 1 342 ? -12.080 -18.866 -10.333 1.00 85.69 342 THR A CA 1
ATOM 2729 C C . THR A 1 342 ? -12.521 -19.485 -9.012 1.00 85.69 342 THR A C 1
ATOM 2731 O O . THR A 1 342 ? -13.709 -19.478 -8.700 1.00 85.69 342 THR A O 1
ATOM 2734 N N . LEU A 1 343 ? -11.567 -19.971 -8.212 1.00 89.56 343 LEU A N 1
ATOM 2735 C CA . LEU A 1 343 ? -11.842 -20.538 -6.894 1.00 89.56 343 LEU A CA 1
ATOM 2736 C C . LEU A 1 343 ? -12.496 -19.508 -5.966 1.00 89.56 343 LEU A C 1
ATOM 2738 O O . LEU A 1 343 ? -13.519 -19.797 -5.353 1.00 89.56 343 LEU A O 1
ATOM 2742 N N . MET A 1 344 ? -11.943 -18.293 -5.898 1.00 87.12 344 MET A N 1
ATOM 2743 C CA . MET A 1 344 ? -12.508 -17.216 -5.083 1.00 87.12 344 MET A CA 1
ATOM 2744 C C . MET A 1 344 ? -13.948 -16.897 -5.485 1.00 87.12 344 MET A C 1
ATOM 2746 O O . MET A 1 344 ? -14.822 -16.914 -4.626 1.00 87.12 344 MET A O 1
ATOM 2750 N N . SER A 1 345 ? -14.206 -16.664 -6.776 1.00 83.12 345 SER A N 1
ATOM 2751 C CA . SER A 1 345 ? -15.545 -16.318 -7.266 1.00 83.12 345 SER A CA 1
ATOM 2752 C C . SER A 1 345 ? -16.593 -17.376 -6.964 1.00 83.12 345 SER A C 1
ATOM 2754 O O . SER A 1 345 ? -17.716 -17.033 -6.595 1.00 83.12 345 SER A O 1
ATOM 2756 N N . LYS A 1 346 ? -16.233 -18.653 -7.098 1.00 88.00 346 LYS A N 1
ATOM 2757 C CA . LYS A 1 346 ? -17.154 -19.755 -6.824 1.00 88.00 346 LYS A CA 1
ATOM 2758 C C . LYS A 1 346 ? -17.402 -19.955 -5.330 1.00 88.00 346 LYS A C 1
ATOM 2760 O O . LYS A 1 346 ? -18.537 -20.198 -4.943 1.00 88.00 346 LYS A O 1
ATOM 2765 N N . LEU A 1 347 ? -16.388 -19.769 -4.481 1.00 88.50 347 LEU A N 1
ATOM 2766 C CA . LEU A 1 347 ? -16.559 -19.843 -3.025 1.00 88.50 347 LEU A CA 1
ATOM 2767 C C . LEU A 1 347 ? -17.385 -18.680 -2.457 1.00 88.50 347 LEU A C 1
ATOM 2769 O O . LEU A 1 347 ? -18.076 -18.849 -1.457 1.00 88.50 347 LEU A O 1
ATOM 2773 N N . THR A 1 348 ? -17.306 -17.488 -3.052 1.00 82.44 348 THR A N 1
ATOM 2774 C CA . THR A 1 348 ? -17.955 -16.280 -2.509 1.00 82.44 348 THR A CA 1
ATOM 2775 C C . THR A 1 348 ? -19.278 -15.946 -3.189 1.00 82.44 348 THR A C 1
ATOM 2777 O O . THR A 1 348 ? -19.986 -15.053 -2.726 1.00 82.44 348 THR A O 1
ATOM 2780 N N . GLY A 1 349 ? -19.607 -16.608 -4.302 1.00 71.06 349 GLY A N 1
ATOM 2781 C CA . GLY A 1 349 ? -20.775 -16.289 -5.125 1.00 71.06 349 GLY A CA 1
ATOM 2782 C C . GLY A 1 349 ? -20.699 -14.915 -5.807 1.00 71.06 349 GLY A C 1
ATOM 2783 O O . GLY A 1 349 ? -21.701 -14.437 -6.335 1.00 71.06 349 GLY A O 1
ATOM 2784 N N . THR A 1 350 ? -19.533 -14.256 -5.799 1.00 59.19 350 THR A N 1
ATOM 2785 C CA . THR A 1 350 ? -19.323 -12.946 -6.430 1.00 59.19 350 THR A CA 1
ATOM 2786 C C . THR A 1 350 ? -18.494 -13.102 -7.703 1.00 59.19 350 THR A C 1
ATOM 2788 O O . THR A 1 350 ? -17.346 -13.552 -7.661 1.00 59.19 350 THR A O 1
ATOM 2791 N N . PHE A 1 351 ? -19.051 -12.693 -8.849 1.00 45.53 351 PHE A N 1
ATOM 2792 C CA . PHE A 1 351 ? -18.307 -12.632 -10.110 1.00 45.53 351 PHE A CA 1
ATOM 2793 C C . PHE A 1 351 ? -17.144 -11.647 -9.959 1.00 45.53 351 PHE A C 1
ATOM 2795 O O . PHE A 1 351 ? -17.347 -10.448 -9.765 1.00 45.53 351 PHE A O 1
ATOM 2802 N N . SER A 1 352 ? -15.914 -12.155 -10.025 1.00 43.31 352 SER A N 1
ATOM 2803 C CA . SER A 1 352 ? -14.711 -11.333 -9.987 1.00 43.31 352 SER A CA 1
ATOM 2804 C C . SER A 1 352 ? -14.521 -10.690 -11.358 1.00 43.31 352 SER A C 1
ATOM 2806 O O . SER A 1 352 ? -13.768 -11.178 -12.195 1.00 43.31 352 SER A O 1
ATOM 2808 N N . ALA A 1 353 ? -15.242 -9.599 -11.617 1.00 34.06 353 ALA A N 1
ATOM 2809 C CA . ALA A 1 353 ? -15.162 -8.859 -12.878 1.00 34.06 353 ALA A CA 1
ATOM 2810 C C . ALA A 1 353 ? -13.809 -8.136 -13.089 1.00 34.06 353 ALA A C 1
ATOM 2812 O O . ALA A 1 353 ? -13.628 -7.484 -14.111 1.00 34.06 353 ALA A O 1
ATOM 2813 N N . VAL A 1 354 ? -12.860 -8.232 -12.142 1.00 35.19 354 VAL A N 1
ATOM 2814 C CA . VAL A 1 354 ? -11.645 -7.389 -12.093 1.00 35.19 354 VAL A CA 1
ATOM 2815 C C . VAL A 1 354 ? -10.332 -8.195 -11.974 1.00 35.19 354 VAL A C 1
ATOM 2817 O O . VAL A 1 354 ? -9.261 -7.614 -11.883 1.00 35.19 354 VAL A O 1
ATOM 2820 N N . ALA A 1 355 ? -10.344 -9.533 -12.013 1.00 31.00 355 ALA A N 1
ATOM 2821 C CA . ALA A 1 355 ? -9.153 -10.329 -11.652 1.00 31.00 355 ALA A CA 1
ATOM 2822 C C . ALA A 1 355 ? -8.510 -11.141 -12.795 1.00 31.00 355 ALA A C 1
ATOM 2824 O O . ALA A 1 355 ? -8.081 -12.277 -12.561 1.00 31.00 355 ALA A O 1
ATOM 2825 N N . ALA A 1 356 ? -8.445 -10.585 -14.010 1.00 27.50 356 ALA A N 1
ATOM 2826 C CA . ALA A 1 356 ? -7.830 -11.247 -15.172 1.00 27.50 356 ALA A CA 1
ATOM 2827 C C . ALA A 1 356 ? -6.689 -10.462 -15.846 1.00 27.50 356 ALA A C 1
ATOM 2829 O O . ALA A 1 356 ? -6.169 -10.925 -16.857 1.00 27.50 356 ALA A O 1
ATOM 2830 N N . TYR A 1 357 ? -6.265 -9.321 -15.295 1.00 28.17 357 TYR A N 1
ATOM 2831 C CA . TYR A 1 357 ? -5.049 -8.648 -15.750 1.00 28.17 357 TYR A CA 1
ATOM 2832 C C . TYR A 1 357 ? -3.928 -8.866 -14.742 1.00 28.17 357 TYR A C 1
ATOM 2834 O O . TYR A 1 357 ? -4.043 -8.585 -13.547 1.00 28.17 357 TYR A O 1
ATOM 2842 N N . GLU A 1 358 ? -2.843 -9.450 -15.235 1.00 32.00 358 GLU A N 1
ATOM 2843 C CA . GLU A 1 358 ? -1.637 -9.659 -14.455 1.00 32.00 358 GLU A CA 1
ATOM 2844 C C . GLU A 1 358 ? -1.153 -8.295 -13.940 1.00 32.00 358 GLU A C 1
ATOM 2846 O O . GLU A 1 358 ? -1.045 -7.330 -14.694 1.00 32.00 358 GLU A O 1
ATOM 2851 N N . PHE A 1 359 ? -0.920 -8.223 -12.626 1.00 29.56 359 PHE A N 1
ATOM 2852 C CA . PHE A 1 359 ? -0.468 -7.053 -11.856 1.00 29.56 359 PHE A CA 1
ATOM 2853 C C . PHE A 1 359 ? -1.516 -5.992 -11.450 1.00 29.56 359 PHE A C 1
ATOM 2855 O O . PHE A 1 359 ? -1.165 -5.070 -10.709 1.00 29.56 359 PHE A O 1
ATOM 2862 N N . THR A 1 360 ? -2.805 -6.134 -11.787 1.00 30.19 360 THR A N 1
ATOM 2863 C CA . THR A 1 360 ? -3.854 -5.183 -11.359 1.00 30.19 360 THR A CA 1
ATOM 2864 C C . THR A 1 360 ? -4.554 -5.609 -10.068 1.00 30.19 360 THR A C 1
ATOM 2866 O O . THR A 1 360 ? -5.605 -6.235 -10.107 1.00 30.19 360 THR A O 1
ATOM 2869 N N . THR A 1 361 ? -4.029 -5.231 -8.904 1.00 36.03 361 THR A N 1
ATOM 2870 C CA . THR A 1 361 ? -4.833 -5.216 -7.661 1.00 36.03 361 THR A CA 1
ATOM 2871 C C . THR A 1 361 ? -4.164 -4.311 -6.633 1.00 36.03 361 THR A C 1
ATOM 2873 O O . THR A 1 361 ? -3.299 -4.733 -5.867 1.00 36.03 361 THR A O 1
ATOM 2876 N N . LEU A 1 362 ? -4.556 -3.035 -6.625 1.00 39.06 362 LEU A N 1
ATOM 2877 C CA . LEU A 1 362 ? -4.185 -2.078 -5.576 1.00 39.06 362 LEU A CA 1
ATOM 2878 C C . LEU A 1 362 ? -5.222 -2.009 -4.446 1.00 39.06 362 LEU A C 1
ATOM 2880 O O . LEU A 1 362 ? -5.004 -1.294 -3.476 1.00 39.06 362 LEU A O 1
ATOM 2884 N N . THR A 1 363 ? -6.308 -2.782 -4.535 1.00 36.31 363 THR A N 1
ATOM 2885 C CA . THR A 1 363 ? -7.235 -3.088 -3.439 1.00 36.31 363 THR A CA 1
ATOM 2886 C C . THR A 1 363 ? -7.567 -4.579 -3.501 1.00 36.31 363 THR A C 1
ATOM 2888 O O . THR A 1 363 ? -7.881 -5.107 -4.565 1.00 36.31 363 THR A O 1
ATOM 2891 N N . THR A 1 364 ? -7.425 -5.298 -2.387 1.00 47.97 364 THR A N 1
ATOM 2892 C CA . THR A 1 364 ? -7.886 -6.686 -2.304 1.00 47.97 364 THR A CA 1
ATOM 2893 C C . THR A 1 364 ? -9.410 -6.629 -2.287 1.00 47.97 364 THR A C 1
ATOM 2895 O O . THR A 1 364 ? -9.975 -5.925 -1.453 1.00 47.97 364 THR A O 1
ATOM 2898 N N . VAL A 1 365 ? -10.098 -7.280 -3.228 1.00 50.72 365 VAL A N 1
ATOM 2899 C CA . VAL A 1 365 ? -11.568 -7.344 -3.188 1.00 50.72 365 VAL A CA 1
ATOM 2900 C C . VAL A 1 365 ? -11.938 -8.423 -2.170 1.00 50.72 365 VAL A C 1
ATOM 2902 O O . VAL A 1 365 ? -11.675 -9.599 -2.432 1.00 50.72 365 VAL A O 1
ATOM 2905 N N . PRO A 1 366 ? -12.492 -8.073 -0.993 1.00 63.56 366 PRO A N 1
ATOM 2906 C CA . PRO A 1 366 ? -12.901 -9.081 -0.039 1.00 63.56 366 PRO A CA 1
ATOM 2907 C C . PRO A 1 366 ? -14.142 -9.811 -0.531 1.00 63.56 366 PRO A C 1
ATOM 2909 O O . PRO A 1 366 ? -15.183 -9.201 -0.771 1.00 63.56 366 PRO A O 1
ATOM 2912 N N . GLY A 1 367 ? -14.048 -11.130 -0.599 1.00 75.25 367 GLY A N 1
ATOM 2913 C CA . GLY A 1 367 ? -15.222 -11.987 -0.629 1.00 75.25 367 GLY A CA 1
ATOM 2914 C C . GLY A 1 367 ? -15.699 -12.287 0.789 1.00 75.25 367 GLY A C 1
ATOM 2915 O O . GLY A 1 367 ? -14.902 -12.294 1.730 1.00 75.25 367 GLY A O 1
ATOM 2916 N N . VAL A 1 368 ? -16.991 -12.560 0.962 1.00 85.25 368 VAL A N 1
ATOM 2917 C CA . VAL A 1 368 ? -17.520 -13.085 2.227 1.00 85.25 368 VAL A CA 1
ATOM 2918 C C . VAL A 1 368 ? -18.116 -14.455 1.960 1.00 85.25 368 VAL A C 1
ATOM 2920 O O . VAL A 1 368 ? -19.060 -14.587 1.191 1.00 85.25 368 VAL A O 1
ATOM 2923 N N . LEU A 1 369 ? -17.563 -15.459 2.626 1.00 90.06 369 LEU A N 1
ATOM 2924 C CA . LEU A 1 369 ? -18.072 -16.819 2.663 1.00 90.06 369 LEU A CA 1
ATOM 2925 C C . LEU A 1 369 ? -18.897 -16.991 3.943 1.00 90.06 369 LEU A C 1
ATOM 2927 O O . LEU A 1 369 ? -18.449 -16.617 5.030 1.00 90.06 369 LEU A O 1
ATOM 2931 N N . GLN A 1 370 ? -20.095 -17.561 3.831 1.00 88.81 370 GLN A N 1
ATOM 2932 C CA . GLN A 1 370 ? -20.824 -18.065 4.993 1.00 88.81 370 GLN A CA 1
ATOM 2933 C C . GLN A 1 370 ? -20.652 -19.574 5.089 1.00 88.81 370 GLN A C 1
ATOM 2935 O O . GLN A 1 370 ? -21.017 -20.295 4.167 1.00 88.81 370 GLN A O 1
ATOM 2940 N N . TYR A 1 371 ? -20.119 -20.043 6.214 1.00 91.50 371 TYR A N 1
ATOM 2941 C CA . TYR A 1 371 ? -19.921 -21.466 6.461 1.00 91.50 371 TYR A CA 1
ATOM 2942 C C . TYR A 1 371 ? -20.238 -21.807 7.916 1.00 91.50 371 TYR A C 1
ATOM 2944 O O . TYR A 1 371 ? -19.728 -21.152 8.822 1.00 91.50 371 TYR A O 1
ATOM 2952 N N . LYS A 1 372 ? -21.114 -22.797 8.149 1.00 89.75 372 LYS A N 1
ATOM 2953 C CA . LYS A 1 372 ? -21.562 -23.235 9.493 1.00 89.75 372 LYS A CA 1
ATOM 2954 C C . LYS A 1 372 ? -21.997 -22.079 10.421 1.00 89.75 372 LYS A C 1
ATOM 2956 O O . LYS A 1 372 ? -21.684 -22.056 11.609 1.00 89.75 372 LYS A O 1
ATOM 2961 N N . GLY A 1 373 ? -22.696 -21.085 9.863 1.00 84.81 373 GLY A N 1
ATOM 2962 C CA . GLY A 1 373 ? -23.150 -19.883 10.581 1.00 84.81 373 GLY A CA 1
ATOM 2963 C C . GLY A 1 373 ? -22.061 -18.829 10.837 1.00 84.81 373 GLY A C 1
ATOM 2964 O O . GLY A 1 373 ? -22.358 -17.739 11.323 1.00 84.81 373 GLY A O 1
ATOM 2965 N N . ALA A 1 374 ? -20.805 -19.102 10.474 1.00 87.62 374 ALA A N 1
ATOM 2966 C CA . ALA A 1 374 ? -19.714 -18.142 10.545 1.00 87.62 374 ALA A CA 1
ATOM 2967 C C . ALA A 1 374 ? -19.606 -17.331 9.252 1.00 87.62 374 ALA A C 1
ATOM 2969 O O . ALA A 1 374 ? -19.576 -17.877 8.150 1.00 87.62 374 ALA A O 1
ATOM 2970 N N . LYS A 1 375 ? -19.445 -16.013 9.392 1.00 88.19 375 LYS A N 1
ATOM 2971 C CA . LYS A 1 375 ? -18.969 -15.156 8.301 1.00 88.19 375 LYS A CA 1
ATOM 2972 C C . LYS A 1 375 ? -17.445 -15.213 8.266 1.00 88.19 375 LYS A C 1
ATOM 2974 O O . LYS A 1 375 ? -16.799 -14.892 9.266 1.00 88.19 375 LYS A O 1
ATOM 2979 N N . ILE A 1 376 ? -16.883 -15.602 7.130 1.00 91.31 376 ILE A N 1
ATOM 2980 C CA . ILE A 1 376 ? -15.447 -15.731 6.894 1.00 91.31 376 ILE A CA 1
ATOM 2981 C C . ILE A 1 376 ? -15.075 -14.801 5.744 1.00 91.31 376 ILE A C 1
ATOM 2983 O O . ILE A 1 376 ? -15.672 -14.841 4.671 1.00 91.31 376 ILE A O 1
ATOM 2987 N N . GLN A 1 377 ? -14.095 -13.938 5.978 1.00 89.62 377 GLN A N 1
ATOM 2988 C CA . GLN A 1 377 ? -13.620 -12.986 4.984 1.00 89.62 377 GLN A CA 1
ATOM 2989 C C . GLN A 1 377 ? -12.512 -13.618 4.144 1.00 89.62 377 GLN A C 1
ATOM 2991 O O . GLN A 1 377 ? -11.513 -14.084 4.685 1.00 89.62 377 GLN A O 1
ATOM 2996 N N . ILE A 1 378 ? -12.670 -13.604 2.827 1.00 88.38 378 ILE A N 1
ATOM 2997 C CA . ILE A 1 378 ? -11.688 -14.096 1.862 1.00 88.38 378 ILE A CA 1
ATOM 2998 C C . ILE A 1 378 ? -10.962 -12.898 1.256 1.00 88.38 378 ILE A C 1
ATOM 3000 O O . ILE A 1 378 ? -11.598 -11.945 0.815 1.00 88.38 378 ILE A O 1
ATOM 3004 N N . LEU A 1 379 ? -9.634 -12.938 1.253 1.00 85.50 379 LEU A N 1
ATOM 3005 C CA . LEU A 1 379 ? -8.753 -11.871 0.798 1.00 85.50 379 LEU A CA 1
ATOM 3006 C C . LEU A 1 379 ? -7.826 -12.413 -0.282 1.00 85.50 379 LEU A C 1
ATOM 3008 O O . LEU A 1 379 ? -7.135 -13.401 -0.062 1.00 85.50 379 LEU A O 1
ATOM 3012 N N . ASP A 1 380 ? -7.771 -11.741 -1.423 1.00 80.75 380 ASP A N 1
ATOM 3013 C CA . ASP A 1 380 ? -6.735 -11.998 -2.419 1.00 80.75 380 ASP A CA 1
ATOM 3014 C C . ASP A 1 380 ? -5.420 -11.336 -1.988 1.00 80.75 380 ASP A C 1
ATOM 3016 O O . ASP A 1 380 ? -5.450 -10.178 -1.581 1.00 80.75 380 ASP A O 1
ATOM 3020 N N . LEU A 1 381 ? -4.276 -12.020 -2.050 1.00 76.19 381 LEU A N 1
ATOM 3021 C CA . LEU A 1 381 ? -2.968 -11.462 -1.683 1.00 76.19 381 LEU A CA 1
ATOM 3022 C C . LEU A 1 381 ? -2.056 -11.361 -2.922 1.00 76.19 381 LEU A C 1
ATOM 3024 O O . LEU A 1 381 ? -1.188 -12.213 -3.136 1.00 76.19 381 LEU A O 1
ATOM 3028 N N . PRO A 1 382 ? -2.233 -10.322 -3.755 1.00 59.88 382 PRO A N 1
ATOM 3029 C CA . PRO A 1 382 ? -1.443 -10.127 -4.968 1.00 59.88 382 PRO A CA 1
ATOM 3030 C C . PRO A 1 382 ? -0.015 -9.669 -4.655 1.00 59.88 382 PRO A C 1
ATOM 3032 O O . PRO A 1 382 ? 0.190 -8.878 -3.745 1.00 59.88 382 PRO A O 1
ATOM 3035 N N . GLY A 1 383 ? 0.980 -10.090 -5.442 1.00 54.81 383 GLY A N 1
ATOM 3036 C CA . GLY A 1 383 ? 2.329 -9.502 -5.384 1.00 54.81 383 GLY A CA 1
ATOM 3037 C C . GLY A 1 383 ? 3.289 -10.075 -4.333 1.00 54.81 383 GLY A C 1
ATOM 3038 O O . GLY A 1 383 ? 4.326 -9.472 -4.087 1.00 54.81 383 GLY A O 1
ATOM 3039 N N . ILE A 1 384 ? 2.994 -11.235 -3.737 1.00 59.44 384 ILE A N 1
ATOM 3040 C CA . ILE A 1 384 ? 3.972 -11.990 -2.917 1.00 59.44 384 ILE A CA 1
ATOM 3041 C C . ILE A 1 384 ? 4.995 -12.741 -3.790 1.00 59.44 384 ILE A C 1
ATOM 3043 O O . ILE A 1 384 ? 5.950 -13.293 -3.271 1.00 59.44 384 ILE A O 1
ATOM 3047 N N . VAL A 1 385 ? 4.803 -12.785 -5.110 1.00 54.62 385 VAL A N 1
ATOM 3048 C CA . VAL A 1 385 ? 5.342 -13.878 -5.927 1.00 54.62 385 VAL A CA 1
ATOM 3049 C C . VAL A 1 385 ? 6.682 -13.589 -6.620 1.00 54.62 385 VAL A C 1
ATOM 3051 O O . VAL A 1 385 ? 7.376 -14.545 -6.930 1.00 54.62 385 VAL A O 1
ATOM 3054 N N . GLU A 1 386 ? 7.093 -12.325 -6.810 1.00 45.75 386 GLU A N 1
ATOM 3055 C CA . GLU A 1 386 ? 8.409 -11.982 -7.393 1.00 45.75 386 GLU A CA 1
ATOM 3056 C C . GLU A 1 386 ? 8.876 -10.560 -6.999 1.00 45.75 386 GLU A C 1
ATOM 3058 O O . GLU A 1 386 ? 8.158 -9.579 -7.194 1.00 45.75 386 GLU A O 1
ATOM 3063 N N . GLY A 1 387 ? 10.087 -10.433 -6.435 1.00 46.16 387 GLY A N 1
ATOM 3064 C CA . GLY A 1 387 ? 10.785 -9.149 -6.216 1.00 46.16 387 GLY A CA 1
ATOM 3065 C C . GLY A 1 387 ? 10.326 -8.292 -5.023 1.00 46.16 387 GLY A C 1
ATOM 3066 O O . GLY A 1 387 ? 10.857 -7.200 -4.808 1.00 46.16 387 GLY A O 1
ATOM 3067 N N . ALA A 1 388 ? 9.375 -8.769 -4.215 1.00 45.38 388 ALA A N 1
ATOM 3068 C CA . ALA A 1 388 ? 8.781 -8.001 -3.117 1.00 45.38 388 ALA A CA 1
ATOM 3069 C C . ALA A 1 388 ? 9.719 -7.823 -1.899 1.00 45.38 388 ALA A C 1
ATOM 3071 O O . ALA A 1 388 ? 9.560 -6.869 -1.126 1.00 45.38 388 ALA A O 1
ATOM 3072 N N . LYS A 1 389 ? 10.716 -8.704 -1.734 1.00 37.16 389 LYS A N 1
ATOM 3073 C CA . LYS A 1 389 ? 11.733 -8.646 -0.668 1.00 37.16 389 LYS A CA 1
ATOM 3074 C C . LYS A 1 389 ? 12.752 -7.509 -0.845 1.00 37.16 389 LYS A C 1
ATOM 3076 O O . LYS A 1 389 ? 13.200 -6.944 0.152 1.00 37.16 389 LYS A O 1
ATOM 3081 N N . ASP A 1 390 ? 13.027 -7.094 -2.082 1.00 40.91 390 ASP A N 1
ATOM 3082 C CA . ASP A 1 390 ? 14.045 -6.079 -2.416 1.00 40.91 390 ASP A CA 1
ATOM 3083 C C . ASP A 1 390 ? 13.536 -4.629 -2.328 1.00 40.91 390 ASP A C 1
ATOM 3085 O O . ASP A 1 390 ? 14.202 -3.683 -2.749 1.00 40.91 390 ASP A O 1
ATOM 3089 N N . GLY A 1 391 ? 12.334 -4.422 -1.779 1.00 41.50 391 GLY A N 1
ATOM 3090 C CA . GLY A 1 391 ? 11.753 -3.093 -1.576 1.00 41.50 391 GLY A CA 1
ATOM 3091 C C . GLY A 1 391 ? 11.318 -2.375 -2.858 1.00 41.50 391 GLY A C 1
ATOM 3092 O O . GLY A 1 391 ? 10.882 -1.226 -2.772 1.00 41.50 391 GLY A O 1
ATOM 3093 N N . ARG A 1 392 ? 11.392 -3.040 -4.020 1.00 34.28 392 ARG A N 1
ATOM 3094 C CA . ARG A 1 392 ? 10.768 -2.595 -5.271 1.00 34.28 392 ARG A CA 1
ATOM 3095 C C . ARG A 1 392 ? 9.292 -2.995 -5.242 1.00 34.28 392 ARG A C 1
ATOM 3097 O O . ARG A 1 392 ? 8.955 -4.148 -4.997 1.00 34.28 392 ARG A O 1
ATOM 3104 N N . GLY A 1 393 ? 8.395 -2.037 -5.455 1.00 41.25 393 GLY A N 1
ATOM 3105 C CA . GLY A 1 393 ? 6.953 -2.289 -5.429 1.00 41.25 393 GLY A CA 1
ATOM 3106 C C . GLY A 1 393 ? 6.332 -2.407 -4.028 1.00 41.25 393 GLY A C 1
ATOM 3107 O O . GLY A 1 393 ? 6.985 -2.397 -2.983 1.00 41.25 393 GLY A O 1
ATOM 3108 N N . ARG A 1 394 ? 4.998 -2.464 -4.002 1.00 49.22 394 ARG A N 1
ATOM 3109 C CA . ARG A 1 394 ? 4.131 -2.313 -2.817 1.00 49.22 394 ARG A CA 1
ATOM 3110 C C . ARG A 1 394 ? 4.122 -3.529 -1.860 1.00 49.22 394 ARG A C 1
ATOM 3112 O O . ARG A 1 394 ? 3.169 -3.696 -1.100 1.00 49.22 394 ARG A O 1
ATOM 3119 N N . GLY A 1 395 ? 5.191 -4.333 -1.817 1.00 49.41 395 GLY A N 1
ATOM 3120 C CA . GLY A 1 395 ? 5.297 -5.572 -1.024 1.00 49.41 395 GLY A CA 1
ATOM 3121 C C . GLY A 1 395 ? 4.972 -5.400 0.466 1.00 49.41 395 GLY A C 1
ATOM 3122 O O . GLY A 1 395 ? 4.270 -6.218 1.054 1.00 49.41 395 GLY A O 1
ATOM 3123 N N . ARG A 1 396 ? 5.341 -4.259 1.073 1.00 52.41 396 ARG A N 1
ATOM 3124 C CA . ARG A 1 396 ? 4.990 -3.928 2.474 1.00 52.41 396 ARG A CA 1
ATOM 3125 C C . ARG A 1 396 ? 3.487 -3.931 2.775 1.00 52.41 396 ARG A C 1
ATOM 3127 O O . ARG A 1 396 ? 3.110 -4.209 3.912 1.00 52.41 396 ARG A O 1
ATOM 3134 N N . GLN A 1 397 ? 2.642 -3.598 1.802 1.00 53.22 397 GLN A N 1
ATOM 3135 C CA . GLN A 1 397 ? 1.191 -3.504 1.993 1.00 53.22 397 GLN A CA 1
ATOM 3136 C C . GLN A 1 397 ? 0.539 -4.890 1.977 1.00 53.22 397 GLN A C 1
ATOM 3138 O O . GLN A 1 397 ? -0.284 -5.188 2.837 1.00 53.22 397 GLN A O 1
ATOM 3143 N N . VAL A 1 398 ? 0.977 -5.766 1.074 1.00 60.94 398 VAL A N 1
ATOM 3144 C CA . VAL A 1 398 ? 0.480 -7.144 0.944 1.00 60.94 398 VAL A CA 1
ATOM 3145 C C . VAL A 1 398 ? 0.825 -7.968 2.187 1.00 60.94 398 VAL A C 1
ATOM 3147 O O . VAL A 1 398 ? -0.013 -8.697 2.713 1.00 60.94 398 VAL A O 1
ATOM 3150 N N . ILE A 1 399 ? 2.025 -7.758 2.738 1.00 65.62 399 ILE A N 1
ATOM 3151 C CA . ILE A 1 399 ? 2.470 -8.376 3.994 1.00 65.62 399 ILE A CA 1
ATOM 3152 C C . ILE A 1 399 ? 1.577 -7.964 5.160 1.00 65.62 399 ILE A C 1
ATOM 3154 O O . ILE A 1 399 ? 1.219 -8.800 5.987 1.00 65.62 399 ILE A O 1
ATOM 3158 N N . ALA A 1 400 ? 1.213 -6.682 5.253 1.00 68.38 400 ALA A N 1
ATOM 3159 C CA . ALA A 1 400 ? 0.353 -6.211 6.333 1.00 68.38 400 ALA A CA 1
ATOM 3160 C C . ALA A 1 400 ? -0.993 -6.949 6.322 1.00 68.38 400 ALA A C 1
ATOM 3162 O O . ALA A 1 400 ? -1.449 -7.370 7.381 1.00 68.38 400 ALA A O 1
ATOM 3163 N N . VAL A 1 401 ? -1.570 -7.185 5.139 1.00 74.38 401 VAL A N 1
ATOM 3164 C CA . VAL A 1 401 ? -2.822 -7.938 4.981 1.00 74.38 401 VAL A CA 1
ATOM 3165 C C . VAL A 1 401 ? -2.624 -9.420 5.312 1.00 74.38 401 VAL A C 1
ATOM 3167 O O . VAL A 1 401 ? -3.389 -9.967 6.113 1.00 74.38 401 VAL A O 1
ATOM 3170 N N . ALA A 1 402 ? -1.568 -10.050 4.785 1.00 79.62 402 ALA A N 1
ATOM 3171 C CA . ALA A 1 402 ? -1.234 -11.451 5.048 1.00 79.62 402 ALA A CA 1
ATOM 3172 C C . ALA A 1 402 ? -1.071 -11.734 6.552 1.00 79.62 402 ALA A C 1
ATOM 3174 O O . ALA A 1 402 ? -1.618 -12.705 7.066 1.00 79.62 402 ALA A O 1
ATOM 3175 N N . ARG A 1 403 ? -0.425 -10.823 7.294 1.00 78.62 403 ARG A N 1
ATOM 3176 C CA . ARG A 1 403 ? -0.253 -10.904 8.758 1.00 78.62 403 ARG A CA 1
ATOM 3177 C C . ARG A 1 403 ? -1.563 -10.861 9.549 1.00 78.62 403 ARG A C 1
ATOM 3179 O O . ARG A 1 403 ? -1.566 -11.234 10.718 1.00 78.62 403 ARG A O 1
ATOM 3186 N N . THR A 1 404 ? -2.655 -10.379 8.955 1.00 82.69 404 THR A N 1
ATOM 3187 C CA . THR A 1 404 ? -3.978 -10.384 9.602 1.00 82.69 404 THR A CA 1
ATOM 3188 C C . THR A 1 404 ? -4.811 -11.625 9.290 1.00 82.69 404 THR A C 1
ATOM 3190 O O . THR A 1 404 ? -5.888 -11.800 9.870 1.00 82.69 404 THR A O 1
ATOM 3193 N N . CYS A 1 405 ? -4.346 -12.470 8.367 1.00 87.94 405 CYS A N 1
ATOM 3194 C CA . CYS A 1 405 ? -5.046 -13.686 7.994 1.00 87.94 405 CYS A CA 1
ATOM 3195 C C . CYS A 1 405 ? -4.962 -14.710 9.130 1.00 87.94 405 CYS A C 1
ATOM 3197 O O . CYS A 1 405 ? -3.945 -14.849 9.803 1.00 87.94 405 CYS A O 1
ATOM 3199 N N . SER A 1 406 ? -6.071 -15.404 9.363 1.00 90.88 406 SER A N 1
ATOM 3200 C CA . SER A 1 406 ? -6.151 -16.527 10.304 1.00 90.88 406 SER A CA 1
ATOM 3201 C C . SER A 1 406 ? -5.717 -17.840 9.648 1.00 90.88 406 SER A C 1
ATOM 3203 O O . SER A 1 406 ? -5.350 -18.769 10.352 1.00 90.88 406 SER A O 1
ATOM 3205 N N . LEU A 1 407 ? -5.759 -17.895 8.315 1.00 94.38 407 LEU A N 1
ATOM 3206 C CA . LEU A 1 407 ? -5.399 -19.035 7.478 1.00 94.38 407 LEU A CA 1
ATOM 3207 C C . LEU A 1 407 ? -4.936 -18.518 6.110 1.00 94.38 407 LEU A C 1
ATOM 3209 O O . LEU A 1 407 ? -5.452 -17.505 5.629 1.00 94.38 407 LEU A O 1
ATOM 3213 N N . ILE A 1 408 ? -3.985 -19.201 5.478 1.00 93.94 408 ILE A N 1
ATOM 3214 C CA . ILE A 1 408 ? -3.577 -18.929 4.093 1.00 93.94 408 ILE A CA 1
ATOM 3215 C C . ILE A 1 408 ? -3.957 -20.115 3.203 1.00 93.94 408 ILE A C 1
ATOM 3217 O O . ILE A 1 408 ? -3.657 -21.262 3.519 1.00 93.94 408 ILE A O 1
ATOM 3221 N N . TYR A 1 409 ? -4.594 -19.840 2.072 1.00 95.06 409 TYR A N 1
ATOM 3222 C CA . TYR A 1 409 ? -4.710 -20.786 0.969 1.00 95.06 409 TYR A CA 1
ATOM 3223 C C . TYR A 1 409 ? -3.579 -20.537 -0.008 1.00 95.06 409 TYR A C 1
ATOM 3225 O O . TYR A 1 409 ? -3.512 -19.479 -0.634 1.00 95.06 409 TYR A O 1
ATOM 3233 N N . LEU A 1 410 ? -2.700 -21.521 -0.140 1.00 93.88 410 LEU A N 1
ATOM 3234 C CA . LEU A 1 410 ? -1.620 -21.493 -1.109 1.00 93.88 410 LEU A CA 1
ATOM 3235 C C . LEU A 1 410 ? -2.084 -22.273 -2.342 1.00 93.88 410 LEU A C 1
ATOM 3237 O O . LEU A 1 410 ? -2.053 -23.502 -2.357 1.00 93.88 410 LEU A O 1
ATOM 3241 N N . VAL A 1 411 ? -2.594 -21.548 -3.338 1.00 93.06 411 VAL A N 1
ATOM 3242 C CA . VAL A 1 411 ? -3.189 -22.109 -4.555 1.00 93.06 411 VAL A CA 1
ATOM 3243 C C . VAL A 1 411 ? -2.088 -22.446 -5.552 1.00 93.06 411 VAL A C 1
ATOM 3245 O O . VAL A 1 411 ? -1.335 -21.574 -5.994 1.00 93.06 411 VAL A O 1
ATOM 3248 N N . LEU A 1 412 ? -2.012 -23.721 -5.912 1.00 93.31 412 LEU A N 1
ATOM 3249 C CA . LEU A 1 412 ? -1.001 -24.290 -6.790 1.00 93.31 412 LEU A CA 1
ATOM 3250 C C . LEU A 1 412 ? -1.664 -25.035 -7.945 1.00 93.31 412 LEU A C 1
ATOM 3252 O O . LEU A 1 412 ? -2.775 -25.539 -7.825 1.00 93.31 412 LEU A O 1
ATOM 3256 N N . ASP A 1 413 ? -0.945 -25.124 -9.055 1.00 92.12 413 ASP A N 1
ATOM 3257 C CA . ASP A 1 413 ? -1.275 -26.027 -10.153 1.00 92.12 413 ASP A CA 1
ATOM 3258 C C . ASP A 1 413 ? -0.694 -27.413 -9.834 1.00 92.12 413 ASP A C 1
ATOM 3260 O O . ASP A 1 413 ? 0.511 -27.517 -9.577 1.00 92.12 413 ASP A O 1
ATOM 3264 N N . VAL A 1 414 ? -1.528 -28.459 -9.826 1.00 93.31 414 VAL A N 1
ATOM 3265 C CA . VAL A 1 414 ? -1.115 -29.829 -9.473 1.00 93.31 414 VAL A CA 1
ATOM 3266 C C . VAL A 1 414 ? -0.054 -30.401 -10.420 1.00 93.31 414 VAL A C 1
ATOM 3268 O O . VAL A 1 414 ? 0.728 -31.253 -10.007 1.00 93.31 414 VAL A O 1
ATOM 3271 N N . LEU A 1 415 ? 0.054 -29.880 -11.648 1.00 87.88 415 LEU A N 1
ATOM 3272 C CA . LEU A 1 415 ? 1.062 -30.312 -12.620 1.00 87.88 415 LEU A CA 1
ATOM 3273 C C . LEU A 1 415 ? 2.435 -29.663 -12.397 1.00 87.88 415 LEU A C 1
ATOM 3275 O O . LEU A 1 415 ? 3.453 -30.185 -12.851 1.00 87.88 415 LEU A O 1
ATOM 3279 N N . LYS A 1 416 ? 2.491 -28.503 -11.726 1.00 86.06 416 LYS A N 1
ATOM 3280 C CA . LYS A 1 416 ? 3.739 -27.760 -11.455 1.00 86.06 416 LYS A CA 1
ATOM 3281 C C . LYS A 1 416 ? 3.823 -27.215 -10.014 1.00 86.06 416 LYS A C 1
ATOM 3283 O O . LYS A 1 416 ? 4.180 -26.047 -9.827 1.00 86.06 416 LYS A O 1
ATOM 3288 N N . PRO A 1 417 ? 3.537 -28.010 -8.964 1.00 80.12 417 PRO A N 1
ATOM 3289 C CA . PRO A 1 417 ? 3.328 -27.467 -7.625 1.00 80.12 417 PRO A CA 1
ATOM 3290 C C . PRO A 1 417 ? 4.642 -27.095 -6.929 1.00 80.12 417 PRO A C 1
ATOM 3292 O O . PRO A 1 417 ? 4.676 -26.132 -6.169 1.00 80.12 417 PRO A O 1
ATOM 3295 N N . LEU A 1 418 ? 5.735 -27.821 -7.189 1.00 85.38 418 LEU A N 1
ATOM 3296 C CA . LEU A 1 418 ? 6.977 -27.720 -6.411 1.00 85.38 418 LEU A CA 1
ATOM 3297 C C . LEU A 1 418 ? 7.696 -26.377 -6.584 1.00 85.38 418 LEU A C 1
ATOM 3299 O O . LEU A 1 418 ? 8.077 -25.754 -5.593 1.00 85.38 418 LEU A O 1
ATOM 3303 N N . THR A 1 419 ? 7.861 -25.914 -7.826 1.00 84.88 419 THR A N 1
ATOM 3304 C CA . THR A 1 419 ? 8.562 -24.654 -8.118 1.00 84.88 419 THR A CA 1
ATOM 3305 C C . THR A 1 419 ? 7.813 -23.466 -7.527 1.00 84.88 419 THR A C 1
ATOM 3307 O O . THR A 1 419 ? 8.394 -22.661 -6.801 1.00 84.88 419 THR A O 1
ATOM 3310 N N . HIS A 1 420 ? 6.503 -23.392 -7.777 1.00 86.00 420 HIS A N 1
ATOM 3311 C CA . HIS A 1 420 ? 5.663 -22.303 -7.285 1.00 86.00 420 HIS A CA 1
ATOM 3312 C C . HIS A 1 420 ? 5.561 -22.304 -5.760 1.00 86.00 420 HIS A C 1
ATOM 3314 O O . HIS A 1 420 ? 5.686 -21.248 -5.140 1.00 86.00 420 HIS A O 1
ATOM 3320 N N . LYS A 1 421 ? 5.400 -23.486 -5.151 1.00 90.38 421 LYS A N 1
ATOM 3321 C CA . LYS A 1 421 ? 5.400 -23.650 -3.696 1.00 90.38 421 LYS A CA 1
ATOM 3322 C C . LYS A 1 421 ? 6.673 -23.079 -3.081 1.00 90.38 421 LYS A C 1
ATOM 3324 O O . LYS A 1 421 ? 6.580 -22.227 -2.205 1.00 90.38 421 LYS A O 1
ATOM 3329 N N . LYS A 1 422 ? 7.843 -23.493 -3.578 1.00 88.69 422 LYS A N 1
ATOM 3330 C CA . LYS A 1 422 ? 9.137 -23.060 -3.036 1.00 88.69 422 LYS A CA 1
ATOM 3331 C C . LYS A 1 422 ? 9.310 -21.542 -3.104 1.00 88.69 422 LYS A C 1
ATOM 3333 O O . LYS A 1 422 ? 9.777 -20.949 -2.135 1.00 88.69 422 LYS A O 1
ATOM 3338 N N . ILE A 1 423 ? 8.932 -20.911 -4.218 1.00 84.69 423 ILE A N 1
ATOM 3339 C CA . ILE A 1 423 ? 9.041 -19.451 -4.377 1.00 84.69 423 ILE A CA 1
ATOM 3340 C C . ILE A 1 423 ? 8.134 -18.736 -3.370 1.00 84.69 423 ILE A C 1
ATOM 3342 O O . ILE A 1 423 ? 8.598 -17.880 -2.623 1.00 84.69 423 ILE A O 1
ATOM 3346 N N . ILE A 1 424 ? 6.863 -19.140 -3.292 1.00 85.94 424 ILE A N 1
ATOM 3347 C CA . ILE A 1 424 ? 5.884 -18.514 -2.395 1.00 85.94 424 ILE A CA 1
ATOM 3348 C C . ILE A 1 424 ? 6.279 -18.690 -0.922 1.00 85.94 424 ILE A C 1
ATOM 3350 O O . ILE A 1 424 ? 6.195 -17.736 -0.150 1.00 85.94 424 ILE A O 1
ATOM 3354 N N . GLU A 1 425 ? 6.719 -19.887 -0.525 1.00 88.50 425 GLU A N 1
ATOM 3355 C CA . GLU A 1 425 ? 7.204 -20.151 0.834 1.00 88.50 425 GLU A CA 1
ATOM 3356 C C . GLU A 1 425 ? 8.416 -19.278 1.169 1.00 88.50 425 GLU A C 1
ATOM 3358 O O . GLU A 1 425 ? 8.415 -18.624 2.209 1.00 88.50 425 GLU A O 1
ATOM 3363 N N . THR A 1 426 ? 9.398 -19.189 0.264 1.00 84.25 426 THR A N 1
ATOM 3364 C CA . THR A 1 426 ? 10.605 -18.365 0.456 1.00 84.25 426 THR A CA 1
ATOM 3365 C C . THR A 1 426 ? 10.260 -16.889 0.666 1.00 84.25 426 THR A C 1
ATOM 3367 O O . THR A 1 426 ? 10.820 -16.235 1.548 1.00 84.25 426 THR A O 1
ATOM 3370 N N . GLU A 1 427 ? 9.320 -16.356 -0.114 1.00 79.31 427 GLU A N 1
ATOM 3371 C CA . GLU A 1 427 ? 8.881 -14.964 0.005 1.00 79.31 427 GLU A CA 1
ATOM 3372 C C . GLU A 1 427 ? 8.119 -14.728 1.317 1.00 79.31 427 GLU A C 1
ATOM 3374 O O . GLU A 1 427 ? 8.453 -13.817 2.079 1.00 79.31 427 GLU A O 1
ATOM 3379 N N . LEU A 1 428 ? 7.149 -15.588 1.652 1.00 84.44 428 LEU A N 1
ATOM 3380 C CA . LEU A 1 428 ? 6.398 -15.496 2.911 1.00 84.44 428 LEU A CA 1
ATOM 3381 C C . LEU A 1 428 ? 7.312 -15.615 4.139 1.00 84.44 428 LEU A C 1
ATOM 3383 O O . LEU A 1 428 ? 7.173 -14.834 5.089 1.00 84.44 428 LEU A O 1
ATOM 3387 N N . GLU A 1 429 ? 8.285 -16.526 4.104 1.00 84.94 429 GLU A N 1
ATOM 3388 C CA . GLU A 1 429 ? 9.290 -16.667 5.156 1.00 84.94 429 GLU A CA 1
ATOM 3389 C C . GLU A 1 429 ? 10.205 -15.441 5.242 1.00 84.94 429 GLU A C 1
ATOM 3391 O O . GLU A 1 429 ? 10.469 -14.957 6.349 1.00 84.94 429 GLU A O 1
ATOM 3396 N N . GLY A 1 430 ? 10.607 -14.874 4.100 1.00 77.44 430 GLY A N 1
ATOM 3397 C CA . GLY A 1 430 ? 11.346 -13.613 4.020 1.00 77.44 430 GLY A CA 1
ATOM 3398 C C . GLY A 1 430 ? 10.601 -12.430 4.649 1.00 77.44 430 GLY A C 1
ATOM 3399 O O . GLY A 1 430 ? 11.226 -11.525 5.206 1.00 77.44 430 GLY A O 1
ATOM 3400 N N . PHE A 1 431 ? 9.268 -12.463 4.651 1.00 75.94 431 PHE A N 1
ATOM 3401 C CA . PHE A 1 431 ? 8.420 -11.464 5.308 1.00 75.94 431 PHE A CA 1
ATOM 3402 C C . PHE A 1 431 ? 8.098 -11.761 6.774 1.00 75.94 431 PHE A C 1
ATOM 3404 O O . PHE A 1 431 ? 7.379 -10.993 7.425 1.00 75.94 431 PHE A O 1
ATOM 3411 N N . GLY A 1 432 ? 8.663 -12.835 7.324 1.00 82.00 432 GLY A N 1
ATOM 3412 C CA . GLY A 1 432 ? 8.488 -13.209 8.720 1.00 82.00 432 GLY A CA 1
ATOM 3413 C C . GLY A 1 432 ? 7.177 -13.929 9.022 1.00 82.00 432 GLY A C 1
ATOM 3414 O O . GLY A 1 432 ? 6.716 -13.880 10.165 1.00 82.00 432 GLY A O 1
ATOM 3415 N N . ILE A 1 433 ? 6.569 -14.555 8.012 1.00 88.50 433 ILE A N 1
ATOM 3416 C CA . ILE A 1 433 ? 5.441 -15.473 8.167 1.00 88.50 433 ILE A CA 1
ATOM 3417 C C . ILE A 1 433 ? 5.993 -16.902 8.176 1.00 88.50 433 ILE A C 1
ATOM 3419 O O . ILE A 1 433 ? 6.831 -17.265 7.356 1.00 88.50 433 ILE A O 1
ATOM 3423 N N . ARG A 1 434 ? 5.542 -17.723 9.121 1.00 91.88 434 ARG A N 1
ATOM 3424 C CA . ARG A 1 434 ? 5.897 -19.139 9.245 1.00 91.88 434 ARG A CA 1
ATOM 3425 C C . ARG A 1 434 ? 4.644 -19.971 9.014 1.00 91.88 434 ARG A C 1
ATOM 3427 O O . ARG A 1 434 ? 3.712 -19.924 9.817 1.00 91.88 434 ARG A O 1
ATOM 3434 N N . LEU A 1 435 ? 4.606 -20.693 7.896 1.00 93.38 435 LEU A N 1
ATOM 3435 C CA . LEU A 1 435 ? 3.449 -21.499 7.505 1.00 93.38 435 LEU A CA 1
ATOM 3436 C C . LEU A 1 435 ? 3.474 -22.854 8.208 1.00 93.38 435 LEU A C 1
ATOM 3438 O O . LEU A 1 435 ? 4.503 -23.521 8.202 1.00 93.38 435 LEU A O 1
ATOM 3442 N N . ASN A 1 436 ? 2.348 -23.266 8.798 1.00 94.25 436 ASN A N 1
ATOM 3443 C CA . ASN A 1 436 ? 2.178 -24.586 9.432 1.00 94.25 436 ASN A CA 1
ATOM 3444 C C . ASN A 1 436 ? 3.216 -24.938 10.524 1.00 94.25 436 ASN A C 1
ATOM 3446 O O . ASN A 1 436 ? 3.343 -26.100 10.909 1.00 94.25 436 ASN A O 1
ATOM 3450 N N . LYS A 1 437 ? 3.932 -23.944 11.067 1.00 91.75 437 LYS A N 1
ATOM 3451 C CA . LYS A 1 437 ? 4.863 -24.102 12.195 1.00 91.75 437 LYS A CA 1
ATOM 3452 C C . LYS A 1 437 ? 4.214 -23.602 13.484 1.00 91.75 437 LYS A C 1
ATOM 3454 O O . LYS A 1 437 ? 3.351 -22.725 13.463 1.00 91.75 437 LYS A O 1
ATOM 3459 N N . LYS A 1 438 ? 4.656 -24.138 14.620 1.00 90.69 438 LYS A N 1
ATOM 3460 C CA . LYS A 1 438 ? 4.326 -23.602 15.948 1.00 90.69 438 LYS A CA 1
ATOM 3461 C C . LYS A 1 438 ? 5.459 -22.684 16.419 1.00 90.69 438 LYS A C 1
ATOM 3463 O O . LYS A 1 438 ? 6.602 -22.950 16.055 1.00 90.69 438 LYS A O 1
ATOM 3468 N N . PRO A 1 439 ? 5.171 -21.655 17.238 1.00 91.06 439 PRO A N 1
ATOM 3469 C CA . PRO A 1 439 ? 6.217 -20.864 17.874 1.00 91.06 439 PRO A CA 1
ATOM 3470 C C . PRO A 1 439 ? 7.219 -21.761 18.621 1.00 91.06 439 PRO A C 1
ATOM 3472 O O . PRO A 1 439 ? 6.776 -22.597 19.420 1.00 91.06 439 PRO A O 1
ATOM 3475 N N . PRO A 1 440 ? 8.537 -21.603 18.395 1.00 92.50 440 PRO A N 1
ATOM 3476 C CA . PRO A 1 440 ? 9.561 -22.317 19.139 1.00 92.50 440 PRO A CA 1
ATOM 3477 C C . PRO A 1 440 ? 9.408 -22.078 20.639 1.00 92.50 440 PRO A C 1
ATOM 3479 O O . PRO A 1 440 ? 9.146 -20.959 21.089 1.00 92.50 440 PRO A O 1
ATOM 3482 N N . ASN A 1 441 ? 9.586 -23.130 21.437 1.00 94.38 441 ASN A N 1
ATOM 3483 C CA . ASN A 1 441 ? 9.473 -23.042 22.890 1.00 94.38 441 ASN A CA 1
ATOM 3484 C C . ASN A 1 441 ? 10.789 -22.532 23.496 1.00 94.38 441 ASN A C 1
ATOM 3486 O O . ASN A 1 441 ? 11.511 -23.255 24.185 1.00 94.38 441 ASN A O 1
ATOM 3490 N N . ILE A 1 442 ? 11.110 -21.276 23.192 1.00 93.00 442 ILE A N 1
ATOM 3491 C CA . ILE A 1 442 ? 12.311 -20.585 23.657 1.00 93.00 442 ILE A CA 1
ATOM 3492 C C . ILE A 1 442 ? 11.859 -19.391 24.491 1.00 93.00 442 ILE A C 1
ATOM 3494 O O . ILE A 1 442 ? 11.134 -18.514 24.024 1.00 93.00 442 ILE A O 1
ATOM 3498 N N . TYR A 1 443 ? 12.283 -19.352 25.749 1.00 94.75 443 TYR A N 1
ATOM 3499 C CA . TYR A 1 443 ? 12.086 -18.179 26.587 1.00 94.75 443 TYR A CA 1
ATOM 3500 C C . TYR A 1 443 ? 13.226 -17.199 26.338 1.00 94.75 443 TYR A C 1
ATOM 3502 O O . TYR A 1 443 ? 14.390 -17.543 26.530 1.00 94.75 443 TYR A O 1
ATOM 3510 N N . PHE A 1 444 ? 12.879 -15.978 25.947 1.00 93.81 444 PHE A N 1
ATOM 3511 C CA . PHE A 1 444 ? 13.829 -14.908 25.690 1.00 93.81 444 PHE A CA 1
ATOM 3512 C C . PHE A 1 444 ? 13.454 -13.667 26.500 1.00 93.81 444 PHE A C 1
ATOM 3514 O O . PHE A 1 444 ? 12.336 -13.158 26.397 1.00 93.81 444 PHE A O 1
ATOM 3521 N N . LYS A 1 445 ? 14.397 -13.155 27.295 1.00 95.19 445 LYS A N 1
ATOM 3522 C CA . LYS A 1 445 ? 14.221 -11.914 28.055 1.00 95.19 445 LYS A CA 1
ATOM 3523 C C . LYS A 1 445 ? 15.477 -11.058 28.000 1.00 95.19 445 LYS A C 1
ATOM 3525 O O . LYS A 1 445 ? 16.529 -11.443 28.499 1.00 95.19 445 LYS A O 1
ATOM 3530 N N . LYS A 1 446 ? 15.356 -9.849 27.451 1.00 93.69 446 LYS A N 1
ATOM 3531 C CA . LYS A 1 446 ? 16.439 -8.858 27.464 1.00 93.69 446 LYS A CA 1
ATOM 3532 C C . LYS A 1 446 ? 16.663 -8.325 28.886 1.00 93.69 446 LYS A C 1
ATOM 3534 O O . LYS A 1 446 ? 15.703 -8.032 29.598 1.00 93.69 446 LYS A O 1
ATOM 3539 N N . LYS A 1 447 ? 17.929 -8.182 29.278 1.00 94.06 447 LYS A N 1
ATOM 3540 C CA . LYS A 1 447 ? 18.372 -7.628 30.566 1.00 94.06 447 LYS A CA 1
ATOM 3541 C C . LYS A 1 447 ? 19.134 -6.321 30.359 1.00 94.06 447 LYS A C 1
ATOM 3543 O O . LYS A 1 447 ? 19.561 -6.002 29.252 1.00 94.06 447 LYS A O 1
ATOM 3548 N N . GLU A 1 448 ? 19.349 -5.584 31.443 1.00 89.69 448 GLU A N 1
ATOM 3549 C CA . GLU A 1 448 ? 20.189 -4.382 31.426 1.00 89.69 448 GLU A CA 1
ATOM 3550 C C . GLU A 1 448 ? 21.681 -4.705 31.582 1.00 89.69 448 GLU A C 1
ATOM 3552 O O . GLU A 1 448 ? 22.516 -4.066 30.945 1.00 89.69 448 GLU A O 1
ATOM 3557 N N . LYS A 1 449 ? 22.023 -5.699 32.415 1.00 90.75 449 LYS A N 1
ATOM 3558 C CA . LYS A 1 449 ? 23.399 -6.100 32.761 1.00 90.75 449 LYS A CA 1
ATOM 3559 C C . LYS A 1 449 ? 23.485 -7.618 32.995 1.00 90.75 449 LYS A C 1
ATOM 3561 O O . LYS A 1 449 ? 22.456 -8.292 33.060 1.00 90.75 449 LYS A O 1
ATOM 3566 N N . GLY A 1 450 ? 24.702 -8.142 33.155 1.00 89.69 450 GLY A N 1
ATOM 3567 C CA . GLY A 1 450 ? 24.949 -9.538 33.545 1.00 89.69 450 GLY A CA 1
ATOM 3568 C C . GLY A 1 450 ? 25.171 -10.518 32.390 1.00 89.69 450 GLY A C 1
ATOM 3569 O O . GLY A 1 450 ? 25.074 -11.722 32.606 1.00 89.69 450 GLY A O 1
ATOM 3570 N N . GLY A 1 451 ? 25.450 -10.024 31.183 1.00 91.69 451 GLY A N 1
ATOM 3571 C CA . GLY A 1 451 ? 25.789 -10.843 30.023 1.00 91.69 451 GLY A CA 1
ATOM 3572 C C . GLY A 1 451 ? 24.636 -11.709 29.509 1.00 91.69 451 GLY A C 1
ATOM 3573 O O . GLY A 1 451 ? 23.475 -11.579 29.921 1.00 91.69 451 GLY A O 1
ATOM 3574 N N . ILE A 1 452 ? 24.971 -12.592 28.571 1.00 92.06 452 ILE A N 1
ATOM 3575 C CA . ILE A 1 452 ? 24.056 -13.587 28.009 1.00 92.06 452 ILE A CA 1
ATOM 3576 C C . ILE A 1 452 ? 24.093 -14.825 28.903 1.00 92.06 452 ILE A C 1
ATOM 3578 O O . ILE A 1 452 ? 25.141 -15.449 29.055 1.00 92.06 452 ILE A O 1
ATOM 3582 N N . ASN A 1 453 ? 22.947 -15.169 29.485 1.00 93.69 453 ASN A N 1
ATOM 3583 C CA . ASN A 1 453 ? 22.753 -16.395 30.243 1.00 93.69 453 ASN A CA 1
ATOM 3584 C C . ASN A 1 453 ? 21.933 -17.376 29.401 1.00 93.69 453 ASN A C 1
ATOM 3586 O O . ASN A 1 453 ? 20.816 -17.055 28.993 1.00 93.69 453 ASN A O 1
ATOM 3590 N N . MET A 1 454 ? 22.497 -18.551 29.143 1.00 91.19 454 MET A N 1
ATOM 3591 C CA . MET A 1 454 ? 21.887 -19.598 28.335 1.00 91.19 454 MET A CA 1
ATOM 3592 C C . MET A 1 454 ? 21.617 -20.820 29.206 1.00 91.19 454 MET A C 1
ATOM 3594 O O . MET A 1 454 ? 22.505 -21.311 29.896 1.00 91.19 454 MET A O 1
ATOM 3598 N N . THR A 1 455 ? 20.389 -21.320 29.141 1.00 93.44 455 THR A N 1
ATOM 3599 C CA . THR A 1 455 ? 19.974 -22.572 29.782 1.00 93.44 455 THR A CA 1
ATOM 3600 C C . THR A 1 455 ? 19.229 -23.431 28.771 1.00 93.44 455 THR A C 1
ATOM 3602 O O . THR A 1 455 ? 18.590 -22.912 27.855 1.00 93.44 455 THR A O 1
ATOM 3605 N N . ASN A 1 456 ? 19.306 -24.748 28.912 1.00 92.38 456 ASN A N 1
ATOM 3606 C CA . ASN A 1 456 ? 18.610 -25.684 28.042 1.00 92.38 456 ASN A CA 1
ATOM 3607 C C . ASN A 1 456 ? 18.010 -26.824 28.870 1.00 92.38 456 ASN A C 1
ATOM 3609 O O . ASN A 1 456 ? 18.653 -27.384 29.752 1.00 92.38 456 ASN A O 1
ATOM 3613 N N . THR A 1 457 ? 16.747 -27.141 28.595 1.00 92.56 457 THR A N 1
ATOM 3614 C CA . THR A 1 457 ? 16.025 -28.260 29.225 1.00 92.56 457 THR A CA 1
ATOM 3615 C C . THR A 1 457 ? 16.235 -29.562 28.446 1.00 92.56 457 THR A C 1
ATOM 3617 O O . THR A 1 457 ? 16.103 -30.648 29.002 1.00 92.56 457 THR A O 1
ATOM 3620 N N . VAL A 1 458 ? 16.571 -29.451 27.159 1.00 90.88 458 VAL A N 1
ATOM 3621 C CA . VAL A 1 458 ? 16.871 -30.568 26.255 1.00 90.88 458 VAL A CA 1
ATOM 3622 C C . VAL A 1 458 ? 18.264 -30.385 25.643 1.00 90.88 458 VAL A C 1
ATOM 3624 O O . VAL A 1 458 ? 18.728 -29.243 25.552 1.00 90.88 458 VAL A O 1
ATOM 3627 N N . PRO A 1 459 ? 18.955 -31.466 25.237 1.00 90.00 459 PRO A N 1
ATOM 3628 C CA . PRO A 1 459 ? 20.190 -31.353 24.465 1.00 90.00 459 PRO A CA 1
ATOM 3629 C C . PRO A 1 459 ? 19.967 -30.532 23.190 1.00 90.00 459 PRO A C 1
ATOM 3631 O O . PRO A 1 459 ? 18.920 -30.665 22.558 1.00 90.00 459 PRO A O 1
ATOM 3634 N N . LEU A 1 460 ? 20.935 -29.681 22.843 1.00 90.50 460 LEU A N 1
ATOM 3635 C CA . LEU A 1 460 ? 20.909 -28.872 21.625 1.00 90.50 460 LEU A CA 1
ATOM 3636 C C . LEU A 1 460 ? 21.891 -29.462 20.617 1.00 90.50 460 LEU A C 1
ATOM 3638 O O . LEU A 1 460 ? 23.093 -29.498 20.871 1.00 90.50 460 LEU A O 1
ATOM 3642 N N . THR A 1 461 ? 21.368 -29.936 19.493 1.00 89.06 461 THR A N 1
ATOM 3643 C CA . THR A 1 461 ? 22.147 -30.599 18.437 1.00 89.06 461 THR A CA 1
ATOM 3644 C C . THR A 1 461 ? 22.623 -29.598 17.386 1.00 89.06 461 THR A C 1
ATOM 3646 O O . THR A 1 461 ? 23.678 -29.773 16.783 1.00 89.06 461 THR A O 1
ATOM 3649 N N . TYR A 1 462 ? 21.841 -28.538 17.170 1.00 81.75 462 TYR A N 1
ATOM 3650 C CA . TYR A 1 462 ? 22.030 -27.586 16.071 1.00 81.75 462 TYR A CA 1
ATOM 3651 C C . TYR A 1 462 ? 22.578 -26.232 16.510 1.00 81.75 462 TYR A C 1
ATOM 3653 O O . TYR A 1 462 ? 22.804 -25.370 15.659 1.00 81.75 462 TYR A O 1
ATOM 3661 N N . LEU A 1 463 ? 22.710 -26.016 17.822 1.00 82.75 463 LEU A N 1
ATOM 3662 C CA . LEU A 1 463 ? 22.951 -24.692 18.364 1.00 82.75 463 LEU A CA 1
ATOM 3663 C C . LEU A 1 463 ? 23.824 -24.719 19.615 1.00 82.75 463 LEU A C 1
ATOM 3665 O O . LEU A 1 463 ? 23.490 -25.369 20.607 1.00 82.75 463 LEU A O 1
ATOM 3669 N N . ASP A 1 464 ? 24.920 -23.965 19.575 1.00 83.00 464 ASP A N 1
ATOM 3670 C CA . ASP A 1 464 ? 25.843 -23.801 20.696 1.00 83.00 464 ASP A CA 1
ATOM 3671 C C . ASP A 1 464 ? 25.828 -22.377 21.285 1.00 83.00 464 ASP A C 1
ATOM 3673 O O . ASP A 1 464 ? 25.204 -21.442 20.772 1.00 83.00 464 ASP A O 1
ATOM 3677 N N . LEU A 1 465 ? 26.516 -22.211 22.417 1.00 83.25 465 LEU A N 1
ATOM 3678 C CA . LEU A 1 465 ? 26.581 -20.940 23.135 1.00 83.25 465 LEU A CA 1
ATOM 3679 C C . LEU A 1 465 ? 27.220 -19.816 22.306 1.00 83.25 465 LEU A C 1
ATOM 3681 O O . LEU A 1 465 ? 26.844 -18.650 22.464 1.00 83.25 465 LEU A O 1
ATOM 3685 N N . ASP A 1 466 ? 28.185 -20.135 21.452 1.00 83.31 466 ASP A N 1
ATOM 3686 C CA . ASP A 1 466 ? 28.906 -19.134 20.671 1.00 83.31 466 ASP A CA 1
ATOM 3687 C C . ASP A 1 466 ? 28.049 -18.641 19.502 1.00 83.31 466 ASP A C 1
ATOM 3689 O O . ASP A 1 466 ? 27.983 -17.434 19.257 1.00 83.31 466 ASP A O 1
ATOM 3693 N N . GLN A 1 467 ? 27.273 -19.529 18.881 1.00 83.50 467 GLN A N 1
ATOM 3694 C CA . GLN A 1 467 ? 26.242 -19.192 17.906 1.00 83.50 467 GLN A CA 1
ATOM 3695 C C . GLN A 1 467 ? 25.134 -18.325 18.524 1.00 83.50 467 GLN A C 1
ATOM 3697 O O . GLN A 1 467 ? 24.783 -17.300 17.937 1.00 83.50 467 GLN A O 1
ATOM 3702 N N . VAL A 1 468 ? 24.635 -18.643 19.734 1.00 86.31 468 VAL A N 1
ATOM 3703 C CA . VAL A 1 468 ? 23.678 -17.762 20.451 1.00 86.31 468 VAL A CA 1
ATOM 3704 C C . VAL A 1 468 ? 24.258 -16.360 20.613 1.00 86.31 468 VAL A C 1
ATOM 3706 O O . VAL A 1 468 ? 23.588 -15.364 20.327 1.00 86.31 468 VAL A O 1
ATOM 3709 N N . LYS A 1 469 ? 25.500 -16.264 21.101 1.00 83.44 469 LYS A N 1
ATOM 3710 C CA . LYS A 1 469 ? 26.156 -14.975 21.345 1.00 83.44 469 LYS A CA 1
ATOM 3711 C C . LYS A 1 469 ? 26.349 -14.187 20.056 1.00 83.44 469 LYS A C 1
ATOM 3713 O O . LYS A 1 469 ? 26.101 -12.983 20.063 1.00 83.44 469 LYS A O 1
ATOM 3718 N N . ALA A 1 470 ? 26.756 -14.849 18.974 1.00 82.38 470 ALA A N 1
ATOM 3719 C CA . ALA A 1 470 ? 26.936 -14.226 17.669 1.00 82.38 470 ALA A CA 1
ATOM 3720 C C . ALA A 1 470 ? 25.623 -13.608 17.164 1.00 82.38 470 ALA A C 1
ATOM 3722 O O . ALA A 1 470 ? 25.590 -12.419 16.846 1.00 82.38 470 ALA A O 1
ATOM 3723 N N . VAL A 1 471 ? 24.525 -14.374 17.200 1.00 83.38 471 VAL A N 1
ATOM 3724 C CA . VAL A 1 471 ? 23.189 -13.892 16.814 1.00 83.38 471 VAL A CA 1
ATOM 3725 C C . VAL A 1 471 ? 22.779 -12.700 17.676 1.00 83.38 471 VAL A C 1
ATOM 3727 O O . VAL A 1 471 ? 22.461 -11.634 17.156 1.00 83.38 471 VAL A O 1
ATOM 3730 N N . LEU A 1 472 ? 22.831 -12.825 19.004 1.00 85.62 472 LEU A N 1
ATOM 3731 C CA . LEU A 1 472 ? 22.413 -11.744 19.903 1.00 85.62 472 LEU A CA 1
ATOM 3732 C C . LEU A 1 472 ? 23.264 -10.475 19.750 1.00 85.62 472 LEU A C 1
ATOM 3734 O O . LEU A 1 472 ? 22.733 -9.365 19.855 1.00 85.62 472 LEU A O 1
ATOM 3738 N N . SER A 1 473 ? 24.559 -10.618 19.467 1.00 82.19 473 SER A N 1
ATOM 3739 C CA . SER A 1 473 ? 25.462 -9.495 19.216 1.00 82.19 473 SER A CA 1
ATOM 3740 C C . SER A 1 473 ? 25.072 -8.708 17.961 1.00 82.19 473 SER A C 1
ATOM 3742 O O . SER A 1 473 ? 25.049 -7.477 18.013 1.00 82.19 473 SER A O 1
ATOM 3744 N N . GLU A 1 474 ? 24.681 -9.382 16.875 1.00 82.50 474 GLU A N 1
ATOM 3745 C CA . GLU A 1 474 ? 24.212 -8.738 15.635 1.00 82.50 474 GLU A CA 1
ATOM 3746 C C . GLU A 1 474 ? 22.958 -7.878 15.883 1.00 82.50 474 GLU A C 1
ATOM 3748 O O . GLU A 1 474 ? 22.853 -6.735 15.433 1.00 82.50 474 GLU A O 1
ATOM 3753 N N . TYR A 1 475 ? 22.048 -8.363 16.734 1.00 82.31 475 TYR A N 1
ATOM 3754 C CA . TYR A 1 475 ? 20.871 -7.608 17.183 1.00 82.31 475 TYR A CA 1
ATOM 3755 C C . TYR A 1 475 ? 21.174 -6.558 18.271 1.00 82.31 475 TYR A C 1
ATOM 3757 O O . TYR A 1 475 ? 20.255 -5.921 18.800 1.00 82.31 475 TYR A O 1
ATOM 3765 N N . LYS A 1 476 ? 22.452 -6.332 18.610 1.00 90.75 476 LYS A N 1
ATOM 3766 C CA . LYS A 1 476 ? 22.913 -5.391 19.651 1.00 90.75 476 LYS A CA 1
ATOM 3767 C C . LYS A 1 476 ? 22.336 -5.717 21.033 1.00 90.75 476 LYS A C 1
ATOM 3769 O O . LYS A 1 476 ? 21.906 -4.837 21.791 1.00 90.75 476 LYS A O 1
ATOM 3774 N N . ILE A 1 477 ? 22.278 -7.007 21.356 1.00 90.00 477 ILE A N 1
ATOM 3775 C CA . ILE A 1 477 ? 21.767 -7.548 22.616 1.00 90.00 477 ILE A CA 1
ATOM 3776 C C . ILE A 1 477 ? 22.922 -8.204 23.372 1.00 90.00 477 ILE A C 1
ATOM 3778 O O . ILE A 1 477 ? 23.254 -9.361 23.160 1.00 90.00 477 ILE A O 1
ATOM 3782 N N . HIS A 1 478 ? 23.523 -7.459 24.299 1.00 91.25 478 HIS A N 1
ATOM 3783 C CA . HIS A 1 478 ? 24.664 -7.947 25.088 1.00 91.25 478 HIS A CA 1
ATOM 3784 C C . HIS A 1 478 ? 24.265 -8.571 26.433 1.00 91.25 478 HIS A C 1
ATOM 3786 O O . HIS A 1 478 ? 25.076 -9.232 27.074 1.00 91.25 478 HIS A O 1
ATOM 3792 N N . ASN A 1 479 ? 23.022 -8.361 26.876 1.00 95.06 479 ASN A N 1
ATOM 3793 C CA . ASN A 1 479 ? 22.514 -8.852 28.154 1.00 95.06 479 ASN A CA 1
ATOM 3794 C C . ASN A 1 479 ? 21.126 -9.475 27.946 1.00 95.06 479 ASN A C 1
ATOM 3796 O O . ASN A 1 479 ? 20.176 -8.764 27.607 1.00 95.06 479 ASN A O 1
ATOM 3800 N N . ALA A 1 480 ? 20.995 -10.787 28.142 1.00 95.81 480 ALA A N 1
ATOM 3801 C CA . ALA A 1 480 ? 19.732 -11.509 27.972 1.00 95.81 480 ALA A CA 1
ATOM 3802 C C . ALA A 1 480 ? 19.725 -12.840 28.736 1.00 95.81 480 ALA A C 1
ATOM 3804 O O . ALA A 1 480 ? 20.784 -13.403 29.000 1.00 95.81 480 ALA A O 1
ATOM 3805 N N . ASP A 1 481 ? 18.536 -13.326 29.084 1.00 95.62 481 ASP A N 1
ATOM 3806 C CA . ASP A 1 481 ? 18.298 -14.712 29.484 1.00 95.62 481 ASP A CA 1
ATOM 3807 C C . ASP A 1 481 ? 17.636 -15.450 28.317 1.00 95.62 481 ASP A C 1
ATOM 3809 O O . ASP A 1 481 ? 16.613 -14.994 27.793 1.00 95.62 481 ASP A O 1
ATOM 3813 N N . VAL A 1 482 ? 18.217 -16.583 27.927 1.00 95.44 482 VAL A N 1
ATOM 3814 C CA . VAL A 1 482 ? 17.699 -17.474 26.886 1.00 95.44 482 VAL A CA 1
ATOM 3815 C C . VAL A 1 482 ? 17.556 -18.875 27.473 1.00 95.44 482 VAL A C 1
ATOM 3817 O O . VAL A 1 482 ? 18.535 -19.458 27.941 1.00 95.44 482 VAL A O 1
ATOM 3820 N N . ASN A 1 483 ? 16.337 -19.413 27.489 1.00 95.00 483 ASN A N 1
ATOM 3821 C CA . ASN A 1 483 ? 16.071 -20.780 27.935 1.00 95.00 483 ASN A CA 1
ATOM 3822 C C . ASN A 1 483 ? 15.414 -21.589 26.815 1.00 95.00 483 ASN A C 1
ATOM 3824 O O . ASN A 1 483 ? 14.291 -21.288 26.402 1.00 95.00 483 ASN A O 1
ATOM 3828 N N . PHE A 1 484 ? 16.116 -22.620 26.356 1.00 94.62 484 PHE A N 1
ATOM 3829 C CA . PHE A 1 484 ? 15.669 -23.526 25.308 1.00 94.62 484 PHE A CA 1
ATOM 3830 C C . PHE A 1 484 ? 14.922 -24.724 25.901 1.00 94.62 484 PHE A C 1
ATOM 3832 O O . PHE A 1 484 ? 15.488 -25.526 26.647 1.00 94.62 484 PHE A O 1
ATOM 3839 N N . LYS A 1 485 ? 13.643 -24.877 25.541 1.00 94.19 485 LYS A N 1
ATOM 3840 C CA . LYS A 1 485 ? 12.813 -26.04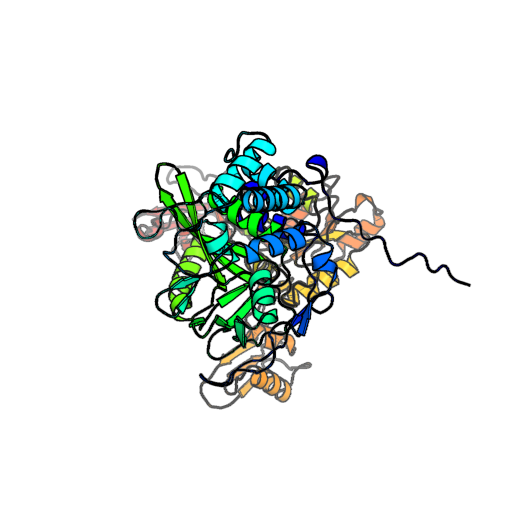1 25.908 1.00 94.19 485 LYS A CA 1
ATOM 3841 C C . LYS A 1 485 ? 12.538 -26.968 24.716 1.00 94.19 485 LYS A C 1
ATOM 3843 O O . LYS A 1 485 ? 11.683 -27.844 24.806 1.00 94.19 485 LYS A O 1
ATOM 3848 N N . CYS A 1 486 ? 13.237 -26.756 23.605 1.00 92.81 486 CYS A N 1
ATOM 3849 C CA . CYS A 1 486 ? 13.225 -27.574 22.395 1.00 92.81 486 CYS A CA 1
ATOM 3850 C C . CYS A 1 486 ? 14.631 -27.596 21.776 1.00 92.81 486 CYS A C 1
ATOM 3852 O O . CYS A 1 486 ? 15.429 -26.702 22.064 1.00 92.81 486 CYS A O 1
ATOM 3854 N N . ASP A 1 487 ? 14.919 -28.603 20.946 1.00 92.62 487 ASP A N 1
ATOM 3855 C CA . ASP A 1 487 ? 16.160 -28.672 20.163 1.00 92.62 487 ASP A CA 1
ATOM 3856 C C . ASP A 1 487 ? 16.074 -27.650 19.021 1.00 92.62 487 ASP A C 1
ATOM 3858 O O . ASP A 1 487 ? 15.460 -27.906 17.986 1.00 92.62 487 ASP A O 1
ATOM 3862 N N . ALA A 1 488 ? 16.543 -26.434 19.300 1.00 90.00 488 ALA A N 1
ATOM 3863 C CA . ALA A 1 488 ? 16.327 -25.253 18.472 1.00 90.00 488 ALA A CA 1
ATOM 3864 C C . ALA A 1 488 ? 17.471 -25.018 17.483 1.00 90.00 488 ALA A C 1
ATOM 3866 O O . ALA A 1 488 ? 18.636 -25.257 17.793 1.00 90.00 488 ALA A O 1
ATOM 3867 N N . THR A 1 489 ? 17.133 -24.467 16.322 1.00 90.94 489 THR A N 1
ATOM 3868 C CA . THR A 1 489 ? 18.082 -23.987 15.312 1.00 90.94 489 THR A CA 1
ATOM 3869 C C . THR A 1 489 ? 18.353 -22.486 15.455 1.00 90.94 489 THR A C 1
ATOM 3871 O O . THR A 1 489 ? 17.713 -21.784 16.245 1.00 90.94 489 THR A O 1
ATOM 3874 N N . VAL A 1 490 ? 19.308 -21.965 14.673 1.00 85.94 490 VAL A N 1
ATOM 3875 C CA . VAL A 1 490 ? 19.626 -20.525 14.653 1.00 85.94 490 VAL A CA 1
ATOM 3876 C C . VAL A 1 490 ? 18.416 -19.710 14.196 1.00 85.94 490 VAL A C 1
ATOM 3878 O O . VAL A 1 490 ? 18.110 -18.678 14.793 1.00 85.94 490 VAL A O 1
ATOM 3881 N N . ASP A 1 491 ? 17.686 -20.212 13.202 1.00 84.44 491 ASP A N 1
ATOM 3882 C CA . ASP A 1 491 ? 16.486 -19.563 12.679 1.00 84.44 491 ASP A CA 1
ATOM 3883 C C . ASP A 1 491 ? 15.360 -19.519 13.722 1.00 84.44 491 ASP A C 1
ATOM 3885 O O . ASP A 1 491 ? 14.681 -18.502 13.842 1.00 84.44 491 ASP A O 1
ATOM 3889 N N . ASP A 1 492 ? 15.210 -20.558 14.552 1.00 88.56 492 ASP A N 1
ATOM 3890 C CA . ASP A 1 492 ? 14.218 -20.566 15.638 1.00 88.56 492 ASP A CA 1
ATOM 3891 C C . ASP A 1 492 ? 14.514 -19.493 16.697 1.00 88.56 492 ASP A C 1
ATOM 3893 O O . ASP A 1 492 ? 13.604 -18.849 17.227 1.00 88.56 492 ASP A O 1
ATOM 3897 N N . LEU A 1 493 ? 15.797 -19.270 17.005 1.00 88.00 493 LEU A N 1
ATOM 3898 C CA . LEU A 1 493 ? 16.216 -18.201 17.909 1.00 88.00 493 LEU A CA 1
ATOM 3899 C C . LEU A 1 493 ? 15.944 -16.818 17.297 1.00 88.00 493 LEU A C 1
ATOM 3901 O O . LEU A 1 493 ? 15.403 -15.943 17.980 1.00 88.00 493 LEU A O 1
ATOM 3905 N N . ILE A 1 494 ? 16.276 -16.626 16.016 1.00 86.81 494 ILE A N 1
ATOM 3906 C CA . ILE A 1 494 ? 15.977 -15.392 15.270 1.00 86.81 494 ILE A CA 1
ATOM 3907 C C . ILE A 1 494 ? 14.466 -15.131 15.267 1.00 86.81 494 ILE A C 1
ATOM 3909 O O . ILE A 1 494 ? 14.026 -14.004 15.515 1.00 86.81 494 ILE A O 1
ATOM 3913 N N . ASP A 1 495 ? 13.662 -16.176 15.078 1.00 88.25 495 ASP A N 1
ATOM 3914 C CA . ASP A 1 495 ? 12.211 -16.072 15.017 1.00 88.25 495 ASP A CA 1
ATOM 3915 C C . ASP A 1 495 ? 11.595 -15.519 16.308 1.00 88.25 495 ASP A C 1
ATOM 3917 O O . ASP A 1 495 ? 10.648 -14.720 16.269 1.00 88.25 495 ASP A O 1
ATOM 3921 N N . VAL A 1 496 ? 12.149 -15.919 17.455 1.00 89.31 496 VAL A N 1
ATOM 3922 C CA . VAL A 1 496 ? 11.730 -15.441 18.778 1.00 89.31 496 VAL A CA 1
ATOM 3923 C C . VAL A 1 496 ? 12.213 -14.015 19.045 1.00 89.31 496 VAL A C 1
ATOM 3925 O O . VAL A 1 496 ? 11.465 -13.223 19.621 1.00 89.31 496 VAL A O 1
ATOM 3928 N N . ILE A 1 497 ? 13.416 -13.650 18.593 1.00 86.12 497 ILE A N 1
ATOM 3929 C CA . ILE A 1 497 ? 13.966 -12.293 18.752 1.00 86.12 497 ILE A CA 1
ATOM 3930 C C . ILE A 1 497 ? 13.172 -11.271 17.926 1.00 86.12 497 ILE A C 1
ATOM 3932 O O . ILE A 1 497 ? 12.871 -10.179 18.411 1.00 86.12 497 ILE A O 1
ATOM 3936 N N . GLU A 1 498 ? 12.821 -11.612 16.686 1.00 82.00 498 GLU A N 1
ATOM 3937 C CA . GLU A 1 498 ? 12.156 -10.695 15.753 1.00 82.00 498 GLU A CA 1
ATOM 3938 C C . GLU A 1 498 ? 10.627 -10.690 15.865 1.00 82.00 498 GLU A C 1
ATOM 3940 O O . GLU A 1 498 ? 9.969 -9.824 15.280 1.00 82.00 498 GLU A O 1
ATOM 3945 N N . GLY A 1 499 ? 10.045 -11.632 16.613 1.00 82.50 499 GLY A N 1
ATOM 3946 C CA . GLY A 1 499 ? 8.599 -11.732 16.800 1.00 82.50 499 GLY A CA 1
ATOM 3947 C C . GLY A 1 499 ? 7.871 -12.102 15.507 1.00 82.50 499 GLY A C 1
ATOM 3948 O O . GLY A 1 499 ? 7.001 -11.359 15.034 1.00 82.50 499 GLY A O 1
ATOM 3949 N N . ARG A 1 500 ? 8.248 -13.238 14.910 1.00 85.88 500 ARG A N 1
ATOM 3950 C CA . ARG A 1 500 ? 7.618 -13.762 13.685 1.00 85.88 500 ARG A CA 1
ATOM 3951 C C . ARG A 1 500 ? 6.179 -14.227 13.921 1.00 85.88 500 ARG A C 1
ATOM 3953 O O . ARG A 1 500 ? 5.763 -14.476 15.051 1.00 85.88 500 ARG A O 1
ATOM 3960 N N . ILE A 1 501 ? 5.400 -14.309 12.840 1.00 86.50 501 ILE A N 1
ATOM 3961 C CA . ILE A 1 501 ? 3.980 -14.687 12.887 1.00 86.50 501 ILE A CA 1
ATOM 3962 C C . ILE A 1 501 ? 3.804 -16.087 12.316 1.00 86.50 501 ILE A C 1
ATOM 3964 O O . ILE A 1 501 ? 4.315 -16.396 11.245 1.00 86.50 501 ILE A O 1
ATOM 3968 N N . TYR A 1 502 ? 3.023 -16.902 13.015 1.00 91.69 502 TYR A N 1
ATOM 3969 C CA . TYR A 1 502 ? 2.762 -18.295 12.679 1.00 91.69 502 TYR A CA 1
ATOM 3970 C C . TYR A 1 502 ? 1.327 -18.408 12.189 1.00 91.69 502 TYR A C 1
ATOM 3972 O O . TYR A 1 502 ? 0.399 -18.075 12.928 1.00 91.69 502 TYR A O 1
ATOM 3980 N N . ILE A 1 503 ? 1.150 -18.816 10.934 1.00 92.25 503 ILE A N 1
ATOM 3981 C CA . ILE A 1 503 ? -0.164 -18.882 10.289 1.00 92.25 503 ILE A CA 1
ATOM 3982 C C . ILE A 1 503 ? -0.342 -20.289 9.715 1.00 92.25 503 ILE A C 1
ATOM 3984 O O . ILE A 1 503 ? 0.548 -20.774 9.012 1.00 92.25 503 ILE A O 1
ATOM 3988 N N . PRO A 1 504 ? -1.460 -20.975 10.000 1.00 94.88 504 PRO A N 1
ATOM 3989 C CA . PRO A 1 504 ? -1.762 -22.229 9.330 1.00 94.88 504 PRO A CA 1
ATOM 3990 C C . PRO A 1 504 ? -1.998 -21.983 7.831 1.00 94.88 504 PRO A C 1
ATOM 3992 O O . PRO A 1 504 ? -2.460 -20.913 7.425 1.00 94.88 504 PRO A O 1
ATOM 3995 N N . ALA A 1 505 ? -1.679 -22.967 6.996 1.00 96.00 505 ALA A N 1
ATOM 3996 C CA . ALA A 1 505 ? -1.833 -22.880 5.552 1.00 96.00 505 ALA A CA 1
ATOM 3997 C C . ALA A 1 505 ? -2.331 -24.194 4.949 1.00 96.00 505 ALA A C 1
ATOM 3999 O O . ALA A 1 505 ? -1.861 -25.269 5.319 1.00 96.00 505 ALA A O 1
ATOM 4000 N N . ILE A 1 506 ? -3.250 -24.091 3.991 1.00 97.62 506 ILE A N 1
ATOM 4001 C CA . ILE A 1 506 ? -3.742 -25.218 3.194 1.00 97.62 506 ILE A CA 1
ATOM 4002 C C . ILE A 1 506 ? -3.168 -25.087 1.784 1.00 97.62 506 ILE A C 1
ATOM 4004 O O . ILE A 1 506 ? -3.306 -24.037 1.151 1.00 97.62 506 ILE A O 1
ATOM 4008 N N . TYR A 1 507 ? -2.524 -26.146 1.294 1.00 96.88 507 TYR A N 1
ATOM 4009 C CA . TYR A 1 507 ? -2.052 -26.221 -0.087 1.00 96.88 507 TYR A CA 1
ATOM 4010 C C . TYR A 1 507 ? -3.216 -26.653 -0.975 1.00 96.88 507 TYR A C 1
ATOM 4012 O O . TYR A 1 507 ? -3.625 -27.812 -0.965 1.00 96.88 507 TYR A O 1
ATOM 4020 N N . VAL A 1 508 ? -3.770 -25.713 -1.729 1.00 97.31 508 VAL A N 1
ATOM 4021 C CA . VAL A 1 508 ? -4.901 -25.975 -2.616 1.00 97.31 508 VAL A CA 1
ATOM 4022 C C . VAL A 1 508 ? -4.345 -26.396 -3.971 1.00 97.31 508 VAL A C 1
ATOM 4024 O O . VAL A 1 508 ? -3.852 -25.557 -4.726 1.00 97.31 508 VAL A O 1
ATOM 4027 N N . LEU A 1 509 ? -4.374 -27.697 -4.255 1.00 96.94 509 LEU A N 1
ATOM 4028 C CA . LEU A 1 509 ? -3.809 -28.285 -5.469 1.00 96.94 509 LEU A CA 1
ATOM 4029 C C . LEU A 1 509 ? -4.893 -28.333 -6.543 1.00 96.94 509 LEU A C 1
ATOM 4031 O O . LEU A 1 509 ? -5.721 -29.238 -6.573 1.00 96.94 509 LEU A O 1
ATOM 4035 N N . ASN A 1 510 ? -4.925 -27.305 -7.382 1.00 95.81 510 ASN A N 1
ATOM 4036 C CA . ASN A 1 510 ? -5.957 -27.111 -8.389 1.00 95.81 510 ASN A CA 1
ATOM 4037 C C . ASN A 1 510 ? -5.623 -27.820 -9.713 1.00 95.81 510 ASN A C 1
ATOM 4039 O O . ASN A 1 510 ? -4.459 -28.117 -9.986 1.00 95.81 510 ASN A O 1
ATOM 4043 N N . LYS A 1 511 ? -6.646 -27.979 -10.564 1.00 94.81 511 LYS A N 1
ATOM 4044 C CA . LYS A 1 511 ? -6.616 -28.628 -11.889 1.00 94.81 511 LYS A CA 1
ATOM 4045 C C . LYS A 1 511 ? -6.485 -30.151 -11.844 1.00 94.81 511 LYS A C 1
ATOM 4047 O O . LYS A 1 511 ? -5.851 -30.750 -12.708 1.00 94.81 511 LYS A O 1
ATOM 4052 N N . ILE A 1 512 ? -7.107 -30.793 -10.854 1.00 96.31 512 ILE A N 1
ATOM 4053 C CA . ILE A 1 512 ? -7.120 -32.264 -10.783 1.00 96.31 512 ILE A CA 1
ATOM 4054 C C . ILE A 1 512 ? -7.919 -32.929 -11.911 1.00 96.31 512 ILE A C 1
ATOM 4056 O O . ILE A 1 512 ? -7.795 -34.125 -12.123 1.00 96.31 512 ILE A O 1
ATOM 4060 N N . ASP A 1 513 ? -8.690 -32.158 -12.679 1.00 94.62 513 ASP A N 1
ATOM 4061 C CA . ASP A 1 513 ? -9.277 -32.594 -13.951 1.00 94.62 513 ASP A CA 1
ATOM 4062 C C . ASP A 1 513 ? -8.231 -33.025 -14.998 1.00 94.62 513 ASP A C 1
ATOM 4064 O O . ASP A 1 513 ? -8.591 -33.609 -16.017 1.00 94.62 513 ASP A O 1
ATOM 4068 N N . GLN A 1 514 ? -6.944 -32.764 -14.747 1.00 94.00 514 GLN A N 1
ATOM 4069 C CA . GLN A 1 514 ? -5.828 -33.091 -15.638 1.00 94.00 514 GLN A CA 1
ATOM 4070 C C . GLN A 1 514 ? -4.973 -34.267 -15.149 1.00 94.00 514 GLN A C 1
ATOM 4072 O O . GLN A 1 514 ? -3.961 -34.566 -15.780 1.00 94.00 514 GLN A O 1
ATOM 4077 N N . ILE A 1 515 ? -5.346 -34.912 -14.040 1.00 93.56 515 ILE A N 1
ATOM 4078 C CA . ILE A 1 515 ? -4.633 -36.072 -13.488 1.00 93.56 515 ILE A CA 1
ATOM 4079 C C . ILE A 1 515 ? -5.562 -37.286 -13.400 1.00 93.56 515 ILE A C 1
ATOM 4081 O O . ILE A 1 515 ? -6.786 -37.162 -13.403 1.00 93.56 515 ILE A O 1
ATOM 4085 N N . SER A 1 516 ? -4.965 -38.469 -13.329 1.00 95.31 516 SER A N 1
ATOM 4086 C CA . SER A 1 516 ? -5.669 -39.736 -13.123 1.00 95.31 516 SER A CA 1
ATOM 4087 C C . SER A 1 516 ? -6.150 -39.912 -11.676 1.00 95.31 516 SER A C 1
ATOM 4089 O O . SER A 1 516 ? -5.713 -39.211 -10.758 1.00 95.31 516 SER A O 1
ATOM 4091 N N . ILE A 1 517 ? -7.044 -40.880 -11.453 1.00 93.19 517 ILE A N 1
ATOM 4092 C CA . ILE A 1 517 ? -7.550 -41.218 -10.111 1.00 93.19 517 ILE A CA 1
ATOM 4093 C C . ILE A 1 517 ? -6.411 -41.771 -9.239 1.00 93.19 517 ILE A C 1
ATOM 4095 O O . ILE A 1 517 ? -6.300 -41.434 -8.063 1.00 93.19 517 ILE A O 1
ATOM 4099 N N . GLU A 1 518 ? -5.508 -42.552 -9.828 1.00 93.69 518 GLU A N 1
ATOM 4100 C CA . GLU A 1 518 ? -4.342 -43.112 -9.148 1.00 93.69 518 GLU A CA 1
ATOM 4101 C C . GLU A 1 518 ? -3.366 -42.016 -8.693 1.00 93.69 518 GLU A C 1
ATOM 4103 O O . GLU A 1 518 ? -2.796 -42.089 -7.602 1.00 93.69 518 GLU A O 1
ATOM 4108 N N . GLU A 1 519 ? -3.178 -40.973 -9.507 1.00 92.12 519 GLU A N 1
ATOM 4109 C CA . GLU A 1 519 ? -2.385 -39.800 -9.129 1.00 92.12 519 GLU A CA 1
ATOM 4110 C C . GLU A 1 519 ? -3.076 -38.980 -8.035 1.00 92.12 519 GLU A C 1
ATOM 4112 O O . GLU A 1 519 ? -2.409 -38.503 -7.112 1.00 92.12 519 GLU A O 1
ATOM 4117 N N . LEU A 1 520 ? -4.405 -38.855 -8.087 1.00 93.12 520 LEU A N 1
ATOM 4118 C CA . LEU A 1 520 ? -5.192 -38.176 -7.059 1.00 93.12 520 LEU A CA 1
ATOM 4119 C C . LEU A 1 520 ? -5.008 -38.834 -5.678 1.00 93.12 520 LEU A C 1
ATOM 4121 O O . LEU A 1 520 ? -4.768 -38.127 -4.696 1.00 93.12 520 LEU A O 1
ATOM 4125 N N . ASP A 1 521 ? -5.003 -40.167 -5.598 1.00 91.94 521 ASP A N 1
ATOM 4126 C CA . ASP A 1 521 ? -4.747 -40.909 -4.351 1.00 91.94 521 ASP A CA 1
ATOM 4127 C C . ASP A 1 521 ? -3.362 -40.616 -3.749 1.00 91.94 521 ASP A C 1
ATOM 4129 O O . ASP A 1 521 ? -3.177 -40.620 -2.526 1.00 91.94 521 ASP A O 1
ATOM 4133 N N . LEU A 1 522 ? -2.359 -40.344 -4.588 1.00 90.81 522 LEU A N 1
ATOM 4134 C CA . LEU A 1 522 ? -1.034 -39.930 -4.121 1.00 90.81 522 LEU A CA 1
ATOM 4135 C C . LEU A 1 522 ? -1.052 -38.505 -3.569 1.00 90.81 522 LEU A C 1
ATOM 4137 O O . LEU A 1 522 ? -0.393 -38.232 -2.564 1.00 90.81 522 LEU A O 1
ATOM 4141 N N . VAL A 1 523 ? -1.826 -37.612 -4.186 1.00 91.00 523 VAL A N 1
ATOM 4142 C CA . VAL A 1 523 ? -1.969 -36.223 -3.741 1.00 91.00 523 VAL A CA 1
ATOM 4143 C C . VAL A 1 523 ? -2.572 -36.142 -2.335 1.00 91.00 523 VAL A C 1
ATOM 4145 O O . VAL A 1 523 ? -2.101 -35.350 -1.517 1.00 91.00 523 VAL A O 1
ATOM 4148 N N . TYR A 1 524 ? -3.529 -37.012 -2.001 1.00 91.69 524 TYR A N 1
ATOM 4149 C CA . TYR A 1 524 ? -4.119 -37.092 -0.657 1.00 91.69 524 TYR A CA 1
ATOM 4150 C C . TYR A 1 524 ? -3.121 -37.447 0.455 1.00 91.69 524 TYR A C 1
ATOM 4152 O O . TYR A 1 524 ? -3.353 -37.133 1.623 1.00 91.69 524 TYR A O 1
ATOM 4160 N N . LYS A 1 525 ? -1.978 -38.057 0.116 1.00 93.19 525 LYS A N 1
ATOM 4161 C CA . LYS A 1 525 ? -0.914 -38.363 1.088 1.00 93.19 525 LYS A CA 1
ATOM 4162 C C . LYS A 1 525 ? -0.110 -37.125 1.487 1.00 93.19 525 LYS A C 1
ATOM 4164 O O . LYS A 1 525 ? 0.660 -37.187 2.444 1.00 93.19 525 LYS A O 1
ATOM 4169 N N . ILE A 1 526 ? -0.256 -36.010 0.766 1.00 92.38 526 ILE A N 1
ATOM 4170 C CA . ILE A 1 526 ? 0.476 -34.772 1.034 1.00 92.38 526 ILE A CA 1
ATOM 4171 C C . ILE A 1 526 ? -0.164 -34.050 2.234 1.00 92.38 526 ILE A C 1
ATOM 4173 O O . ILE A 1 526 ? -1.335 -33.661 2.179 1.00 92.38 526 ILE A O 1
ATOM 4177 N N . PRO A 1 527 ? 0.591 -33.794 3.318 1.00 93.50 527 PRO A N 1
ATOM 4178 C CA . PRO A 1 527 ? 0.072 -33.069 4.471 1.00 93.50 527 PRO A CA 1
ATOM 4179 C C . PRO A 1 527 ? -0.416 -31.669 4.100 1.00 93.50 527 PRO A C 1
ATOM 4181 O O . PRO A 1 527 ? 0.188 -30.978 3.278 1.00 93.50 527 PRO A O 1
ATOM 4184 N N . HIS A 1 528 ? -1.489 -31.228 4.756 1.00 95.56 528 HIS A N 1
ATOM 4185 C CA . HIS A 1 528 ? -2.106 -29.911 4.552 1.00 95.56 528 HIS A CA 1
ATOM 4186 C C . HIS A 1 528 ? -2.628 -29.647 3.124 1.00 95.56 528 HIS A C 1
ATOM 4188 O O . HIS A 1 528 ? -3.049 -28.526 2.847 1.00 95.56 528 HIS A O 1
ATOM 4194 N N . ALA A 1 529 ? -2.623 -30.633 2.221 1.00 95.69 529 ALA A N 1
ATOM 4195 C CA . ALA A 1 529 ? -3.088 -30.454 0.849 1.00 95.69 529 ALA A CA 1
ATOM 4196 C C . ALA A 1 529 ? -4.582 -30.759 0.696 1.00 95.69 529 ALA A C 1
ATOM 4198 O O . ALA A 1 529 ? -5.110 -31.613 1.409 1.00 95.69 529 ALA A O 1
ATOM 4199 N N . VAL A 1 530 ? -5.250 -30.063 -0.222 1.00 97.75 530 VAL A N 1
ATOM 4200 C CA . VAL A 1 530 ? -6.591 -30.415 -0.711 1.00 97.75 530 VAL A CA 1
ATOM 4201 C C . VAL A 1 530 ? -6.564 -30.366 -2.239 1.00 97.75 530 VAL A C 1
ATOM 4203 O O . VAL A 1 530 ? -6.348 -29.279 -2.792 1.00 97.75 530 VAL A O 1
ATOM 4206 N N . PRO A 1 531 ? -6.732 -31.508 -2.927 1.00 97.44 531 PRO A N 1
ATOM 4207 C CA . PRO A 1 531 ? -6.890 -31.537 -4.374 1.00 97.44 531 PRO A CA 1
ATOM 4208 C C . PRO A 1 531 ? -8.264 -30.996 -4.769 1.00 97.44 531 PRO A C 1
ATOM 4210 O O . PRO A 1 531 ? -9.266 -31.451 -4.231 1.00 97.44 531 PRO A O 1
ATOM 4213 N N . ILE A 1 532 ? -8.329 -30.059 -5.717 1.00 97.75 532 ILE A N 1
ATOM 4214 C CA . ILE A 1 532 ? -9.594 -29.503 -6.220 1.00 97.75 532 ILE A CA 1
ATOM 4215 C C . ILE A 1 532 ? -9.590 -29.346 -7.744 1.00 97.75 532 ILE A C 1
ATOM 4217 O O . ILE A 1 532 ? -8.542 -29.220 -8.383 1.00 97.75 532 ILE A O 1
ATOM 4221 N N . SER A 1 533 ? -10.780 -29.232 -8.331 1.00 96.44 533 SER A N 1
ATOM 4222 C CA . SER A 1 533 ? -10.942 -28.595 -9.641 1.00 96.44 533 SER A CA 1
ATOM 4223 C C . SER A 1 533 ? -11.816 -27.363 -9.481 1.00 96.44 533 SER A C 1
ATOM 4225 O O . SER A 1 533 ? -13.028 -27.462 -9.325 1.00 96.44 533 SER A O 1
ATOM 4227 N N . ALA A 1 534 ? -11.219 -26.172 -9.539 1.00 92.94 534 ALA A N 1
ATOM 4228 C CA . ALA A 1 534 ? -11.972 -24.923 -9.476 1.00 92.94 534 ALA A CA 1
ATOM 4229 C C . ALA A 1 534 ? -12.958 -24.792 -10.649 1.00 92.94 534 ALA A C 1
ATOM 4231 O O . ALA A 1 534 ? -14.030 -24.212 -10.496 1.00 92.94 534 ALA A O 1
ATOM 4232 N N . HIS A 1 535 ? -12.627 -25.348 -11.818 1.00 90.69 535 HIS A N 1
ATOM 4233 C CA . HIS A 1 535 ? -13.514 -25.316 -12.977 1.00 90.69 535 HIS A CA 1
ATOM 4234 C C . HIS A 1 535 ? -14.757 -26.192 -12.770 1.00 90.69 535 HIS A C 1
ATOM 4236 O O . HIS A 1 535 ? -15.864 -25.737 -13.055 1.00 90.69 535 HIS A O 1
ATOM 4242 N N . HIS A 1 536 ? -14.591 -27.387 -12.198 1.00 93.44 536 HIS A N 1
ATOM 4243 C CA . HIS A 1 536 ? -15.678 -28.349 -11.991 1.00 93.44 536 HIS A CA 1
ATOM 4244 C C . HIS A 1 536 ? -16.283 -28.356 -10.576 1.00 93.44 536 HIS A C 1
ATOM 4246 O O . HIS A 1 536 ? -17.223 -29.104 -10.337 1.00 93.44 536 HIS A O 1
ATOM 4252 N N . GLU A 1 537 ? -15.775 -27.529 -9.657 1.00 94.50 537 GLU A N 1
ATOM 4253 C CA . GLU A 1 537 ? -16.189 -27.464 -8.237 1.00 94.50 537 GLU A CA 1
ATOM 4254 C C . GLU A 1 537 ? -15.952 -28.754 -7.444 1.00 94.50 537 GLU A C 1
ATOM 4256 O O . GLU A 1 537 ? -16.557 -28.982 -6.399 1.00 94.50 537 GLU A O 1
ATOM 4261 N N . TRP A 1 538 ? -15.028 -29.593 -7.907 1.00 96.81 538 TRP A N 1
ATOM 4262 C CA . TRP A 1 538 ? -14.672 -30.815 -7.193 1.00 96.81 538 TRP A CA 1
ATOM 4263 C C . TRP A 1 538 ? -13.937 -30.493 -5.891 1.00 96.81 538 TRP A C 1
ATOM 4265 O O . TRP A 1 538 ? -13.028 -29.654 -5.884 1.00 96.81 538 TRP A O 1
ATOM 4275 N N . ASN A 1 539 ? -14.320 -31.198 -4.822 1.00 96.75 539 ASN A N 1
ATOM 4276 C CA . ASN A 1 539 ? -13.738 -31.153 -3.475 1.00 96.75 539 ASN A CA 1
ATOM 4277 C C . ASN A 1 539 ? -13.798 -29.780 -2.778 1.00 96.75 539 ASN A C 1
ATOM 4279 O O . ASN A 1 539 ? -12.983 -29.462 -1.907 1.00 96.75 539 ASN A O 1
ATOM 4283 N N . PHE A 1 540 ? -14.755 -28.928 -3.154 1.00 95.94 540 PHE A N 1
ATOM 4284 C CA . PHE A 1 540 ? -14.975 -27.654 -2.460 1.00 95.94 540 PHE A CA 1
ATOM 4285 C C . PHE A 1 540 ? -15.497 -27.860 -1.036 1.00 95.94 540 PHE A C 1
ATOM 4287 O O . PHE A 1 540 ? -15.115 -27.128 -0.128 1.00 95.94 540 PHE A O 1
ATOM 4294 N N . ASP A 1 541 ? -16.339 -28.866 -0.839 1.00 95.56 541 ASP A N 1
ATOM 4295 C CA . ASP A 1 541 ? -16.801 -29.342 0.461 1.00 95.56 541 ASP A CA 1
ATOM 4296 C C . ASP A 1 541 ? -15.633 -29.761 1.364 1.00 95.56 541 ASP A C 1
ATOM 4298 O O . ASP A 1 541 ? -15.524 -29.272 2.489 1.00 95.56 541 ASP A O 1
ATOM 4302 N N . GLU A 1 542 ? -14.703 -30.571 0.853 1.00 96.62 542 GLU A N 1
ATOM 4303 C CA . GLU A 1 542 ? -13.506 -30.976 1.594 1.00 96.62 542 GLU A CA 1
ATOM 4304 C C . GLU A 1 542 ? -12.623 -29.769 1.951 1.00 96.62 542 GLU A C 1
ATOM 4306 O O . GLU A 1 542 ? -12.164 -29.633 3.090 1.00 96.62 542 GLU A O 1
ATOM 4311 N N . LEU A 1 543 ? -12.422 -28.849 0.999 1.00 97.19 543 LEU A N 1
ATOM 4312 C CA . LEU A 1 543 ? -11.665 -27.620 1.230 1.00 97.19 543 LEU A CA 1
ATOM 4313 C C . LEU A 1 543 ? -12.282 -26.783 2.361 1.00 97.19 543 LEU A C 1
ATOM 4315 O O . LEU A 1 543 ? -11.557 -26.280 3.221 1.00 97.19 543 LEU A O 1
ATOM 4319 N N . LEU A 1 544 ? -13.609 -26.641 2.373 1.00 95.81 544 LEU A N 1
ATOM 4320 C CA . LEU A 1 544 ? -14.348 -25.887 3.387 1.00 95.81 544 LEU A CA 1
ATOM 4321 C C . LEU A 1 544 ? -14.353 -26.576 4.760 1.00 95.81 544 LEU A C 1
ATOM 4323 O O . LEU A 1 544 ? -14.259 -25.896 5.785 1.00 95.81 544 LEU A O 1
ATOM 4327 N N . GLU A 1 545 ? -14.407 -27.905 4.811 1.00 95.56 545 GLU A N 1
ATOM 4328 C CA . GLU A 1 545 ? -14.270 -28.652 6.065 1.00 95.56 545 GLU A CA 1
ATOM 4329 C C . GLU A 1 545 ? -12.863 -28.514 6.655 1.00 95.56 545 GLU A C 1
ATOM 4331 O O . GLU A 1 545 ? -12.708 -28.157 7.826 1.00 95.56 545 GLU A O 1
ATOM 4336 N N . LYS A 1 546 ? -11.819 -28.679 5.838 1.00 96.31 546 LYS A N 1
ATOM 4337 C CA . LYS A 1 546 ? -10.428 -28.531 6.294 1.00 96.31 546 LYS A CA 1
ATOM 4338 C C . LYS A 1 546 ? -10.114 -27.104 6.740 1.00 96.31 546 LYS A C 1
ATOM 4340 O O . LYS A 1 546 ? -9.406 -26.878 7.719 1.00 96.31 546 LYS A O 1
ATOM 4345 N N . MET A 1 547 ? -10.683 -26.116 6.056 1.00 96.25 547 MET A N 1
ATOM 4346 C CA . MET A 1 547 ? -10.654 -24.717 6.480 1.00 96.25 547 MET A CA 1
ATOM 4347 C C . MET A 1 547 ? -11.250 -24.525 7.870 1.00 96.25 547 MET A C 1
ATOM 4349 O O . MET A 1 547 ? -10.657 -23.840 8.703 1.00 96.25 547 MET A O 1
ATOM 4353 N N . TRP A 1 548 ? -12.425 -25.107 8.115 1.00 94.50 548 TRP A N 1
ATOM 4354 C CA . TRP A 1 548 ? -13.108 -25.020 9.400 1.00 94.50 548 TRP A CA 1
ATOM 4355 C C . TRP A 1 548 ? -12.263 -25.619 10.528 1.00 94.50 548 TRP A C 1
ATOM 4357 O O . TRP A 1 548 ? -12.094 -24.979 11.568 1.00 94.50 548 TRP A O 1
ATOM 4367 N N . GLU A 1 549 ? -11.664 -26.788 10.285 1.00 93.50 549 GLU A N 1
ATOM 4368 C CA . GLU A 1 549 ? -10.725 -27.440 11.203 1.00 93.50 549 GLU A CA 1
ATOM 4369 C C . GLU A 1 549 ? -9.544 -26.515 11.551 1.00 93.50 549 GLU A C 1
ATOM 4371 O O . GLU A 1 549 ? -9.230 -26.306 12.724 1.00 93.50 549 GLU A O 1
ATOM 4376 N N . TYR A 1 550 ? -8.926 -25.888 10.544 1.00 94.56 550 TYR A N 1
ATOM 4377 C CA . TYR A 1 550 ? -7.722 -25.067 10.727 1.00 94.56 550 TYR A CA 1
ATOM 4378 C C . TYR A 1 550 ? -8.016 -23.741 11.426 1.00 94.56 550 TYR A C 1
ATOM 4380 O O . TYR A 1 550 ? -7.186 -23.239 12.187 1.00 94.56 550 TYR A O 1
ATOM 4388 N N . LEU A 1 551 ? -9.193 -23.162 11.181 1.00 92.31 551 LEU A N 1
ATOM 4389 C CA . LEU A 1 551 ? -9.618 -21.934 11.847 1.00 92.31 551 LEU A CA 1
ATOM 4390 C C . LEU A 1 551 ? -9.936 -22.149 13.333 1.00 92.31 551 LEU A C 1
ATOM 4392 O O . LEU A 1 551 ? -9.917 -21.170 14.084 1.00 92.31 551 LEU A O 1
ATOM 4396 N N . ASN A 1 552 ? -10.200 -23.397 13.745 1.00 91.62 552 ASN A N 1
ATOM 4397 C CA . ASN A 1 552 ? -10.474 -23.797 15.124 1.00 91.62 552 ASN A CA 1
ATOM 4398 C C . ASN A 1 552 ? -11.502 -22.863 15.795 1.00 91.62 552 ASN A C 1
ATOM 4400 O O . ASN A 1 552 ? -11.240 -22.192 16.802 1.00 91.62 552 ASN A O 1
ATOM 4404 N N . LEU A 1 553 ? -12.655 -22.742 15.136 1.00 91.62 553 LEU A N 1
ATOM 4405 C CA . LEU A 1 553 ? -13.775 -21.916 15.569 1.00 91.62 553 LEU A CA 1
ATOM 4406 C C . LEU A 1 553 ? -14.758 -22.746 16.387 1.00 91.62 553 LEU A C 1
ATOM 4408 O O . LEU A 1 553 ? -14.922 -23.938 16.148 1.00 91.62 553 LEU A O 1
ATOM 4412 N N . ILE A 1 554 ? -15.445 -22.083 17.312 1.00 92.75 554 ILE A N 1
ATOM 4413 C CA . ILE A 1 554 ? -16.523 -22.681 18.097 1.00 92.75 554 ILE A CA 1
ATOM 4414 C C . ILE A 1 554 ? -17.814 -21.887 17.907 1.00 92.75 554 ILE A C 1
ATOM 4416 O O . ILE A 1 554 ? -17.790 -20.661 17.791 1.00 92.75 554 ILE A O 1
ATOM 4420 N N . ARG A 1 555 ? -18.945 -22.577 17.874 1.00 94.81 555 ARG A N 1
ATOM 4421 C CA . ARG A 1 555 ? -20.299 -22.051 17.704 1.00 94.81 555 ARG A CA 1
ATOM 4422 C C . ARG A 1 555 ? -21.006 -22.088 19.046 1.00 94.81 555 ARG A C 1
ATOM 4424 O O . ARG A 1 555 ? -21.096 -23.142 19.656 1.00 94.81 555 ARG A O 1
ATOM 4431 N N . ILE A 1 556 ? -21.537 -20.954 19.481 1.00 96.31 556 ILE A N 1
ATOM 4432 C CA . ILE A 1 556 ? -22.290 -20.847 20.728 1.00 96.31 556 ILE A CA 1
ATOM 4433 C C . ILE A 1 556 ? -23.726 -20.450 20.411 1.00 96.31 556 ILE A C 1
ATOM 4435 O O . ILE A 1 556 ? -23.973 -19.411 19.795 1.00 96.31 556 ILE A O 1
ATOM 4439 N N . TYR A 1 557 ? -24.684 -21.253 20.855 1.00 96.50 557 TYR A N 1
ATOM 4440 C CA . TYR A 1 557 ? -26.102 -21.024 20.606 1.00 96.50 557 TYR A CA 1
ATOM 4441 C C . TYR A 1 557 ? -26.725 -20.199 21.728 1.00 96.50 557 TYR A C 1
ATOM 4443 O O . TYR A 1 557 ? -26.576 -20.494 22.916 1.00 96.50 557 TYR A O 1
ATOM 4451 N N . THR A 1 558 ? -27.435 -19.132 21.368 1.00 95.25 558 THR A N 1
ATOM 4452 C CA . THR A 1 558 ? -28.076 -18.269 22.367 1.00 95.25 558 THR A CA 1
ATOM 4453 C C . THR A 1 558 ? -29.416 -18.857 22.795 1.00 95.25 558 THR A C 1
ATOM 4455 O O . THR A 1 558 ? -30.182 -19.367 21.979 1.00 95.25 558 THR A O 1
ATOM 4458 N N . LYS A 1 559 ? -29.722 -18.772 24.093 1.00 95.50 559 LYS A N 1
ATOM 4459 C CA . LYS A 1 559 ? -31.010 -19.204 24.641 1.00 95.50 559 LYS A CA 1
ATOM 4460 C C . LYS A 1 559 ? -31.622 -18.112 25.520 1.00 95.50 559 LYS A C 1
ATOM 4462 O O . LYS A 1 559 ? -31.138 -17.886 26.631 1.00 95.50 559 LYS A O 1
ATOM 4467 N N . PRO A 1 560 ? -32.693 -17.433 25.080 1.00 93.50 560 PRO A N 1
ATOM 4468 C CA . PRO A 1 560 ? -33.427 -16.499 25.928 1.00 93.50 560 PRO A CA 1
ATOM 4469 C C . PRO A 1 560 ? -34.188 -17.207 27.061 1.00 93.50 560 PRO A C 1
ATOM 4471 O O . PRO A 1 560 ? -34.584 -18.374 26.963 1.00 93.50 560 PRO A O 1
ATOM 4474 N N . LYS A 1 561 ? -34.431 -16.486 28.164 1.00 92.31 561 LYS A N 1
ATOM 4475 C CA . LYS A 1 561 ? -35.205 -17.021 29.294 1.00 92.31 561 LYS A CA 1
ATOM 4476 C C . LYS A 1 561 ? -36.636 -17.330 28.842 1.00 92.31 561 LYS A C 1
ATOM 4478 O O . LYS A 1 561 ? -37.314 -16.459 28.310 1.00 92.31 561 LYS A O 1
ATOM 4483 N N . GLY A 1 562 ? -37.091 -18.555 29.102 1.00 91.12 562 GLY A N 1
ATOM 4484 C CA . GLY A 1 562 ? -38.436 -19.014 28.737 1.00 91.12 562 GLY A CA 1
ATOM 4485 C C . GLY A 1 562 ? -38.614 -19.383 27.261 1.00 91.12 562 GLY A C 1
ATOM 4486 O O . GLY A 1 562 ? -39.718 -19.741 26.875 1.00 91.12 562 GLY A O 1
ATOM 4487 N N . GLN A 1 563 ? -37.551 -19.330 26.451 1.00 94.06 563 GLN A N 1
ATOM 4488 C CA . GLN A 1 563 ? -37.578 -19.706 25.036 1.00 94.06 563 GLN A CA 1
ATOM 4489 C C . GLN A 1 563 ? -36.631 -20.880 24.757 1.00 94.06 563 GLN A C 1
ATOM 4491 O O . GLN A 1 563 ? -35.747 -21.197 25.570 1.00 94.06 563 GLN A O 1
ATOM 4496 N N . LEU A 1 564 ? -36.841 -21.535 23.614 1.00 93.00 564 LEU A N 1
ATOM 4497 C CA . LEU A 1 564 ? -35.926 -22.542 23.081 1.00 93.00 564 LEU A CA 1
ATOM 4498 C C . LEU A 1 564 ? -34.636 -21.877 22.561 1.00 93.00 564 LEU A C 1
ATOM 4500 O O . LEU A 1 564 ? -34.652 -20.680 22.265 1.00 93.00 564 LEU A O 1
ATOM 4504 N N . PRO A 1 565 ? -33.512 -22.613 22.493 1.00 93.62 565 PRO A N 1
ATOM 4505 C CA . PRO A 1 565 ? -32.286 -22.108 21.881 1.00 93.62 565 PRO A CA 1
ATOM 4506 C C . PRO A 1 565 ? -32.484 -21.792 20.396 1.00 93.62 565 PRO A C 1
ATOM 4508 O O . PRO A 1 565 ? -33.191 -22.518 19.697 1.00 93.62 565 PRO A O 1
ATOM 4511 N N . ASP A 1 566 ? -31.824 -20.741 19.914 1.00 89.88 566 ASP A N 1
ATOM 4512 C CA . ASP A 1 566 ? -31.742 -20.455 18.483 1.00 89.88 566 ASP A CA 1
ATOM 4513 C C . ASP A 1 566 ? -30.527 -21.166 17.875 1.00 89.88 566 ASP A C 1
ATOM 4515 O O . ASP A 1 566 ? -29.384 -20.758 18.092 1.00 89.88 566 ASP A O 1
ATOM 4519 N N . TYR A 1 567 ? -30.789 -22.232 17.113 1.00 90.69 567 TYR A N 1
ATOM 4520 C CA . TYR A 1 567 ? -29.768 -23.005 16.399 1.00 90.69 567 TYR A CA 1
ATOM 4521 C C . TYR A 1 567 ? -29.442 -22.460 15.000 1.00 90.69 567 TYR A C 1
ATOM 4523 O O . TYR A 1 567 ? -28.498 -22.928 14.365 1.00 90.69 567 TYR A O 1
ATOM 4531 N N . SER A 1 568 ? -30.201 -21.477 14.507 1.00 87.19 568 SER A N 1
ATOM 4532 C CA . SER A 1 568 ? -30.037 -20.934 13.153 1.00 87.19 568 SER A CA 1
ATOM 4533 C C . SER A 1 568 ? -28.928 -19.883 13.056 1.00 87.19 568 SER A C 1
ATOM 4535 O O . SER A 1 568 ? -28.291 -19.747 12.011 1.00 87.19 568 SER A O 1
ATOM 4537 N N . ALA A 1 569 ? -28.661 -19.172 14.154 1.00 86.62 569 ALA A N 1
ATOM 4538 C CA . ALA A 1 569 ? -27.707 -18.068 14.208 1.00 86.62 569 ALA A CA 1
ATOM 4539 C C . ALA A 1 569 ? -26.725 -18.219 15.389 1.00 86.62 569 ALA A C 1
ATOM 4541 O O . ALA A 1 569 ? -26.833 -17.496 16.386 1.00 86.62 569 ALA A O 1
ATOM 4542 N N . PRO A 1 570 ? -25.750 -19.148 15.311 1.00 93.25 570 PRO A N 1
ATOM 4543 C CA . PRO A 1 570 ? -24.737 -19.279 16.349 1.00 93.25 570 PRO A CA 1
ATOM 4544 C C . PRO A 1 570 ? -23.845 -18.038 16.427 1.00 93.25 570 PRO A C 1
ATOM 4546 O O . PRO A 1 570 ? -23.466 -17.433 15.422 1.00 93.25 570 PRO A O 1
ATOM 4549 N N . VAL A 1 571 ? -23.419 -17.711 17.641 1.00 92.25 571 VAL A N 1
ATOM 4550 C CA . VAL A 1 571 ? -22.331 -16.767 17.884 1.00 92.25 571 VAL A CA 1
ATOM 4551 C C . VAL A 1 571 ? -21.020 -17.528 17.758 1.00 92.25 571 VAL A C 1
ATOM 4553 O O . VAL A 1 571 ? -20.722 -18.401 18.569 1.00 92.25 571 VAL A O 1
ATOM 4556 N N . VAL A 1 572 ? -20.230 -17.200 16.739 1.00 92.62 572 VAL A N 1
ATOM 4557 C CA . VAL A 1 572 ? -18.977 -17.908 16.462 1.00 92.62 572 VAL A CA 1
ATOM 4558 C C . VAL A 1 572 ? -17.790 -17.194 17.111 1.00 92.62 572 VAL A C 1
ATOM 4560 O O . VAL A 1 572 ? -17.609 -15.985 16.948 1.00 92.62 572 VAL A O 1
ATOM 4563 N N . LEU A 1 573 ? -16.973 -17.945 17.845 1.00 90.38 573 LEU A N 1
ATOM 4564 C CA . LEU A 1 573 ? -15.788 -17.475 18.561 1.00 90.38 573 LEU A CA 1
ATOM 4565 C C . LEU A 1 573 ? -14.542 -18.237 18.099 1.00 90.38 573 LEU A C 1
ATOM 4567 O O . LEU A 1 573 ? -14.630 -19.304 17.497 1.00 90.38 573 LEU A O 1
ATOM 4571 N N . ARG A 1 574 ? -13.361 -17.684 18.388 1.00 86.81 574 ARG A N 1
ATOM 4572 C CA . ARG A 1 574 ? -12.086 -18.391 18.190 1.00 86.81 574 ARG A CA 1
ATOM 4573 C C . ARG A 1 574 ? -11.804 -19.243 19.421 1.00 86.81 574 ARG A C 1
ATOM 4575 O O . ARG A 1 574 ? -12.008 -18.755 20.526 1.00 86.81 574 ARG A O 1
ATOM 4582 N N . SER A 1 575 ? -11.267 -20.449 19.255 1.00 83.00 575 SER A N 1
ATOM 4583 C CA . SER A 1 575 ? -10.932 -21.338 20.383 1.00 83.00 575 SER A CA 1
ATOM 4584 C C . SER A 1 575 ? -9.937 -20.743 21.388 1.00 83.00 575 SER A C 1
ATOM 4586 O O . SER A 1 575 ? -9.899 -21.170 22.534 1.00 83.00 575 SER A O 1
ATOM 4588 N N . SER A 1 576 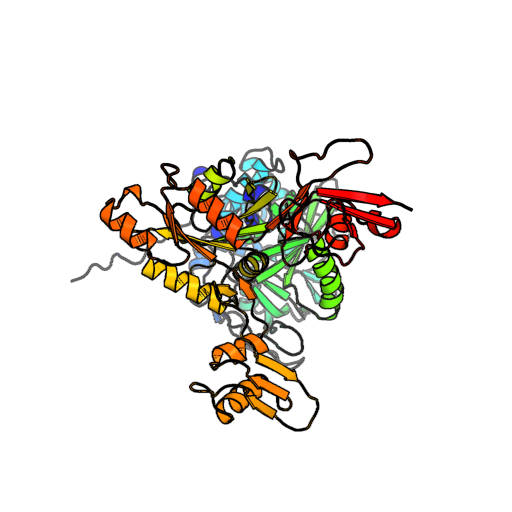? -9.138 -19.750 20.988 1.00 82.88 576 SER A N 1
ATOM 4589 C CA . SER A 1 576 ? -8.231 -19.019 21.881 1.00 82.88 576 SER A CA 1
ATOM 4590 C C . SER A 1 576 ? -8.891 -17.864 22.648 1.00 82.88 576 SER A C 1
ATOM 4592 O O . SER A 1 576 ? -8.273 -17.314 23.554 1.00 82.88 576 SER A O 1
ATOM 4594 N N . LEU A 1 577 ? -10.116 -17.474 22.276 1.00 86.69 577 LEU A N 1
ATOM 4595 C CA . LEU A 1 577 ? -10.898 -16.365 22.843 1.00 86.69 577 LEU A CA 1
ATOM 4596 C C . LEU A 1 577 ? -12.370 -16.791 22.948 1.00 86.69 577 LEU A C 1
ATOM 4598 O O . LEU A 1 577 ? -13.230 -16.321 22.196 1.00 86.69 577 LEU A O 1
ATOM 4602 N N . CYS A 1 578 ? -12.624 -17.754 23.829 1.00 93.38 578 CYS A N 1
ATOM 4603 C CA . CYS A 1 578 ? -13.873 -18.507 23.926 1.00 93.38 578 CYS A CA 1
ATOM 4604 C C . CYS A 1 578 ? -14.476 -18.519 25.338 1.00 93.38 578 CYS A C 1
ATOM 4606 O O . CYS A 1 578 ? -15.234 -19.421 25.688 1.00 93.38 578 CYS A O 1
ATOM 4608 N N . THR A 1 579 ? -14.149 -17.541 26.179 1.00 96.94 579 THR A N 1
ATOM 4609 C CA . THR A 1 579 ? -14.769 -17.440 27.505 1.00 96.94 579 THR A CA 1
ATOM 4610 C C . THR A 1 579 ? -16.204 -16.903 27.427 1.00 96.94 579 THR A C 1
ATOM 4612 O O . THR A 1 579 ? -16.619 -16.314 26.424 1.00 96.94 579 THR A O 1
ATOM 4615 N N . VAL A 1 580 ? -16.979 -17.042 28.507 1.00 96.56 580 VAL A N 1
ATOM 4616 C CA . VAL A 1 580 ? -18.293 -16.380 28.637 1.00 96.56 580 VAL A CA 1
ATOM 4617 C C . VAL A 1 580 ? -18.162 -14.858 28.514 1.00 96.56 580 VAL A C 1
ATOM 4619 O O . VAL A 1 580 ? -19.061 -14.203 27.983 1.00 96.56 580 VAL A O 1
ATOM 4622 N N . GLU A 1 581 ? -17.048 -14.278 28.961 1.00 96.00 581 GLU A N 1
ATOM 4623 C CA . GLU A 1 581 ? -16.743 -12.865 28.740 1.00 96.00 581 GLU A CA 1
ATOM 4624 C C . GLU A 1 581 ? -16.573 -12.531 27.254 1.00 96.00 581 GLU A C 1
ATOM 4626 O O . GLU A 1 581 ? -17.188 -11.576 26.770 1.00 96.00 581 GLU A O 1
ATOM 4631 N N . ASP A 1 582 ? -15.804 -13.333 26.515 1.00 93.94 582 ASP A N 1
ATOM 4632 C CA . ASP A 1 582 ? -15.620 -13.170 25.068 1.00 93.94 582 ASP A CA 1
ATOM 4633 C C . ASP A 1 582 ? -16.952 -13.291 24.321 1.00 93.94 582 ASP A C 1
ATOM 4635 O O . ASP A 1 582 ? -17.261 -12.465 23.459 1.00 93.94 582 ASP A O 1
ATOM 4639 N N . PHE A 1 583 ? -17.785 -14.259 24.712 1.00 94.81 583 PHE A N 1
ATOM 4640 C CA . PHE A 1 583 ? -19.147 -14.427 24.207 1.00 94.81 583 PHE A CA 1
ATOM 4641 C C . PHE A 1 583 ? -20.036 -13.206 24.490 1.00 94.81 583 PHE A C 1
ATOM 4643 O O . PHE A 1 583 ? -20.759 -12.726 23.619 1.00 94.81 583 PHE A O 1
ATOM 4650 N N . CYS A 1 584 ? -19.976 -12.642 25.697 1.00 93.88 584 CYS A N 1
ATOM 4651 C CA . CYS A 1 584 ? -20.722 -11.423 26.010 1.00 93.88 584 CYS A CA 1
ATOM 4652 C C . CYS A 1 584 ? -20.238 -10.237 25.163 1.00 93.88 584 CYS A C 1
ATOM 4654 O O . CYS A 1 584 ? -21.052 -9.454 24.667 1.00 93.88 584 CYS A O 1
ATOM 4656 N N . ASN A 1 585 ? -18.921 -10.104 24.994 1.00 91.56 585 ASN A N 1
ATOM 4657 C CA . ASN A 1 585 ? -18.301 -9.026 24.230 1.00 91.56 585 ASN A CA 1
ATOM 4658 C C . ASN A 1 585 ? -18.553 -9.137 22.721 1.00 91.56 585 ASN A C 1
ATOM 4660 O O . ASN A 1 585 ? -18.626 -8.096 22.061 1.00 91.56 585 ASN A O 1
ATOM 4664 N N . SER A 1 586 ? -18.713 -10.352 22.185 1.00 88.38 586 SER A N 1
ATOM 4665 C CA . SER A 1 586 ? -19.050 -10.581 20.776 1.00 88.38 586 SER A CA 1
ATOM 4666 C C . SER A 1 586 ? -20.503 -10.224 20.456 1.00 88.38 586 SER A C 1
ATOM 4668 O O . SER A 1 586 ? -20.767 -9.723 19.366 1.00 88.38 586 SER A O 1
ATOM 4670 N N . ILE A 1 587 ? -21.426 -10.392 21.413 1.00 88.88 587 ILE A N 1
ATOM 4671 C CA . ILE A 1 587 ? -22.816 -9.934 21.281 1.00 88.88 587 ILE A CA 1
ATOM 4672 C C . ILE A 1 587 ? -22.898 -8.414 21.473 1.00 88.88 587 ILE A C 1
ATOM 4674 O O . ILE A 1 587 ? -23.370 -7.698 20.592 1.00 88.88 587 ILE A O 1
ATOM 4678 N N . HIS A 1 588 ? -22.475 -7.901 22.636 1.00 89.44 588 HIS A N 1
ATOM 4679 C CA . HIS A 1 588 ? -22.470 -6.465 22.925 1.00 89.44 588 HIS A CA 1
ATOM 4680 C C . HIS A 1 588 ? -21.631 -6.128 24.172 1.00 89.44 588 HIS A C 1
ATOM 4682 O O . HIS A 1 588 ? -21.924 -6.585 25.277 1.00 89.44 588 HIS A O 1
ATOM 4688 N N . ARG A 1 589 ? -20.675 -5.193 24.048 1.00 85.06 589 ARG A N 1
ATOM 4689 C CA . ARG A 1 589 ? -19.738 -4.779 25.127 1.00 85.06 589 ARG A CA 1
ATOM 4690 C C . ARG A 1 589 ? -20.399 -4.345 26.446 1.00 85.06 589 ARG A C 1
ATOM 4692 O O . ARG A 1 589 ? -19.789 -4.391 27.508 1.00 85.06 589 ARG A O 1
ATOM 4699 N N . GLY A 1 590 ? -21.648 -3.883 26.398 1.00 90.31 590 GLY A N 1
ATOM 4700 C CA . GLY A 1 590 ? -22.411 -3.478 27.587 1.00 90.31 590 GLY A CA 1
ATOM 4701 C C . GLY A 1 590 ? -22.967 -4.632 28.432 1.00 90.31 590 GLY A C 1
ATOM 4702 O O . GLY A 1 590 ? -23.429 -4.385 29.543 1.00 90.31 590 GLY A O 1
ATOM 4703 N N . ILE A 1 591 ? -22.953 -5.871 27.927 1.00 92.75 591 ILE A N 1
ATOM 4704 C CA . ILE A 1 591 ? -23.525 -7.038 28.616 1.00 92.75 591 ILE A CA 1
ATOM 4705 C C . ILE A 1 591 ? -22.708 -7.404 29.853 1.00 92.75 591 ILE A C 1
ATOM 4707 O O . ILE A 1 591 ? -23.297 -7.645 30.904 1.00 92.75 591 ILE A O 1
ATOM 4711 N N . VAL A 1 592 ? -21.375 -7.364 29.752 1.00 92.88 592 VAL A N 1
ATOM 4712 C CA . VAL A 1 592 ? -20.455 -7.715 30.848 1.00 92.88 592 VAL A CA 1
ATOM 4713 C C . VAL A 1 592 ? -20.741 -6.885 32.104 1.00 92.88 592 VAL A C 1
ATOM 4715 O O . VAL A 1 592 ? -20.804 -7.421 33.203 1.00 92.88 592 VAL A O 1
ATOM 4718 N N . LYS A 1 593 ? -21.043 -5.589 31.944 1.00 92.81 593 LYS A N 1
ATOM 4719 C CA . LYS A 1 593 ? -21.358 -4.677 33.061 1.00 92.81 593 LYS A CA 1
ATOM 4720 C C . LYS A 1 593 ? -22.621 -5.053 33.837 1.00 92.81 593 LYS A C 1
ATOM 4722 O O . LYS A 1 593 ? -22.763 -4.662 34.987 1.00 92.81 593 LYS A O 1
ATOM 4727 N N . LYS A 1 594 ? -23.557 -5.752 33.194 1.00 94.25 594 LYS A N 1
ATOM 4728 C CA . LYS A 1 594 ? -24.830 -6.180 33.787 1.00 94.25 594 LYS A CA 1
ATOM 4729 C C . LYS A 1 594 ? -24.838 -7.677 34.084 1.00 94.25 594 LYS A C 1
ATOM 4731 O O . LYS A 1 594 ? -25.896 -8.217 34.382 1.00 94.25 594 LYS A O 1
ATOM 4736 N N . PHE A 1 595 ? -23.710 -8.366 33.937 1.00 96.38 595 PHE A N 1
ATOM 4737 C CA . PHE A 1 595 ? -23.635 -9.813 34.070 1.00 96.38 595 PHE A CA 1
ATOM 4738 C C . PHE A 1 595 ? -23.806 -10.242 35.534 1.00 96.38 595 PHE A C 1
ATOM 4740 O O . PHE A 1 595 ? -23.139 -9.721 36.426 1.00 96.38 595 PHE A O 1
ATOM 4747 N N . LYS A 1 596 ? -24.687 -11.217 35.782 1.00 96.25 596 LYS A N 1
ATOM 4748 C CA . LYS A 1 596 ? -24.842 -11.866 37.092 1.00 96.25 596 LYS A CA 1
ATOM 4749 C C . LYS A 1 596 ? -24.255 -13.276 37.081 1.00 96.25 596 LYS A C 1
ATOM 4751 O O . LYS A 1 596 ? -23.506 -13.634 37.982 1.00 96.25 596 LYS A O 1
ATOM 4756 N N . TYR A 1 597 ? -24.635 -14.078 36.089 1.00 97.19 597 TYR A N 1
ATOM 4757 C CA . TYR A 1 597 ? -24.097 -15.409 35.787 1.00 97.19 597 TYR A CA 1
ATOM 4758 C C . TYR A 1 597 ? -24.588 -15.859 34.403 1.00 97.19 597 TYR A C 1
ATOM 4760 O O . TYR A 1 597 ? -25.522 -15.271 33.851 1.00 97.19 597 TYR A O 1
ATOM 4768 N N . ALA A 1 598 ? -24.010 -16.930 33.866 1.00 97.50 598 ALA A N 1
ATOM 4769 C CA . ALA A 1 598 ? -24.545 -17.639 32.706 1.00 97.50 598 ALA A CA 1
ATOM 4770 C C . ALA A 1 598 ? -25.025 -19.036 33.113 1.00 97.50 598 ALA A C 1
ATOM 4772 O O . ALA A 1 598 ? -24.465 -19.646 34.025 1.00 97.50 598 ALA A O 1
ATOM 4773 N N . LEU A 1 599 ? -26.073 -19.526 32.455 1.00 97.81 599 LEU A N 1
ATOM 4774 C CA . LEU A 1 599 ? -26.421 -20.944 32.442 1.00 97.81 599 LEU A CA 1
ATOM 4775 C C . LEU A 1 599 ? -25.911 -21.527 31.130 1.00 97.81 599 LEU A C 1
ATOM 4777 O O . LEU A 1 599 ? -26.240 -20.994 30.068 1.00 97.81 599 LEU A O 1
ATOM 4781 N N . VAL A 1 600 ? -25.110 -22.582 31.222 1.00 98.00 600 VAL A N 1
ATOM 4782 C CA . VAL A 1 600 ? -24.517 -23.258 30.065 1.00 98.00 600 VAL A CA 1
ATOM 4783 C C . VAL A 1 600 ? -25.037 -24.684 30.000 1.00 98.00 600 VAL A C 1
ATOM 4785 O O . VAL A 1 600 ? -25.047 -25.380 31.018 1.00 98.00 600 VAL A O 1
ATOM 4788 N N . TRP A 1 601 ? -25.457 -25.093 28.805 1.00 97.69 601 TRP A N 1
ATOM 4789 C CA . TRP A 1 601 ? -25.675 -26.487 28.447 1.00 97.69 601 TRP A CA 1
ATOM 4790 C C . TRP A 1 601 ? -24.665 -26.882 27.372 1.00 97.69 601 TRP A C 1
ATOM 4792 O O . TRP A 1 601 ? -24.417 -26.093 26.468 1.00 97.69 601 TRP A O 1
ATOM 4802 N N . GLY A 1 602 ? -24.120 -28.088 27.443 1.00 95.44 602 GLY A N 1
ATOM 4803 C CA . GLY A 1 602 ? -23.133 -28.590 26.485 1.00 95.44 602 GLY A CA 1
ATOM 4804 C C . GLY A 1 602 ? -21.873 -29.145 27.140 1.00 95.44 602 GLY A C 1
ATOM 4805 O O . GLY A 1 602 ? -21.842 -29.387 28.349 1.00 95.44 602 GLY A O 1
ATOM 4806 N N . SER A 1 603 ? -20.858 -29.417 26.327 1.00 95.44 603 SER A N 1
ATOM 4807 C CA . SER A 1 603 ? -19.689 -30.211 26.723 1.00 95.44 603 SER A CA 1
ATOM 4808 C C . SER A 1 603 ? -18.731 -29.473 27.663 1.00 95.44 603 SER A C 1
ATOM 4810 O O . SER A 1 603 ? -17.997 -30.124 28.408 1.00 95.44 603 SER A O 1
ATOM 4812 N N . SER A 1 604 ? -18.767 -28.133 27.704 1.00 96.06 604 SER A N 1
ATOM 4813 C CA . SER A 1 604 ? -17.965 -27.367 28.672 1.00 96.06 604 SER A CA 1
ATOM 4814 C C . SER A 1 604 ? -18.521 -27.416 30.100 1.00 96.06 604 SER A C 1
ATOM 4816 O O . SER A 1 604 ? -17.807 -27.110 31.059 1.00 96.06 604 SER A O 1
ATOM 4818 N N . ALA A 1 605 ? -19.791 -27.792 30.262 1.00 95.44 605 ALA A N 1
ATOM 4819 C CA . ALA A 1 605 ? -20.472 -27.862 31.544 1.00 95.44 605 ALA A CA 1
ATOM 4820 C C . ALA A 1 605 ? -20.482 -29.299 32.089 1.00 95.44 605 ALA A C 1
ATOM 4822 O O . ALA A 1 605 ? -20.842 -30.251 31.402 1.00 95.44 605 ALA A O 1
ATOM 4823 N N . LYS A 1 606 ? -20.155 -29.462 33.375 1.00 94.44 606 LYS A N 1
ATOM 4824 C CA . LYS A 1 606 ? -20.225 -30.757 34.075 1.00 94.44 606 LYS A CA 1
ATOM 4825 C C . LYS A 1 606 ? -21.662 -31.183 34.396 1.00 94.44 606 LYS A C 1
ATOM 4827 O O . LYS A 1 606 ? -21.924 -32.367 34.579 1.00 94.44 606 LYS A O 1
ATOM 4832 N N . HIS A 1 607 ? -22.584 -30.224 34.488 1.00 92.94 607 HIS A N 1
ATOM 4833 C CA . HIS A 1 607 ? -24.003 -30.443 34.780 1.00 92.94 607 HIS A CA 1
ATOM 4834 C C . HIS A 1 607 ? -24.868 -29.655 33.787 1.00 92.94 607 HIS A C 1
ATOM 4836 O O . HIS A 1 607 ? -24.451 -28.603 33.317 1.00 92.94 607 HIS A O 1
ATOM 4842 N N . GLN A 1 608 ? -26.071 -30.142 33.470 1.00 92.56 608 GLN A N 1
ATOM 4843 C CA . GLN A 1 608 ? -26.932 -29.569 32.426 1.00 92.56 608 GLN A CA 1
ATOM 4844 C C . GLN A 1 608 ? -28.229 -28.975 33.031 1.00 92.56 608 GLN A C 1
ATOM 4846 O O . GLN A 1 608 ? -29.110 -29.753 33.400 1.00 92.56 608 GLN A O 1
ATOM 4851 N N . PRO A 1 609 ? -28.407 -27.636 33.124 1.00 94.00 609 PRO A N 1
ATOM 4852 C CA . PRO A 1 609 ? -27.392 -26.593 32.952 1.00 94.00 609 PRO A CA 1
ATOM 4853 C C . PRO A 1 609 ? -26.472 -26.430 34.161 1.00 94.00 609 PRO A C 1
ATOM 4855 O O . PRO A 1 609 ? -26.865 -26.675 35.302 1.00 94.00 609 PRO A O 1
ATOM 4858 N N . GLN A 1 610 ? -25.294 -25.855 33.922 1.00 97.44 610 GLN A N 1
ATOM 4859 C CA . GLN A 1 610 ? -24.393 -25.386 34.968 1.00 97.44 610 GLN A CA 1
ATOM 4860 C C . GLN A 1 610 ? -24.406 -23.859 35.044 1.00 97.44 610 GLN A C 1
ATOM 4862 O O . GLN A 1 610 ? -24.341 -23.160 34.032 1.00 97.44 610 GLN A O 1
ATOM 4867 N N . LYS A 1 611 ? -24.454 -23.330 36.271 1.00 97.38 611 LYS A N 1
ATOM 4868 C CA . LYS A 1 611 ? -24.246 -21.905 36.542 1.00 97.38 611 LYS A CA 1
ATOM 4869 C C . LYS A 1 611 ? -22.750 -21.592 36.529 1.00 97.38 611 LYS A C 1
ATOM 4871 O O . LYS A 1 611 ? -22.006 -22.161 37.324 1.00 97.38 611 LYS A O 1
ATOM 4876 N N . VAL A 1 612 ? -22.331 -20.659 35.679 1.00 97.81 612 VAL A N 1
ATOM 4877 C CA . VAL A 1 612 ? -20.918 -20.307 35.481 1.00 97.81 612 VAL A CA 1
ATOM 4878 C C . VAL A 1 612 ? -20.675 -18.793 35.514 1.00 97.81 612 VAL A C 1
ATOM 4880 O O . VAL A 1 612 ? -21.601 -17.985 35.367 1.00 97.81 612 VAL A O 1
ATOM 4883 N N . GLY A 1 613 ? -19.415 -18.417 35.741 1.00 96.88 613 GLY A N 1
ATOM 4884 C CA . GLY A 1 613 ? -18.929 -17.035 35.707 1.00 96.88 613 GLY A CA 1
ATOM 4885 C C . GLY A 1 613 ? -18.332 -16.637 34.353 1.00 96.88 613 GLY A C 1
ATOM 4886 O O . GLY A 1 613 ? -18.330 -17.419 33.408 1.00 96.88 613 GLY A O 1
ATOM 4887 N N . LEU A 1 614 ? -17.798 -15.414 34.280 1.00 96.69 614 LEU A N 1
ATOM 4888 C CA . LEU A 1 614 ? -17.220 -14.826 33.062 1.00 96.69 614 LEU A CA 1
ATOM 4889 C C . LEU A 1 614 ? -15.987 -15.576 32.531 1.00 96.69 614 LEU A C 1
ATOM 4891 O O . LEU A 1 614 ? -15.822 -15.690 31.322 1.00 96.69 614 LEU A O 1
ATOM 4895 N N . SER A 1 615 ? -15.157 -16.123 33.422 1.00 96.81 615 SER A N 1
ATOM 4896 C CA . SER A 1 615 ? -13.921 -16.838 33.075 1.00 96.81 615 SER A CA 1
ATOM 4897 C C . SER A 1 615 ? -14.136 -18.276 32.595 1.00 96.81 615 SER A C 1
ATOM 4899 O O . SER A 1 615 ? -13.167 -18.960 32.269 1.00 96.81 615 SER A O 1
ATOM 4901 N N . HIS A 1 616 ? -15.381 -18.763 32.579 1.00 97.56 616 HIS A N 1
ATOM 4902 C CA . HIS A 1 616 ? -15.687 -20.108 32.100 1.00 97.56 616 HIS A CA 1
ATOM 4903 C C . HIS A 1 616 ? -15.402 -20.212 30.604 1.00 97.56 616 HIS A C 1
ATOM 4905 O O . HIS A 1 616 ? -15.870 -19.376 29.831 1.00 97.56 616 HIS A O 1
ATOM 4911 N N . VAL A 1 617 ? -14.638 -21.230 30.217 1.00 97.06 617 VAL A N 1
ATOM 4912 C CA . VAL A 1 617 ? -14.254 -21.511 28.830 1.00 97.06 617 VAL A CA 1
ATOM 4913 C C . VAL A 1 617 ? -15.362 -22.334 28.181 1.00 97.06 617 VAL A C 1
ATOM 4915 O O . VAL A 1 617 ? -15.702 -23.400 28.687 1.00 97.06 617 VAL A O 1
ATOM 4918 N N . LEU A 1 618 ? -15.935 -21.828 27.092 1.00 97.25 618 LEU A N 1
ATOM 4919 C CA . LEU A 1 618 ? -16.993 -22.497 26.338 1.00 97.25 618 LEU A CA 1
ATOM 4920 C C . LEU A 1 618 ? -16.407 -23.494 25.330 1.00 97.25 618 LEU A C 1
ATOM 4922 O O . LEU A 1 618 ? -15.255 -23.371 24.909 1.00 97.25 618 LEU A O 1
ATOM 4926 N N . ALA A 1 619 ? -17.224 -24.459 24.923 1.00 95.88 619 ALA A N 1
ATOM 4927 C CA . ALA A 1 619 ? -16.921 -25.447 23.897 1.00 95.88 619 ALA A CA 1
ATOM 4928 C C . ALA A 1 619 ? -17.842 -25.277 22.675 1.00 95.88 619 ALA A C 1
ATOM 4930 O O . ALA A 1 619 ? -18.851 -24.573 22.737 1.00 95.88 619 ALA A O 1
ATOM 4931 N N . ASP A 1 620 ? -17.473 -25.895 21.547 1.00 95.19 620 ASP A N 1
ATOM 4932 C CA . ASP A 1 620 ? -18.307 -25.887 20.338 1.00 95.19 620 ASP A CA 1
ATOM 4933 C C . ASP A 1 620 ? -19.689 -26.488 20.625 1.00 95.19 620 ASP A C 1
ATOM 4935 O O . ASP A 1 620 ? -19.817 -27.476 21.347 1.00 95.19 620 ASP A O 1
ATOM 4939 N N . GLU A 1 621 ? -20.709 -25.851 20.060 1.00 95.50 621 GLU A N 1
ATOM 4940 C CA . GLU A 1 621 ? -22.135 -26.164 20.190 1.00 95.50 621 GLU A CA 1
ATOM 4941 C C . GLU A 1 621 ? -22.746 -25.997 21.592 1.00 95.50 621 GLU A C 1
ATOM 4943 O O . GLU A 1 621 ? -23.903 -26.368 21.808 1.00 95.50 621 GLU A O 1
ATOM 4948 N N . ASP A 1 622 ? -22.038 -25.363 22.532 1.00 97.50 622 ASP A N 1
ATOM 4949 C CA . ASP A 1 622 ? -22.633 -24.990 23.815 1.00 97.50 622 ASP A CA 1
ATOM 4950 C C . ASP A 1 622 ? -23.829 -24.037 23.626 1.00 97.50 622 ASP A C 1
ATOM 4952 O O . ASP A 1 622 ? -23.825 -23.114 22.806 1.00 97.50 622 ASP A O 1
ATOM 4956 N N . VAL A 1 623 ? -24.849 -24.215 24.462 1.00 97.69 623 VAL A N 1
ATOM 4957 C CA . VAL A 1 623 ? -26.012 -23.334 24.566 1.00 97.69 623 VAL A CA 1
ATOM 4958 C C . VAL A 1 623 ? -25.849 -22.437 25.788 1.00 97.69 623 VAL A C 1
ATOM 4960 O O . VAL A 1 623 ? -25.649 -22.923 26.901 1.00 97.69 623 VAL A O 1
ATOM 4963 N N . VAL A 1 624 ? -25.992 -21.122 25.614 1.00 97.56 624 VAL A N 1
ATOM 4964 C CA . VAL A 1 624 ? -25.764 -20.135 26.678 1.00 97.56 624 VAL A CA 1
ATOM 4965 C C . VAL A 1 624 ? -26.986 -19.245 26.893 1.00 97.56 624 VAL A C 1
ATOM 4967 O O . VAL A 1 624 ? -27.467 -18.563 25.985 1.00 97.56 624 VAL A O 1
ATOM 4970 N N . GLN A 1 625 ? -27.447 -19.188 28.145 1.00 97.19 625 GLN A N 1
ATOM 4971 C CA . GLN A 1 625 ? -28.435 -18.221 28.622 1.00 97.19 625 GLN A CA 1
ATOM 4972 C C . GLN A 1 625 ? -27.777 -17.245 29.602 1.00 97.19 625 GLN A C 1
ATOM 4974 O O . GLN A 1 625 ? -27.373 -17.616 30.706 1.00 97.19 625 GLN A O 1
ATOM 4979 N N . LEU A 1 626 ? -27.715 -15.969 29.223 1.00 96.31 626 LEU A N 1
ATOM 4980 C CA . LEU A 1 626 ? -27.155 -14.908 30.060 1.00 96.31 626 LEU A CA 1
ATOM 4981 C C . LEU A 1 626 ? -28.190 -14.398 31.066 1.00 96.31 626 LEU A C 1
ATOM 4983 O O . LEU A 1 626 ? -29.290 -13.992 30.685 1.00 96.31 626 LEU A O 1
ATOM 4987 N N . VAL A 1 627 ? -27.820 -14.355 32.347 1.00 94.38 627 VAL A N 1
ATOM 4988 C CA . VAL A 1 627 ? -28.640 -13.761 33.406 1.00 94.38 627 VAL A CA 1
ATOM 4989 C C . VAL A 1 627 ? -28.020 -12.441 33.837 1.00 94.38 627 VAL A C 1
ATOM 4991 O O . VAL A 1 627 ? -26.858 -12.375 34.246 1.00 94.38 627 VAL A O 1
ATOM 4994 N N . LYS A 1 628 ? -28.814 -11.377 33.718 1.00 91.00 628 LYS A N 1
ATOM 4995 C CA . LYS A 1 628 ? -28.417 -10.015 34.073 1.00 91.00 628 LYS A CA 1
ATOM 4996 C C . LYS A 1 628 ? -28.798 -9.702 35.524 1.00 91.00 628 LYS A C 1
ATOM 4998 O O . LYS A 1 628 ? -29.663 -10.383 36.081 1.00 91.00 628 LYS A O 1
ATOM 5003 N N . GLN A 1 629 ? -28.093 -8.747 36.132 1.00 77.31 629 GLN A N 1
ATOM 5004 C CA . GLN A 1 629 ? -28.407 -8.228 37.467 1.00 77.31 629 GLN A CA 1
ATOM 5005 C C . GLN A 1 629 ? -29.763 -7.538 37.503 1.00 77.31 629 GLN A C 1
ATOM 5007 O O . GLN A 1 629 ? -30.095 -6.852 36.506 1.00 77.31 629 GLN A O 1
#

Secondary structure (DSSP, 8-state):
-----SSS--------TTTSPPPPHHHHH-HHHHHHHHHHH-TTPPPBTTTEEE-----SSSS---SS-SEEEE-GGGGTSHHHHHHHHHHTS---BTTPPP---HHHHHHHHHHHHHHTTSHHHHHHHHHHHHTTS--S-HHHHHHHHHHHHH--B-SSSSS--B-HHIIIII-EEETTEEES---HHHHHHHHHTTSEEEEEE-PEE-SSS-EE---S--SEEEEEEEETTEEEEEEEEE-S--HHHHHHHHHHHHHTT-SEEEEEETTEEEEEEEEEEEETTEEEEEEEEEEE----HHHHHHHHHHHHHHHTTS--S----SSEEEEEE--TTSSHHHHHHHHHT---TT--STT--SS---EEEEETTEEEEEEE-TT-SSSGGGT-SSHHHHHHHHTT-SEEEEEEETTSHHHHHHHHHHHHHHTTEEESPPPP-EEEEE-SSS-EEEEESS--SS--HHHHHHHHHHTT--SEEEEESS---HHHHHHHHHT-EEE-EEEEEE-GGGS-HHHHHHHTTSTTEEEEBTTTTBTHHHHHHHHHHHHTEEEEEE--TTS--EEEEEEEEETTB-BHHHHHHHH-TTSGGGEEEEEEESTT-SSSSEEE-TTPBP-TT-EEEEEE-

Organism: NCBI:txid44941

pLDDT: mean 81.18, std 18.44, range [27.09, 98.0]